Protein 7UGK (pdb70)

InterPro domains:
  IPR019438 Queuosine salvage protein family [PF10343] (55-341)
  IPR019438 Queuosine salvage protein family [PTHR21314] (2-341)

Solvent-accessible surface area: 27908 Å² total; per-residue (Å²): 95,77,40,63,5,71,86,0,0,93,46,0,25,112,56,20,80,5,1,90,46,67,96,46,6,12,111,134,0,0,84,47,0,18,86,72,21,102,18,62,50,4,119,26,86,3,19,21,73,85,32,105,8,6,22,135,46,54,70,83,69,4,0,15,10,1,0,1,1,0,0,3,12,1,1,21,6,29,105,106,87,152,102,57,10,19,0,136,34,198,73,111,97,28,23,27,28,28,1,0,0,0,0,2,17,26,2,66,95,96,62,42,61,4,16,42,2,86,53,1,2,101,3,67,53,114,78,1,114,81,9,8,87,25,69,59,159,26,82,6,23,47,11,91,23,0,37,67,0,4,27,38,0,0,108,25,0,77,142,132,13,69,22,10,0,13,50,0,1,136,87,0,117,57,24,0,52,101,0,1,77,24,0,13,124,22,0,43,2,2,71,1,29,7,24,8,58,24,89,78,0,0,0,9,8,3,0,2,22,0,0,0,9,0,23,2,0,16,82,14,144,60,51,0,59,9,165,34,11,49,28,0,2,0,2,0,10,14,46,0,1,9,0,0,15,60,4,34,0,7,125,12,23,117,21,0,36,36,32,7,111,106,28,65,83,4,19,16,22,39,49,8,0,0,0,0,0,0,1,0,0,54,0,0,4,60,0,33,60,12,0,69,101,13,7,144,136,130,50,87,171,66,164,46,100,8,0,0,0,5,0,5,31,15,0,51,31,34,2,85,109,55,87,130,82,3,151,55,51,31,28,4,49,1,75,16,24,31,2,137,66,168,144,57,15,97,36,64,6,78,89,0,0,102,51,0,25,115,71,24,163,12,2,91,45,62,96,36,0,12,125,134,2,0,89,48,0,36,80,78,24,92,18,51,60,4,88,27,98,3,17,21,73,86,31,98,8,7,22,137,44,55,72,83,69,4,0,16,11,0,0,1,1,0,1,4,10,1,0,23,11,26,131,89,150,142,100,87,9,14,0,145,22,190,72,113,88,30,19,19,27,30,1,0,0,0,0,2,18,26,2,64,96,94,61,41,60,5,17,44,2,86,53,1,2,72,3,65,17,100,79,1,112,81,8,8,90,26,70,55,160,24,79,5,21,25,13,55,11,0,34,47,0,4,26,39,0,0,49,31,0,78,141,119,9,70,21,9,0,12,52,0,1,135,88,0,120,55,22,0,54,94,0,1,91,36,0,14,139,10,0,26,4,1,79,2,42,12,56,15,126,76,89,16,0,0,0,10,10,2,0,2,22,0,0,0,9,0,22,1,0,16,76,19,152,58,51,0,62,9,168,36,20,47,28,0,2,0,3,0,10,15,44,0,1,9,0,0,7,65,30,25,0,5,108,12,20,103,99,0,47,113,66,5,100,143,38,81,76,5,14,34,12,49,87,17,0,0,0,1,0,0,1,0,0,58,0,0,4,61,0,29,66,18,0,63,112,22,14,142,145,134,62,106,185,69,163,38,114,7,2,0,0,7,0,5,33,24,0,53,34,39,5,70,106,65,100,126,97,4,142,54,54,18,20,3,60,2,30,10,26,24,2

Secondary structure (DSSP, 8-state):
-BPPHHHHHHHHHHT-SSEEE-HHHHHHHHHHHHHHTTSGGGSTTHHHHT-TTS-S--SHHHHHHHHHHHHT------SBTTB--EEEETTEEEETHHHHHHHHHHHHHHT--TT-HHHHTS--HHHHHHHT--SSSSPPTTHHHHHHHHHHHHHHHHHHSTT-HHHHHHHTTT-HHHHHHHHHHH-GGG--EEEETTEEEE--HHHHHHHHHHHHHTTT-GGG--TTGGG------SHHHHHHHHTTSEEE-HHHHHHHHHTPBP-TT-HHHHHHHHHHHHHHHHHHHHHHHHHHHTT---SS---HHHHHHHHHHHHHHTGGGGTTSPPPB---S--/--SS--EE-HHHHHHHHHTT-SSEEE-HHHHHHHHHHHHHTTTSGGGSTTHHHHT-TTS-S--SHHHHHHHHHHHHT------SSSS----EEETTEEE-THHHHHHHHHHHHHHT--TT-HHHHTT--HHHHHHHT--SSSSPPTTHHHHHHHHHHHHHHHHHHHTT-HHHHHHHTTT-HHHHHHHHHHH-GGG--EEEETTEEEE--HHHHHHHHHHHHHTTT-GGG--TTGGG------SHHHHHHHHTTSEEE-HHHHHHHHTTPBPPTT-HHHHHHHHHHHHHHHHHHHHHHHHHHHTT---SS---HHHHHHHHHHHHHHTGGGGTTSPPPB---S--

Radius of gyration: 27.24 Å; Cα contacts (8 Å, |Δi|>4): 1238; chains: 2; bounding box: 56×90×64 Å

Sequence (683 aa):
GLLNPRESSSKKFIAENSSRDVFIDSSGGVRRVAELLLAKAAGPELRVEGWKALHELNPRAADEAAVNWVFVTDTLNFSFWSEQDEHKCCVVRYRGKTYSGYWSLCAAVNRALDEGIPITSASYYATVTLDDQVRNILRSDTDVSMPLVEERHRILNETGKILLEKFGGSFLNCCVRESENSAQKLMHLLVVESFPSYRDVTLFEGKRVSFYKRAQILVADTWSVLEGKGDGCFKDISSITMFADYRLPQVVLAHLGALKYSDDLLKKLLKGEEMMLSYGDRQEVEIRGCSSLWCVELIRDCLLELIEQKGEKPNGEINSILLDYYLWDYAHDHREDDMKGIPFHRIRCIYYGSHMDGLLNPRESSKFIAENSSRDVFIDSSGGVRRVAELLLAKAAGPELRVEGWKALHELNPRAADEAAVNWVFVTDTLNFSFWSEQDEHKCVVRYRGKTTYSGYWSLCAAVNRALDEGIPITSASYYATVTLDDQVRRNILRSDTDDVSMPLVEERHRRILNETGKILLLEKFGGSFLNCCVRESENSAQKLMHLVVEESFPSYRDVTLFEGKRVSFYKRAQILVADTWSVLEGKGDGCFKDISSSITMFADYRLPQVLAHLGALKKYSDDLLKKLLKGEMMLSYGDRRQEVEIRGCSSLWCVELIRDCLLELIEQKGEKPNGEINSILLDYYLWDYAHDHREDMKGIPFHRIRCIYY

Organism: Homo sapiens (NCBI:txid9606)

Structure (mmCIF, N/CA/C/O backbone):
data_7UGK
#
_entry.id   7UGK
#
_cell.length_a   42.689
_cell.length_b   137.513
_cell.length_c   52.804
_cell.angle_alpha   90.000
_cell.angle_beta   90.480
_cell.angle_gamma   90.000
#
_symmetry.space_group_name_H-M   'P 1 21 1'
#
loop_
_entity.id
_entity.type
_entity.pdbx_description
1 polymer 'Queuosine salvage protein DUF2419'
2 non-polymer 2-[BIS-(2-HYDROXY-ETHYL)-AMINO]-2-HYDROXYMETHYL-PROPANE-1,3-DIOL
3 water water
#
loop_
_atom_site.group_PDB
_atom_site.id
_atom_site.type_symbol
_atom_site.label_atom_id
_atom_site.label_alt_id
_atom_site.label_comp_id
_atom_site.label_asym_id
_atom_site.label_entity_id
_atom_site.label_seq_id
_atom_site.pdbx_PDB_ins_code
_atom_site.Cartn_x
_atom_site.Cartn_y
_atom_site.Cartn_z
_atom_site.occupancy
_atom_site.B_iso_or_equiv
_atom_site.auth_seq_id
_atom_site.auth_comp_id
_atom_site.auth_asym_id
_atom_site.auth_atom_id
_atom_site.pdbx_PDB_model_num
ATOM 1 N N . GLY A 1 6 ? 27.376 9.701 10.317 1.00 55.28 3 GLY A N 1
ATOM 2 C CA . GLY A 1 6 ? 26.023 10.300 10.171 1.00 52.39 3 GLY A CA 1
ATOM 3 C C . GLY A 1 6 ? 24.917 9.272 10.334 1.00 50.57 3 GLY A C 1
ATOM 4 O O . GLY A 1 6 ? 24.228 9.326 11.375 1.00 63.71 3 GLY A O 1
ATOM 5 N N . LEU A 1 7 ? 24.788 8.336 9.380 1.00 43.88 4 LEU A N 1
ATOM 6 C CA . LEU A 1 7 ? 23.500 7.659 9.050 1.00 36.53 4 LEU A CA 1
ATOM 7 C C . LEU A 1 7 ? 23.370 6.238 9.632 1.00 33.18 4 LEU A C 1
ATOM 8 O O . LEU A 1 7 ? 24.078 5.326 9.167 1.00 35.89 4 LEU A O 1
ATOM 13 N N . LEU A 1 8 ? 22.383 6.031 10.511 1.00 25.34 5 LEU A N 1
ATOM 14 C CA . LEU A 1 8 ? 21.975 4.690 11.007 1.00 21.67 5 LEU A CA 1
ATOM 15 C C . LEU A 1 8 ? 21.144 3.990 9.925 1.00 20.14 5 LEU A C 1
ATOM 16 O O . LEU A 1 8 ? 20.387 4.677 9.213 1.00 20.74 5 LEU A O 1
ATOM 21 N N . ASN A 1 9 ? 21.254 2.667 9.824 1.00 19.64 6 ASN A N 1
ATOM 22 C CA . ASN A 1 9 ? 20.416 1.870 8.893 1.00 20.67 6 ASN A CA 1
ATOM 23 C C . ASN A 1 9 ? 18.997 1.803 9.462 1.00 19.99 6 ASN A C 1
ATOM 24 O O . ASN A 1 9 ? 18.757 2.184 10.620 1.00 20.63 6 ASN A O 1
ATOM 29 N N . PRO A 1 10 ? 17.984 1.399 8.657 1.00 17.57 7 PRO A N 1
ATOM 30 C CA . PRO A 1 10 ? 16.603 1.374 9.148 1.00 17.83 7 PRO A CA 1
ATOM 31 C C . PRO A 1 10 ? 16.392 0.547 10.430 1.00 16.20 7 PRO A C 1
ATOM 32 O O . PRO A 1 10 ? 15.702 1.000 11.295 1.00 15.83 7 PRO A O 1
ATOM 36 N N . ARG A 1 11 ? 16.991 -0.638 10.532 1.00 17.75 8 ARG A N 1
ATOM 37 C CA . ARG A 1 11 ? 16.858 -1.476 11.748 1.00 17.86 8 ARG A CA 1
ATOM 38 C C . ARG A 1 11 ? 17.426 -0.727 12.964 1.00 16.76 8 ARG A C 1
ATOM 39 O O . ARG A 1 11 ? 16.704 -0.627 13.985 1.00 17.92 8 ARG A O 1
ATOM 47 N N . GLU A 1 12 ? 18.655 -0.199 12.869 1.00 18.67 9 GLU A N 1
ATOM 48 C CA . GLU A 1 12 ? 19.328 0.523 13.989 1.00 19.79 9 GLU A CA 1
ATOM 49 C C . GLU A 1 12 ? 18.549 1.795 14.339 1.00 19.18 9 GLU A C 1
ATOM 50 O O . GLU A 1 12 ? 18.391 2.083 15.552 1.00 18.58 9 GLU A O 1
ATOM 56 N N . SER A 1 13 ? 18.122 2.545 13.316 1.00 19.11 10 SER A N 1
ATOM 57 C CA . SER A 1 13 ? 17.273 3.761 13.441 1.00 17.86 10 SER A CA 1
ATOM 58 C C . SER A 1 13 ? 16.038 3.453 14.301 1.00 17.50 10 SER A C 1
ATOM 59 O O . SER A 1 13 ? 15.747 4.200 15.226 1.00 16.67 10 SER A O 1
ATOM 62 N N A SER A 1 14 ? 15.337 2.359 13.985 0.50 17.05 11 SER A N 1
ATOM 63 N N B SER A 1 14 ? 15.335 2.364 14.012 0.50 18.08 11 SER A N 1
ATOM 64 C CA A SER A 1 14 ? 14.048 1.977 14.625 0.50 16.95 11 SER A CA 1
ATOM 65 C CA B SER A 1 14 ? 14.028 2.058 14.647 0.50 19.15 11 SER A CA 1
ATOM 66 C C A SER A 1 14 ? 14.281 1.629 16.101 0.50 16.87 11 SER A C 1
ATOM 67 C C B SER A 1 14 ? 14.225 1.629 16.105 0.50 18.33 11 SER A C 1
ATOM 68 O O A SER A 1 14 ? 13.519 2.117 16.951 0.50 16.34 11 SER A O 1
ATOM 69 O O B SER A 1 14 ? 13.384 1.983 16.947 0.50 18.18 11 SER A O 1
ATOM 74 N N A LYS A 1 15 ? 15.319 0.848 16.411 0.50 17.51 12 LYS A N 1
ATOM 75 N N B LYS A 1 15 ? 15.306 0.908 16.407 0.50 18.76 12 LYS A N 1
ATOM 76 C CA A LYS A 1 15 ? 15.657 0.500 17.817 0.50 18.94 12 LYS A CA 1
ATOM 77 C CA B LYS A 1 15 ? 15.621 0.519 17.805 0.50 19.87 12 LYS A CA 1
ATOM 78 C C A LYS A 1 15 ? 15.884 1.796 18.602 0.50 18.67 12 LYS A C 1
ATOM 79 C C B LYS A 1 15 ? 15.893 1.793 18.610 0.50 19.29 12 LYS A C 1
ATOM 80 O O A LYS A 1 15 ? 15.307 1.943 19.705 0.50 19.99 12 LYS A O 1
ATOM 81 O O B LYS A 1 15 ? 15.354 1.923 19.734 0.50 20.38 12 LYS A O 1
ATOM 92 N N . PHE A 1 16 ? 16.686 2.705 18.042 1.00 18.58 13 PHE A N 1
ATOM 93 C CA . PHE A 1 16 ? 17.047 3.997 18.674 1.00 18.37 13 PHE A CA 1
ATOM 94 C C . PHE A 1 16 ? 15.773 4.817 18.896 1.00 18.37 13 PHE A C 1
ATOM 95 O O . PHE A 1 16 ? 15.586 5.396 19.994 1.00 20.66 13 PHE A O 1
ATOM 103 N N . ILE A 1 17 ? 14.899 4.854 17.890 1.00 16.79 14 ILE A N 1
ATOM 104 C CA . ILE A 1 17 ? 13.634 5.639 17.977 1.00 16.96 14 ILE A CA 1
ATOM 105 C C . ILE A 1 17 ? 12.741 5.025 19.064 1.00 18.03 14 ILE A C 1
ATOM 106 O O . ILE A 1 17 ? 12.272 5.762 19.945 1.00 18.14 14 ILE A O 1
ATOM 111 N N . ALA A 1 18 ? 12.534 3.714 19.017 1.00 18.67 15 ALA A N 1
ATOM 112 C CA . ALA A 1 18 ? 11.600 2.996 19.911 1.00 20.63 15 ALA A CA 1
ATOM 113 C C . ALA A 1 18 ? 12.040 3.180 21.372 1.00 21.60 15 ALA A C 1
ATOM 114 O O . ALA A 1 18 ? 11.176 3.366 22.235 1.00 23.14 15 ALA A O 1
ATOM 116 N N . GLU A 1 19 ? 13.352 3.150 21.623 1.00 20.77 16 GLU A N 1
ATOM 117 C CA . GLU A 1 19 ? 13.954 3.272 22.973 1.00 22.73 16 GLU A CA 1
ATOM 118 C C . GLU A 1 19 ? 13.836 4.707 23.499 1.00 21.93 16 GLU A C 1
ATOM 119 O O . GLU A 1 19 ? 13.943 4.885 24.731 1.00 23.35 16 GLU A O 1
ATOM 125 N N . ASN A 1 20 ? 13.628 5.690 22.618 1.00 17.85 17 ASN A N 1
ATOM 126 C CA . ASN A 1 20 ? 13.588 7.124 23.015 1.00 21.51 17 ASN A CA 1
ATOM 127 C C . ASN A 1 20 ? 12.251 7.786 22.669 1.00 19.25 17 ASN A C 1
ATOM 128 O O . ASN A 1 20 ? 12.196 9.030 22.648 1.00 19.53 17 ASN A O 1
ATOM 133 N N A SER A 1 21 ? 11.188 6.995 22.494 0.50 19.94 18 SER A N 1
ATOM 134 N N B SER A 1 21 ? 11.211 7.008 22.382 0.50 18.98 18 SER A N 1
ATOM 135 C CA A SER A 1 21 ? 9.855 7.454 22.011 0.50 19.73 18 SER A CA 1
ATOM 136 C CA B SER A 1 21 ? 9.906 7.577 21.959 0.50 17.34 18 SER A CA 1
ATOM 137 C C A SER A 1 21 ? 9.011 8.026 23.161 0.50 19.77 18 SER A C 1
ATOM 138 C C B SER A 1 21 ? 9.166 8.125 23.182 0.50 17.80 18 SER A C 1
ATOM 139 O O A SER A 1 21 ? 8.841 7.321 24.177 0.50 23.25 18 SER A O 1
ATOM 140 O O B SER A 1 21 ? 9.342 7.583 24.288 0.50 20.87 18 SER A O 1
ATOM 145 N N . ARG A 1 22 ? 8.446 9.226 22.984 1.00 18.91 19 ARG A N 1
ATOM 146 C CA . ARG A 1 22 ? 7.640 9.901 24.032 1.00 17.84 19 ARG A CA 1
ATOM 147 C C . ARG A 1 22 ? 6.150 9.592 23.844 1.00 16.26 19 ARG A C 1
ATOM 148 O O . ARG A 1 22 ? 5.446 9.634 24.848 1.00 15.55 19 ARG A O 1
ATOM 156 N N . ASP A 1 23 ? 5.679 9.347 22.609 1.00 17.05 20 ASP A N 1
ATOM 157 C CA . ASP A 1 23 ? 4.226 9.346 22.273 1.00 17.43 20 ASP A CA 1
ATOM 158 C C . ASP A 1 23 ? 3.767 8.008 21.672 1.00 18.32 20 ASP A C 1
ATOM 159 O O . ASP A 1 23 ? 2.545 7.871 21.409 1.00 18.02 20 ASP A O 1
ATOM 164 N N . VAL A 1 24 ? 4.680 7.062 21.435 1.00 16.63 21 VAL A N 1
ATOM 165 C CA . VAL A 1 24 ? 4.351 5.742 20.826 1.00 17.23 21 VAL A CA 1
ATOM 166 C C . VAL A 1 24 ? 5.057 4.657 21.633 1.00 16.73 21 VAL A C 1
ATOM 167 O O . VAL A 1 24 ? 6.286 4.778 21.873 1.00 16.13 21 VAL A O 1
ATOM 171 N N . PHE A 1 25 ? 4.324 3.606 21.988 1.00 15.65 22 PHE A N 1
ATOM 172 C CA . PHE A 1 25 ? 4.841 2.529 22.867 1.00 14.63 22 PHE A CA 1
ATOM 173 C C . PHE A 1 25 ? 4.568 1.184 22.218 1.00 15.51 22 PHE A C 1
ATOM 174 O O . PHE A 1 25 ? 3.533 1.046 21.579 1.00 15.46 22 PHE A O 1
ATOM 182 N N . ILE A 1 26 ? 5.522 0.265 22.347 1.00 15.98 23 ILE A N 1
ATOM 183 C CA . ILE A 1 26 ? 5.372 -1.133 21.871 1.00 15.68 23 ILE A CA 1
ATOM 184 C C . ILE A 1 26 ? 4.917 -1.956 23.067 1.00 16.81 23 ILE A C 1
ATOM 185 O O . ILE A 1 26 ? 5.569 -1.871 24.118 1.00 20.21 23 ILE A O 1
ATOM 190 N N . ASP A 1 27 ? 3.792 -2.652 22.908 1.00 19.41 24 ASP A N 1
ATOM 191 C CA . ASP A 1 27 ? 3.139 -3.453 23.972 1.00 19.26 24 ASP A CA 1
ATOM 192 C C . ASP A 1 27 ? 3.537 -4.915 23.774 1.00 17.92 24 ASP A C 1
ATOM 193 O O . ASP A 1 27 ? 3.192 -5.513 22.722 1.00 17.74 24 ASP A O 1
ATOM 198 N N A SER A 1 28 ? 4.275 -5.478 24.729 0.50 17.84 25 SER A N 1
ATOM 199 N N B SER A 1 28 ? 4.268 -5.477 24.738 0.50 17.57 25 SER A N 1
ATOM 200 C CA A SER A 1 28 ? 4.808 -6.864 24.648 0.50 20.18 25 SER A CA 1
ATOM 201 C CA B SER A 1 28 ? 4.809 -6.861 24.670 0.50 19.99 25 SER A CA 1
ATOM 202 C C A SER A 1 28 ? 3.663 -7.872 24.469 0.50 20.98 25 SER A C 1
ATOM 203 C C B SER A 1 28 ? 3.674 -7.879 24.490 0.50 20.77 25 SER A C 1
ATOM 204 O O A SER A 1 28 ? 3.835 -8.824 23.670 0.50 19.88 25 SER A O 1
ATOM 205 O O B SER A 1 28 ? 3.863 -8.843 23.710 0.50 19.64 25 SER A O 1
ATOM 210 N N . GLY A 1 29 ? 2.544 -7.670 25.175 1.00 21.25 26 GLY A N 1
ATOM 211 C CA . GLY A 1 29 ? 1.334 -8.510 25.052 1.00 22.36 26 GLY A CA 1
ATOM 212 C C . GLY A 1 29 ? 0.814 -8.535 23.623 1.00 21.77 26 GLY A C 1
ATOM 213 O O . GLY A 1 29 ? 0.517 -9.643 23.109 1.00 22.65 26 GLY A O 1
ATOM 214 N N . GLY A 1 30 ? 0.719 -7.365 22.987 1.00 19.23 27 GLY A N 1
ATOM 215 C CA . GLY A 1 30 ? 0.267 -7.234 21.587 1.00 21.07 27 GLY A CA 1
ATOM 216 C C . GLY A 1 30 ? 1.242 -7.869 20.610 1.00 19.07 27 GLY A C 1
ATOM 217 O O . GLY A 1 30 ? 0.793 -8.464 19.611 1.00 18.00 27 GLY A O 1
ATOM 218 N N . VAL A 1 31 ? 2.543 -7.742 20.868 1.00 19.27 28 VAL A N 1
ATOM 219 C CA . VAL A 1 31 ? 3.598 -8.368 20.023 1.00 18.04 28 VAL A CA 1
ATOM 220 C C . VAL A 1 31 ? 3.359 -9.876 20.018 1.00 19.27 28 VAL A C 1
ATOM 221 O O . VAL A 1 31 ? 3.327 -10.464 18.908 1.00 17.80 28 VAL A O 1
ATOM 225 N N . ARG A 1 32 ? 3.169 -10.455 21.208 1.00 20.13 29 ARG A N 1
ATOM 226 C CA . ARG A 1 32 ? 2.819 -11.888 21.389 1.00 23.86 29 ARG A CA 1
ATOM 227 C C . ARG A 1 32 ? 1.534 -12.221 20.622 1.00 21.01 29 ARG A C 1
ATOM 228 O O . ARG A 1 32 ? 1.531 -13.248 19.917 1.00 25.95 29 ARG A O 1
ATOM 236 N N . ARG A 1 33 ? 0.495 -11.389 20.739 1.00 21.29 30 ARG A N 1
ATOM 237 C CA . ARG A 1 33 ? -0.837 -11.630 20.111 1.00 24.13 30 ARG A CA 1
ATOM 238 C C . ARG A 1 33 ? -0.653 -11.753 18.594 1.00 22.58 30 ARG A C 1
ATOM 239 O O . ARG A 1 33 ? -1.152 -12.719 17.975 1.00 22.02 30 ARG A O 1
ATOM 247 N N . VAL A 1 34 ? 0.032 -10.791 17.998 1.00 21.55 31 VAL A N 1
ATOM 248 C CA . VAL A 1 34 ? 0.206 -10.763 16.522 1.00 20.13 31 VAL A CA 1
ATOM 249 C C . VAL A 1 34 ? 1.013 -11.997 16.116 1.00 19.77 31 VAL A C 1
ATOM 250 O O . VAL A 1 34 ? 0.638 -12.602 15.102 1.00 22.00 31 VAL A O 1
ATOM 254 N N . ALA A 1 35 ? 2.064 -12.353 16.874 1.00 19.27 32 ALA A N 1
ATOM 255 C CA . ALA A 1 35 ? 2.925 -13.527 16.584 1.00 19.34 32 ALA A CA 1
ATOM 256 C C . ALA A 1 35 ? 2.066 -14.795 16.592 1.00 22.33 32 ALA A C 1
ATOM 257 O O . ALA A 1 35 ? 2.292 -15.683 15.739 1.00 21.89 32 ALA A O 1
ATOM 259 N N . GLU A 1 36 ? 1.104 -14.894 17.514 1.00 23.89 33 GLU A N 1
ATOM 260 C CA . GLU A 1 36 ? 0.267 -16.116 17.637 1.00 27.37 33 GLU A CA 1
ATOM 261 C C . GLU A 1 36 ? -0.714 -16.154 16.456 1.00 26.67 33 GLU A C 1
ATOM 262 O O . GLU A 1 36 ? -0.960 -17.265 15.907 1.00 26.40 33 GLU A O 1
ATOM 268 N N . LEU A 1 37 ? -1.212 -14.993 16.034 1.00 26.47 34 LEU A N 1
ATOM 269 C CA . LEU A 1 37 ? -2.098 -14.873 14.846 1.00 27.20 34 LEU A CA 1
ATOM 270 C C . LEU A 1 37 ? -1.337 -15.322 13.591 1.00 25.83 34 LEU A C 1
ATOM 271 O O . LEU A 1 37 ? -1.886 -16.116 12.806 1.00 27.61 34 LEU A O 1
ATOM 276 N N . LEU A 1 38 ? -0.109 -14.840 13.414 1.00 25.31 35 LEU A N 1
ATOM 277 C CA . LEU A 1 38 ? 0.736 -15.186 12.242 1.00 24.02 35 LEU A CA 1
ATOM 278 C C . LEU A 1 38 ? 1.065 -16.683 12.265 1.00 23.35 35 LEU A C 1
ATOM 279 O O . LEU A 1 38 ? 1.087 -17.299 11.194 1.00 22.57 35 LEU A O 1
ATOM 284 N N . LEU A 1 39 ? 1.272 -17.268 13.440 1.00 26.42 36 LEU A N 1
ATOM 285 C CA . LEU A 1 39 ? 1.687 -18.693 13.556 1.00 27.08 36 LEU A CA 1
ATOM 286 C C . LEU A 1 39 ? 0.611 -19.602 12.953 1.00 26.39 36 LEU A C 1
ATOM 287 O O . LEU A 1 39 ? 0.962 -20.604 12.284 1.00 28.31 36 LEU A O 1
ATOM 292 N N . ALA A 1 40 ? -0.660 -19.282 13.187 1.00 30.52 37 ALA A N 1
ATOM 293 C CA . ALA A 1 40 ? -1.806 -20.066 12.674 1.00 32.85 37 ALA A CA 1
ATOM 294 C C . ALA A 1 40 ? -1.839 -19.993 11.141 1.00 29.80 37 ALA A C 1
ATOM 295 O O . ALA A 1 40 ? -2.359 -20.931 10.532 1.00 28.39 37 ALA A O 1
ATOM 297 N N . LYS A 1 41 ? -1.296 -18.923 10.543 1.00 29.01 38 LYS A N 1
ATOM 298 C CA . LYS A 1 41 ? -1.312 -18.694 9.074 1.00 28.60 38 LYS A CA 1
ATOM 299 C C . LYS A 1 41 ? 0.026 -19.100 8.435 1.00 23.62 38 LYS A C 1
ATOM 300 O O . LYS A 1 41 ? 0.137 -18.980 7.207 1.00 25.19 38 LYS A O 1
ATOM 306 N N . ALA A 1 42 ? 0.993 -19.611 9.206 1.00 22.46 39 ALA A N 1
ATOM 307 C CA . ALA A 1 42 ? 2.408 -19.734 8.770 1.00 22.24 39 ALA A CA 1
ATOM 308 C C . ALA A 1 42 ? 2.566 -20.758 7.633 1.00 21.88 39 ALA A C 1
ATOM 309 O O . ALA A 1 42 ? 3.586 -20.687 6.927 1.00 26.08 39 ALA A O 1
ATOM 311 N N . ALA A 1 43 ? 1.626 -21.689 7.452 1.00 22.60 40 ALA A N 1
ATOM 312 C CA . ALA A 1 43 ? 1.698 -22.724 6.390 1.00 22.99 40 ALA A CA 1
ATOM 313 C C . ALA A 1 43 ? 0.954 -22.245 5.138 1.00 20.26 40 ALA A C 1
ATOM 314 O O . ALA A 1 43 ? 1.042 -22.918 4.076 1.00 24.11 40 ALA A O 1
ATOM 316 N N . GLY A 1 44 ? 0.275 -21.104 5.232 1.00 20.28 41 GLY A N 1
ATOM 317 C CA . GLY A 1 44 ? -0.595 -20.599 4.155 1.00 20.72 41 GLY A CA 1
ATOM 318 C C . GLY A 1 44 ? 0.174 -19.800 3.106 1.00 19.82 41 GLY A C 1
ATOM 319 O O . GLY A 1 44 ? 1.309 -19.391 3.313 1.00 20.19 41 GLY A O 1
ATOM 320 N N . PRO A 1 45 ? -0.453 -19.514 1.947 1.00 21.54 42 PRO A N 1
ATOM 321 C CA . PRO A 1 45 ? 0.190 -18.730 0.891 1.00 21.86 42 PRO A CA 1
ATOM 322 C C . PRO A 1 45 ? 0.453 -17.287 1.344 1.00 20.74 42 PRO A C 1
ATOM 323 O O . PRO A 1 45 ? 1.313 -16.653 0.800 1.00 24.54 42 PRO A O 1
ATOM 327 N N . GLU A 1 46 ? -0.276 -16.824 2.361 1.00 19.31 43 GLU A N 1
ATOM 328 C CA . GLU A 1 46 ? -0.158 -15.446 2.910 1.00 21.52 43 GLU A CA 1
ATOM 329 C C . GLU A 1 46 ? 1.214 -15.210 3.568 1.00 23.16 43 GLU A C 1
ATOM 330 O O . GLU A 1 46 ? 1.537 -14.029 3.733 1.00 27.34 43 GLU A O 1
ATOM 336 N N . LEU A 1 47 ? 1.981 -16.247 3.961 1.00 19.72 44 LEU A N 1
ATOM 337 C CA . LEU A 1 47 ? 3.330 -16.057 4.584 1.00 19.15 44 LEU A CA 1
ATOM 338 C C . LEU A 1 47 ? 4.415 -16.793 3.786 1.00 19.81 44 LEU A C 1
ATOM 339 O O . LEU A 1 47 ? 5.416 -17.243 4.393 1.00 19.34 44 LEU A O 1
ATOM 344 N N . ARG A 1 48 ? 4.234 -16.893 2.472 1.00 19.10 45 ARG A N 1
ATOM 345 C CA . ARG A 1 48 ? 5.255 -17.446 1.548 1.00 21.55 45 ARG A CA 1
ATOM 346 C C . ARG A 1 48 ? 5.457 -16.472 0.400 1.00 18.31 45 ARG A C 1
ATOM 347 O O . ARG A 1 48 ? 4.505 -15.752 0.055 1.00 17.70 45 ARG A O 1
ATOM 355 N N . VAL A 1 49 ? 6.619 -16.539 -0.235 1.00 18.77 46 VAL A N 1
ATOM 356 C CA . VAL A 1 49 ? 6.961 -15.605 -1.346 1.00 18.18 46 VAL A CA 1
ATOM 357 C C . VAL A 1 49 ? 5.935 -15.764 -2.483 1.00 16.57 46 VAL A C 1
ATOM 358 O O . VAL A 1 49 ? 5.617 -14.769 -3.149 1.00 15.63 46 VAL A O 1
ATOM 362 N N . GLU A 1 50 ? 5.374 -16.961 -2.680 1.00 15.14 47 GLU A N 1
ATOM 363 C CA . GLU A 1 50 ? 4.417 -17.217 -3.794 1.00 16.95 47 GLU A CA 1
ATOM 364 C C . GLU A 1 50 ? 3.136 -16.385 -3.614 1.00 15.99 47 GLU A C 1
ATOM 365 O O . GLU A 1 50 ? 2.498 -16.057 -4.628 1.00 15.91 47 GLU A O 1
ATOM 371 N N . GLY A 1 51 ? 2.770 -16.028 -2.380 1.00 16.11 48 GLY A N 1
ATOM 372 C CA . GLY A 1 51 ? 1.530 -15.272 -2.105 1.00 16.56 48 GLY A CA 1
ATOM 373 C C . GLY A 1 51 ? 1.501 -13.925 -2.824 1.00 16.48 48 GLY A C 1
ATOM 374 O O . GLY A 1 51 ? 0.409 -13.448 -3.145 1.00 15.47 48 GLY A O 1
ATOM 375 N N . TRP A 1 52 ? 2.663 -13.308 -3.058 1.00 13.86 49 TRP A N 1
ATOM 376 C CA . TRP A 1 52 ? 2.747 -11.980 -3.715 1.00 12.16 49 TRP A CA 1
ATOM 377 C C . TRP A 1 52 ? 2.053 -12.063 -5.078 1.00 13.05 49 TRP A C 1
ATOM 378 O O . TRP A 1 52 ? 1.289 -11.156 -5.402 1.00 12.81 49 TRP A O 1
ATOM 389 N N . LYS A 1 53 ? 2.258 -13.150 -5.827 1.00 14.19 50 LYS A N 1
ATOM 390 C CA . LYS A 1 53 ? 1.533 -13.380 -7.099 1.00 14.17 50 LYS A CA 1
ATOM 391 C C . LYS A 1 53 ? 0.187 -14.060 -6.849 1.00 14.84 50 LYS A C 1
ATOM 392 O O . LYS A 1 53 ? -0.805 -13.655 -7.480 1.00 16.79 50 LYS A O 1
ATOM 398 N N . ALA A 1 54 ? 0.164 -15.109 -6.035 1.00 14.44 51 ALA A N 1
ATOM 399 C CA . ALA A 1 54 ? -1.001 -16.018 -5.928 1.00 15.41 51 ALA A CA 1
ATOM 400 C C . ALA A 1 54 ? -2.222 -15.284 -5.349 1.00 15.08 51 ALA A C 1
ATOM 401 O O . ALA A 1 54 ? -3.355 -15.707 -5.634 1.00 17.93 51 ALA A O 1
ATOM 403 N N . LEU A 1 55 ? -2.020 -14.255 -4.520 1.00 14.35 52 LEU A N 1
ATOM 404 C CA . LEU A 1 55 ? -3.146 -13.601 -3.796 1.00 14.85 52 LEU A CA 1
ATOM 405 C C . LEU A 1 55 ? -3.535 -12.253 -4.423 1.00 15.37 52 LEU A C 1
ATOM 406 O O . LEU A 1 55 ? -4.529 -11.673 -3.971 1.00 18.20 52 LEU A O 1
ATOM 411 N N . HIS A 1 56 ? -2.809 -11.756 -5.417 1.00 15.26 53 HIS A N 1
ATOM 412 C CA . HIS A 1 56 ? -3.018 -10.391 -5.973 1.00 15.20 53 HIS A CA 1
ATOM 413 C C . HIS A 1 56 ? -3.007 -10.439 -7.505 1.00 14.86 53 HIS A C 1
ATOM 414 O O . HIS A 1 56 ? -1.918 -10.508 -8.083 1.00 14.72 53 HIS A O 1
ATOM 421 N N . GLU A 1 57 ? -4.193 -10.416 -8.131 1.00 16.56 54 GLU A N 1
ATOM 422 C CA . GLU A 1 57 ? -4.366 -10.646 -9.592 1.00 18.39 54 GLU A CA 1
ATOM 423 C C . GLU A 1 57 ? -3.704 -9.511 -10.387 1.00 16.69 54 GLU A C 1
ATOM 424 O O . GLU A 1 57 ? -3.331 -9.750 -11.559 1.00 16.01 54 GLU A O 1
ATOM 430 N N . LEU A 1 58 ? -3.533 -8.318 -9.811 1.00 14.54 55 LEU A N 1
ATOM 431 C CA . LEU A 1 58 ? -2.933 -7.202 -10.592 1.00 14.45 55 LEU A CA 1
ATOM 432 C C . LEU A 1 58 ? -1.415 -7.360 -10.716 1.00 13.74 55 LEU A C 1
ATOM 433 O O . LEU A 1 58 ? -0.839 -6.710 -11.624 1.00 14.17 55 LEU A O 1
ATOM 438 N N . ASN A 1 59 ? -0.786 -8.157 -9.848 1.00 13.13 56 ASN A N 1
ATOM 439 C CA . ASN A 1 59 ? 0.687 -8.348 -9.846 1.00 14.40 56 ASN A CA 1
ATOM 440 C C . ASN A 1 59 ? 1.083 -9.155 -11.082 1.00 14.47 56 ASN A C 1
ATOM 441 O O . ASN A 1 59 ? 0.351 -10.053 -11.513 1.00 14.21 56 ASN A O 1
ATOM 446 N N . PRO A 1 60 ? 2.232 -8.835 -11.723 1.00 14.14 57 PRO A N 1
ATOM 447 C CA . PRO A 1 60 ? 2.729 -9.625 -12.844 1.00 16.09 57 PRO A CA 1
ATOM 448 C C . PRO A 1 60 ? 2.839 -11.127 -12.562 1.00 15.77 57 PRO A C 1
ATOM 449 O O . PRO A 1 60 ? 3.333 -11.531 -11.515 1.00 16.55 57 PRO A O 1
ATOM 453 N N . ARG A 1 61 ? 2.421 -11.918 -13.547 1.00 16.82 58 ARG A N 1
ATOM 454 C CA . ARG A 1 61 ? 2.563 -13.392 -13.534 1.00 17.34 58 ARG A CA 1
ATOM 455 C C . ARG A 1 61 ? 4.022 -13.761 -13.832 1.00 17.61 58 ARG A C 1
ATOM 456 O O . ARG A 1 61 ? 4.542 -14.689 -13.169 1.00 16.36 58 ARG A O 1
ATOM 464 N N . ALA A 1 62 ? 4.637 -13.080 -14.805 1.00 18.00 59 ALA A N 1
ATOM 465 C CA . ALA A 1 62 ? 5.962 -13.419 -15.378 1.00 18.79 59 ALA A CA 1
ATOM 466 C C . ALA A 1 62 ? 7.077 -13.070 -14.385 1.00 18.36 59 ALA A C 1
ATOM 467 O O . ALA A 1 62 ? 6.855 -12.237 -13.483 1.00 17.81 59 ALA A O 1
ATOM 469 N N . ALA A 1 63 ? 8.238 -13.702 -14.557 1.00 18.59 60 ALA A N 1
ATOM 470 C CA . ALA A 1 63 ? 9.495 -13.390 -13.838 1.00 17.62 60 ALA A CA 1
ATOM 471 C C . ALA A 1 63 ? 10.528 -12.935 -14.872 1.00 19.10 60 ALA A C 1
ATOM 472 O O . ALA A 1 63 ? 11.622 -13.519 -14.958 1.00 23.10 60 ALA A O 1
ATOM 474 N N . ASP A 1 64 ? 10.164 -11.936 -15.658 1.00 16.79 61 ASP A N 1
ATOM 475 C CA . ASP A 1 64 ? 10.964 -11.466 -16.806 1.00 18.51 61 ASP A CA 1
ATOM 476 C C . ASP A 1 64 ? 11.289 -9.987 -16.615 1.00 17.62 61 ASP A C 1
ATOM 477 O O . ASP A 1 64 ? 10.864 -9.375 -15.617 1.00 16.14 61 ASP A O 1
ATOM 482 N N . GLU A 1 65 ? 12.037 -9.448 -17.557 1.00 16.69 62 GLU A N 1
ATOM 483 C CA . GLU A 1 65 ? 12.509 -8.052 -17.512 1.00 17.42 62 GLU A CA 1
ATOM 484 C C . GLU A 1 65 ? 11.303 -7.109 -17.460 1.00 13.98 62 GLU A C 1
ATOM 485 O O . GLU A 1 65 ? 11.350 -6.138 -16.702 1.00 14.28 62 GLU A O 1
ATOM 491 N N . ALA A 1 66 ? 10.274 -7.364 -18.259 1.00 15.74 63 ALA A N 1
ATOM 492 C CA . ALA A 1 66 ? 9.028 -6.566 -18.264 1.00 15.83 63 ALA A CA 1
ATOM 493 C C . ALA A 1 66 ? 8.473 -6.478 -16.837 1.00 13.97 63 ALA A C 1
ATOM 494 O O . ALA A 1 66 ? 8.135 -5.383 -16.380 1.00 16.00 63 ALA A O 1
ATOM 496 N N . ALA A 1 67 ? 8.377 -7.615 -16.156 1.00 13.50 64 ALA A N 1
ATOM 497 C CA . ALA A 1 67 ? 7.765 -7.699 -14.814 1.00 13.37 64 ALA A CA 1
ATOM 498 C C . ALA A 1 67 ? 8.632 -6.920 -13.817 1.00 13.44 64 ALA A C 1
ATOM 499 O O . ALA A 1 67 ? 8.088 -6.291 -12.889 1.00 13.15 64 ALA A O 1
ATOM 501 N N . VAL A 1 68 ? 9.955 -6.982 -13.972 1.00 13.26 65 VAL A N 1
ATOM 502 C CA . VAL A 1 68 ? 10.912 -6.305 -13.043 1.00 13.71 65 VAL A CA 1
ATOM 503 C C . VAL A 1 68 ? 10.729 -4.792 -13.201 1.00 12.22 65 VAL A C 1
ATOM 504 O O . VAL A 1 68 ? 10.754 -4.066 -12.202 1.00 14.34 65 VAL A O 1
ATOM 508 N N . ASN A 1 69 ? 10.548 -4.330 -14.428 1.00 13.34 66 ASN A N 1
ATOM 509 C CA . ASN A 1 69 ? 10.317 -2.889 -14.705 1.00 13.57 66 ASN A CA 1
ATOM 510 C C . ASN A 1 69 ? 8.931 -2.455 -14.208 1.00 13.85 66 ASN A C 1
ATOM 511 O O . ASN A 1 69 ? 8.777 -1.276 -13.818 1.00 13.08 66 ASN A O 1
ATOM 516 N N . TRP A 1 70 ? 7.941 -3.343 -14.214 1.00 13.52 67 TRP A N 1
ATOM 517 C CA . TRP A 1 70 ? 6.595 -3.034 -13.663 1.00 13.33 67 TRP A CA 1
ATOM 518 C C . TRP A 1 70 ? 6.722 -2.775 -12.157 1.00 13.80 67 TRP A C 1
ATOM 519 O O . TRP A 1 70 ? 6.160 -1.788 -11.650 1.00 14.07 67 TRP A O 1
ATOM 530 N N . VAL A 1 71 ? 7.468 -3.630 -11.463 1.00 13.12 68 VAL A N 1
ATOM 531 C CA . VAL A 1 71 ? 7.759 -3.442 -10.016 1.00 13.52 68 VAL A CA 1
ATOM 532 C C . VAL A 1 71 ? 8.515 -2.122 -9.824 1.00 12.51 68 VAL A C 1
ATOM 533 O O . VAL A 1 71 ? 8.172 -1.363 -8.918 1.00 12.53 68 VAL A O 1
ATOM 537 N N . PHE A 1 72 ? 9.465 -1.800 -10.693 1.00 12.34 69 PHE A N 1
ATOM 538 C CA . PHE A 1 72 ? 10.219 -0.525 -10.556 1.00 13.92 69 PHE A CA 1
ATOM 539 C C . PHE A 1 72 ? 9.240 0.655 -10.598 1.00 13.14 69 PHE A C 1
ATOM 540 O O . PHE A 1 72 ? 9.313 1.575 -9.729 1.00 13.55 69 PHE A O 1
ATOM 548 N N . VAL A 1 73 ? 8.335 0.674 -11.575 1.00 12.90 70 VAL A N 1
ATOM 549 C CA . VAL A 1 73 ? 7.466 1.871 -11.775 1.00 13.72 70 VAL A CA 1
ATOM 550 C C . VAL A 1 73 ? 6.452 1.969 -10.627 1.00 13.81 70 VAL A C 1
ATOM 551 O O . VAL A 1 73 ? 6.294 3.083 -10.073 1.00 13.99 70 VAL A O 1
ATOM 555 N N . THR A 1 74 ? 5.835 0.853 -10.229 1.00 13.79 71 THR A N 1
ATOM 556 C CA . THR A 1 74 ? 4.805 0.861 -9.154 1.00 13.00 71 THR A CA 1
ATOM 557 C C . THR A 1 74 ? 5.468 1.279 -7.831 1.00 13.19 71 THR A C 1
ATOM 558 O O . THR A 1 74 ? 4.852 2.061 -7.093 1.00 15.48 71 THR A O 1
ATOM 562 N N . ASP A 1 75 ? 6.696 0.841 -7.542 1.00 13.15 72 ASP A N 1
ATOM 563 C CA . ASP A 1 75 ? 7.317 1.183 -6.230 1.00 14.20 72 ASP A CA 1
ATOM 564 C C . ASP A 1 75 ? 7.895 2.605 -6.263 1.00 14.00 72 ASP A C 1
ATOM 565 O O . ASP A 1 75 ? 7.950 3.244 -5.190 1.00 14.74 72 ASP A O 1
ATOM 570 N N . THR A 1 76 ? 8.274 3.094 -7.436 1.00 14.00 73 THR A N 1
ATOM 571 C CA . THR A 1 76 ? 8.702 4.497 -7.652 1.00 13.55 73 THR A CA 1
ATOM 572 C C . THR A 1 76 ? 7.534 5.430 -7.294 1.00 13.59 73 THR A C 1
ATOM 573 O O . THR A 1 76 ? 7.787 6.521 -6.773 1.00 15.17 73 THR A O 1
ATOM 577 N N . LEU A 1 77 ? 6.287 4.986 -7.504 1.00 12.85 74 LEU A N 1
ATOM 578 C CA . LEU A 1 77 ? 5.085 5.803 -7.227 1.00 13.55 74 LEU A CA 1
ATOM 579 C C . LEU A 1 77 ? 4.312 5.264 -6.013 1.00 13.74 74 LEU A C 1
ATOM 580 O O . LEU A 1 77 ? 3.159 5.678 -5.802 1.00 13.75 74 LEU A O 1
ATOM 585 N N . ASN A 1 78 ? 4.938 4.434 -5.184 1.00 14.92 75 ASN A N 1
ATOM 586 C CA . ASN A 1 78 ? 4.227 3.762 -4.063 1.00 14.49 75 ASN A CA 1
ATOM 587 C C . ASN A 1 78 ? 4.197 4.691 -2.840 1.00 14.47 75 ASN A C 1
ATOM 588 O O . ASN A 1 78 ? 4.929 4.458 -1.855 1.00 14.06 75 ASN A O 1
ATOM 593 N N . PHE A 1 79 ? 3.341 5.710 -2.881 1.00 15.86 76 PHE A N 1
ATOM 594 C CA . PHE A 1 79 ? 3.196 6.700 -1.779 1.00 13.28 76 PHE A CA 1
ATOM 595 C C . PHE A 1 79 ? 1.816 7.375 -1.844 1.00 14.07 76 PHE A C 1
ATOM 596 O O . PHE A 1 79 ? 1.273 7.589 -2.939 1.00 15.16 76 PHE A O 1
ATOM 604 N N . SER A 1 80 ? 1.246 7.630 -0.667 1.00 14.84 77 SER A N 1
ATOM 605 C CA . SER A 1 80 ? 0.188 8.639 -0.393 1.00 15.94 77 SER A CA 1
ATOM 606 C C . SER A 1 80 ? -1.069 8.396 -1.234 1.00 16.55 77 SER A C 1
ATOM 607 O O . SER A 1 80 ? -1.371 9.230 -2.100 1.00 18.00 77 SER A O 1
ATOM 610 N N . PHE A 1 81 ? -1.796 7.314 -0.965 1.00 16.16 78 PHE A N 1
ATOM 611 C CA . PHE A 1 81 ? -3.043 6.972 -1.693 1.00 15.79 78 PHE A CA 1
ATOM 612 C C . PHE A 1 81 ? -4.286 7.261 -0.864 1.00 14.88 78 PHE A C 1
ATOM 613 O O . PHE A 1 81 ? -5.380 7.043 -1.380 1.00 17.28 78 PHE A O 1
ATOM 621 N N . TRP A 1 82 ? -4.143 7.672 0.392 1.00 15.93 79 TRP A N 1
ATOM 622 C CA . TRP A 1 82 ? -5.331 7.890 1.251 1.00 17.29 79 TRP A CA 1
ATOM 623 C C . TRP A 1 82 ? -6.102 9.118 0.760 1.00 18.07 79 TRP A C 1
ATOM 624 O O . TRP A 1 82 ? -5.487 10.089 0.227 1.00 16.18 79 TRP A O 1
ATOM 635 N N . SER A 1 83 ? -7.416 9.065 0.945 1.00 20.67 80 SER A N 1
ATOM 636 C CA . SER A 1 83 ? -8.338 10.212 0.751 1.00 25.39 80 SER A CA 1
ATOM 637 C C . SER A 1 83 ? -8.945 10.629 2.104 1.00 29.72 80 SER A C 1
ATOM 638 O O . SER A 1 83 ? -8.890 9.837 3.068 1.00 32.08 80 SER A O 1
ATOM 641 N N . GLU A 1 84 ? -9.490 11.837 2.173 1.00 35.12 81 GLU A N 1
ATOM 642 C CA . GLU A 1 84 ? -9.983 12.484 3.426 1.00 40.56 81 GLU A CA 1
ATOM 643 C C . GLU A 1 84 ? -11.249 11.774 3.932 1.00 41.42 81 GLU A C 1
ATOM 644 O O . GLU A 1 84 ? -11.439 11.695 5.170 1.00 46.56 81 GLU A O 1
ATOM 650 N N . GLN A 1 85 ? -12.087 11.286 3.012 1.00 39.96 82 GLN A N 1
ATOM 651 C CA . GLN A 1 85 ? -13.301 10.483 3.315 1.00 40.65 82 GLN A CA 1
ATOM 652 C C . GLN A 1 85 ? -13.304 9.238 2.429 1.00 43.14 82 GLN A C 1
ATOM 653 O O . GLN A 1 85 ? -12.780 9.316 1.308 1.00 43.64 82 GLN A O 1
ATOM 659 N N . ASP A 1 86 ? -13.926 8.159 2.908 1.00 50.35 83 ASP A N 1
ATOM 660 C CA . ASP A 1 86 ? -13.967 6.830 2.240 1.00 52.10 83 ASP A CA 1
ATOM 661 C C . ASP A 1 86 ? -15.006 6.829 1.110 1.00 50.66 83 ASP A C 1
ATOM 662 O O . ASP A 1 86 ? -14.853 5.999 0.190 1.00 47.91 83 ASP A O 1
ATOM 667 N N . GLU A 1 87 ? -16.002 7.723 1.173 1.00 54.09 84 GLU A N 1
ATOM 668 C CA . GLU A 1 87 ? -17.093 7.862 0.165 1.00 52.32 84 GLU A CA 1
ATOM 669 C C . GLU A 1 87 ? -16.576 8.604 -1.069 1.00 42.23 84 GLU A C 1
ATOM 670 O O . GLU A 1 87 ? -17.270 8.575 -2.106 1.00 51.84 84 GLU A O 1
ATOM 676 N N . HIS A 1 88 ? -15.423 9.271 -0.942 1.00 37.05 85 HIS A N 1
ATOM 677 C CA . HIS A 1 88 ? -14.926 10.315 -1.877 1.00 34.41 85 HIS A CA 1
ATOM 678 C C . HIS A 1 88 ? -13.469 9.982 -2.212 1.00 29.18 85 HIS A C 1
ATOM 679 O O . HIS A 1 88 ? -12.573 10.528 -1.561 1.00 31.12 85 HIS A O 1
ATOM 686 N N . LYS A 1 89 ? -13.230 9.068 -3.152 1.00 24.89 86 LYS A N 1
ATOM 687 C CA . LYS A 1 89 ? -11.851 8.566 -3.373 1.00 26.64 86 LYS A CA 1
ATOM 688 C C . LYS A 1 89 ? -11.630 8.142 -4.819 1.00 24.26 86 LYS A C 1
ATOM 689 O O . LYS A 1 89 ? -12.605 7.852 -5.563 1.00 24.22 86 LYS A O 1
ATOM 695 N N A CYS A 1 90 ? -10.355 8.103 -5.197 0.50 21.31 87 CYS A N 1
ATOM 696 N N B CYS A 1 90 ? -10.355 8.091 -5.194 0.50 22.96 87 CYS A N 1
ATOM 697 C CA A CYS A 1 90 ? -9.877 7.578 -6.494 0.50 20.49 87 CYS A CA 1
ATOM 698 C CA B CYS A 1 90 ? -9.867 7.587 -6.498 0.50 23.25 87 CYS A CA 1
ATOM 699 C C A CYS A 1 90 ? -10.247 6.098 -6.594 0.50 20.40 87 CYS A C 1
ATOM 700 C C B CYS A 1 90 ? -10.202 6.097 -6.617 0.50 21.89 87 CYS A C 1
ATOM 701 O O A CYS A 1 90 ? -9.973 5.354 -5.640 0.50 20.59 87 CYS A O 1
ATOM 702 O O B CYS A 1 90 ? -9.852 5.339 -5.698 0.50 22.08 87 CYS A O 1
ATOM 707 N N . VAL A 1 91 ? -10.887 5.719 -7.697 1.00 18.45 88 VAL A N 1
ATOM 708 C CA . VAL A 1 91 ? -11.165 4.302 -8.041 1.00 19.04 88 VAL A CA 1
ATOM 709 C C . VAL A 1 91 ? -10.759 4.105 -9.494 1.00 16.96 88 VAL A C 1
ATOM 710 O O . VAL A 1 91 ? -11.062 4.971 -10.324 1.00 19.84 88 VAL A O 1
ATOM 714 N N . VAL A 1 92 ? -10.081 3.004 -9.778 1.00 17.99 89 VAL A N 1
ATOM 715 C CA . VAL A 1 92 ? -9.688 2.651 -11.170 1.00 17.85 89 VAL A CA 1
ATOM 716 C C . VAL A 1 92 ? -10.243 1.262 -11.472 1.00 17.66 89 VAL A C 1
ATOM 717 O O . VAL A 1 92 ? -9.972 0.317 -10.695 1.00 17.12 89 VAL A O 1
ATOM 721 N N . ARG A 1 93 ? -10.987 1.160 -12.570 1.00 18.48 90 ARG A N 1
ATOM 722 C CA . ARG A 1 93 ? -11.539 -0.125 -13.042 1.00 19.81 90 ARG A CA 1
ATOM 723 C C . ARG A 1 93 ? -10.545 -0.770 -14.008 1.00 19.73 90 ARG A C 1
ATOM 724 O O . ARG A 1 93 ? -10.020 -0.073 -14.907 1.00 20.64 90 ARG A O 1
ATOM 732 N N . TYR A 1 94 ? -10.285 -2.058 -13.810 1.00 18.97 91 TYR A N 1
ATOM 733 C CA . TYR A 1 94 ? -9.430 -2.865 -14.706 1.00 19.10 91 TYR A CA 1
ATOM 734 C C . TYR A 1 94 ? -10.028 -4.265 -14.849 1.00 19.08 91 TYR A C 1
ATOM 735 O O . TYR A 1 94 ? -10.236 -4.968 -13.829 1.00 20.37 91 TYR A O 1
ATOM 744 N N . ARG A 1 95 ? -10.282 -4.662 -16.094 1.00 19.53 92 ARG A N 1
ATOM 745 C CA . ARG A 1 95 ? -10.856 -5.992 -16.437 1.00 21.73 92 ARG A CA 1
ATOM 746 C C . ARG A 1 95 ? -12.083 -6.261 -15.544 1.00 21.51 92 ARG A C 1
ATOM 747 O O . ARG A 1 95 ? -12.195 -7.361 -14.939 1.00 19.70 92 ARG A O 1
ATOM 755 N N . GLY A 1 96 ? -12.975 -5.271 -15.444 1.00 19.66 93 GLY A N 1
ATOM 756 C CA . GLY A 1 96 ? -14.304 -5.394 -14.815 1.00 20.51 93 GLY A CA 1
ATOM 757 C C . GLY A 1 96 ? -14.255 -5.521 -13.304 1.00 20.09 93 GLY A C 1
ATOM 758 O O . GLY A 1 96 ? -15.298 -5.896 -12.709 1.00 22.87 93 GLY A O 1
ATOM 759 N N . LYS A 1 97 ? -13.104 -5.232 -12.694 1.00 18.46 94 LYS A N 1
ATOM 760 C CA . LYS A 1 97 ? -12.944 -5.135 -11.224 1.00 19.04 94 LYS A CA 1
ATOM 761 C C . LYS A 1 97 ? -12.541 -3.708 -10.854 1.00 18.86 94 LYS A C 1
ATOM 762 O O . LYS A 1 97 ? -11.896 -3.017 -11.679 1.00 20.68 94 LYS A O 1
ATOM 768 N N . THR A 1 98 ? -12.895 -3.308 -9.632 1.00 16.81 95 THR A N 1
ATOM 769 C CA . THR A 1 98 ? -12.750 -1.924 -9.104 1.00 18.02 95 THR A CA 1
ATOM 770 C C . THR A 1 98 ? -11.648 -1.907 -8.025 1.00 16.73 95 THR A C 1
ATOM 771 O O . THR A 1 98 ? -11.676 -2.782 -7.132 1.00 17.89 95 THR A O 1
ATOM 775 N N . TYR A 1 99 ? -10.713 -0.949 -8.079 1.00 17.30 96 TYR A N 1
ATOM 776 C CA . TYR A 1 99 ? -9.547 -0.882 -7.162 1.00 16.79 96 TYR A CA 1
ATOM 777 C C . TYR A 1 99 ? -9.380 0.535 -6.616 1.00 17.65 96 TYR A C 1
ATOM 778 O O . TYR A 1 99 ? -9.602 1.513 -7.351 1.00 19.24 96 TYR A O 1
ATOM 787 N N . SER A 1 100 ? -9.012 0.626 -5.337 1.00 18.03 97 SER A N 1
ATOM 788 C CA . SER A 1 100 ? -8.739 1.909 -4.650 1.00 18.49 97 SER A CA 1
ATOM 789 C C . SER A 1 100 ? -7.361 1.830 -3.997 1.00 18.35 97 SER A C 1
ATOM 790 O O . SER A 1 100 ? -6.736 0.734 -3.986 1.00 17.16 97 SER A O 1
ATOM 793 N N . GLY A 1 101 ? -6.897 2.964 -3.499 1.00 15.84 98 GLY A N 1
ATOM 794 C CA . GLY A 1 101 ? -5.595 3.063 -2.815 1.00 16.60 98 GLY A CA 1
ATOM 795 C C . GLY A 1 101 ? -4.465 2.576 -3.704 1.00 17.03 98 GLY A C 1
ATOM 796 O O . GLY A 1 101 ? -4.521 2.827 -4.923 1.00 16.28 98 GLY A O 1
ATOM 797 N N . TYR A 1 102 ? -3.458 1.903 -3.132 1.00 16.11 99 TYR A N 1
ATOM 798 C CA . TYR A 1 102 ? -2.266 1.453 -3.899 1.00 15.60 99 TYR A CA 1
ATOM 799 C C . TYR A 1 102 ? -2.724 0.632 -5.115 1.00 14.41 99 TYR A C 1
ATOM 800 O O . TYR A 1 102 ? -2.166 0.773 -6.229 1.00 14.73 99 TYR A O 1
ATOM 809 N N . TRP A 1 103 ? -3.744 -0.204 -4.955 1.00 15.65 100 TRP A N 1
ATOM 810 C CA . TRP A 1 103 ? -4.167 -1.099 -6.060 1.00 16.07 100 TRP A CA 1
ATOM 811 C C . TRP A 1 103 ? -4.697 -0.290 -7.250 1.00 14.96 100 TRP A C 1
ATOM 812 O O . TRP A 1 103 ? -4.589 -0.816 -8.366 1.00 14.08 100 TRP A O 1
ATOM 823 N N . SER A 1 104 ? -5.218 0.929 -7.037 1.00 14.51 101 SER A N 1
ATOM 824 C CA . SER A 1 104 ? -5.703 1.794 -8.151 1.00 14.79 101 SER A CA 1
ATOM 825 C C . SER A 1 104 ? -4.506 2.202 -9.028 1.00 14.63 101 SER A C 1
ATOM 826 O O . SER A 1 104 ? -4.656 2.338 -10.252 1.00 14.64 101 SER A O 1
ATOM 829 N N . LEU A 1 105 ? -3.329 2.375 -8.439 1.00 13.77 102 LEU A N 1
ATOM 830 C CA . LEU A 1 105 ? -2.107 2.683 -9.224 1.00 13.40 102 LEU A CA 1
ATOM 831 C C . LEU A 1 105 ? -1.779 1.464 -10.098 1.00 13.97 102 LEU A C 1
ATOM 832 O O . LEU A 1 105 ? -1.529 1.651 -11.297 1.00 14.58 102 LEU A O 1
ATOM 837 N N . CYS A 1 106 ? -1.800 0.252 -9.534 1.00 13.70 103 CYS A N 1
ATOM 838 C CA . CYS A 1 106 ? -1.429 -0.968 -10.294 1.00 14.04 103 CYS A CA 1
ATOM 839 C C . CYS A 1 106 ? -2.444 -1.164 -11.419 1.00 13.97 103 CYS A C 1
ATOM 840 O O . CYS A 1 106 ? -2.047 -1.507 -12.539 1.00 15.21 103 CYS A O 1
ATOM 843 N N . ALA A 1 107 ? -3.714 -0.915 -11.121 1.00 13.89 104 ALA A N 1
ATOM 844 C CA . ALA A 1 107 ? -4.809 -1.038 -12.100 1.00 14.47 104 ALA A CA 1
ATOM 845 C C . ALA A 1 107 ? -4.538 -0.055 -13.238 1.00 13.36 104 ALA A C 1
ATOM 846 O O . ALA A 1 107 ? -4.668 -0.448 -14.394 1.00 15.15 104 ALA A O 1
ATOM 848 N N . ALA A 1 108 ? -4.147 1.174 -12.915 1.00 13.18 105 ALA A N 1
ATOM 849 C CA . ALA A 1 108 ? -3.920 2.228 -13.932 1.00 13.31 105 ALA A CA 1
ATOM 850 C C . ALA A 1 108 ? -2.718 1.836 -14.801 1.00 13.89 105 ALA A C 1
ATOM 851 O O . ALA A 1 108 ? -2.777 2.026 -16.020 1.00 13.43 105 ALA A O 1
ATOM 853 N N . VAL A 1 109 ? -1.672 1.259 -14.204 1.00 13.57 106 VAL A N 1
ATOM 854 C CA . VAL A 1 109 ? -0.483 0.788 -14.975 1.00 14.84 106 VAL A CA 1
ATOM 855 C C . VAL A 1 109 ? -0.927 -0.336 -15.937 1.00 16.05 106 VAL A C 1
ATOM 856 O O . VAL A 1 109 ? -0.570 -0.300 -17.152 1.00 14.74 106 VAL A O 1
ATOM 860 N N . ASN A 1 110 ? -1.706 -1.303 -15.448 1.00 15.89 107 ASN A N 1
ATOM 861 C CA . ASN A 1 110 ? -2.100 -2.462 -16.293 1.00 15.48 107 ASN A CA 1
ATOM 862 C C . ASN A 1 110 ? -3.018 -1.970 -17.420 1.00 15.99 107 ASN A C 1
ATOM 863 O O . ASN A 1 110 ? -2.902 -2.500 -18.528 1.00 14.97 107 ASN A O 1
ATOM 868 N N . ARG A 1 111 ? -3.902 -1.013 -17.112 1.00 15.74 108 ARG A N 1
ATOM 869 C CA . ARG A 1 111 ? -4.838 -0.394 -18.085 1.00 16.20 108 ARG A CA 1
ATOM 870 C C . ARG A 1 111 ? -4.031 0.245 -19.214 1.00 16.86 108 ARG A C 1
ATOM 871 O O . ARG A 1 111 ? -4.363 0.018 -20.403 1.00 15.96 108 ARG A O 1
ATOM 879 N N . ALA A 1 112 ? -2.995 1.002 -18.858 1.00 17.92 109 ALA A N 1
ATOM 880 C CA . ALA A 1 112 ? -2.104 1.665 -19.834 1.00 17.82 109 ALA A CA 1
ATOM 881 C C . ALA A 1 112 ? -1.404 0.608 -20.692 1.00 16.93 109 ALA A C 1
ATOM 882 O O . ALA A 1 112 ? -1.430 0.751 -21.931 1.00 17.15 109 ALA A O 1
ATOM 884 N N . LEU A 1 113 ? -0.788 -0.407 -20.076 1.00 16.67 110 LEU A N 1
ATOM 885 C CA . LEU A 1 113 ? -0.044 -1.459 -20.833 1.00 16.30 110 LEU A CA 1
ATOM 886 C C . LEU A 1 113 ? -0.994 -2.151 -21.812 1.00 17.23 110 LEU A C 1
ATOM 887 O O . LEU A 1 113 ? -0.604 -2.371 -22.977 1.00 16.75 110 LEU A O 1
ATOM 892 N N . ASP A 1 114 ? -2.212 -2.459 -21.370 1.00 17.62 111 ASP A N 1
ATOM 893 C CA . ASP A 1 114 ? -3.216 -3.141 -22.225 1.00 21.51 111 ASP A CA 1
ATOM 894 C C . ASP A 1 114 ? -3.636 -2.235 -23.389 1.00 17.87 111 ASP A C 1
ATOM 895 O O . ASP A 1 114 ? -4.063 -2.778 -24.427 1.00 23.78 111 ASP A O 1
ATOM 900 N N . GLU A 1 115 ? -3.530 -0.919 -23.231 1.00 18.55 112 GLU A N 1
ATOM 901 C CA . GLU A 1 115 ? -3.865 0.074 -24.291 1.00 22.60 112 GLU A CA 1
ATOM 902 C C . GLU A 1 115 ? -2.677 0.179 -25.259 1.00 20.76 112 GLU A C 1
ATOM 903 O O . GLU A 1 115 ? -2.839 0.794 -26.333 1.00 25.66 112 GLU A O 1
ATOM 909 N N . GLY A 1 116 ? -1.530 -0.397 -24.883 1.00 22.02 113 GLY A N 1
ATOM 910 C CA . GLY A 1 116 ? -0.264 -0.340 -25.633 1.00 21.86 113 GLY A CA 1
ATOM 911 C C . GLY A 1 116 ? 0.576 0.881 -25.290 1.00 20.10 113 GLY A C 1
ATOM 912 O O . GLY A 1 116 ? 1.506 1.186 -26.069 1.00 19.44 113 GLY A O 1
ATOM 913 N N . ILE A 1 117 ? 0.288 1.570 -24.179 1.00 21.18 114 ILE A N 1
ATOM 914 C CA . ILE A 1 117 ? 1.138 2.699 -23.701 1.00 22.66 114 ILE A CA 1
ATOM 915 C C . ILE A 1 117 ? 2.296 2.087 -22.918 1.00 21.07 114 ILE A C 1
ATOM 916 O O . ILE A 1 117 ? 2.061 1.373 -21.942 1.00 19.71 114 ILE A O 1
ATOM 921 N N . PRO A 1 118 ? 3.574 2.309 -23.314 1.00 19.39 115 PRO A N 1
ATOM 922 C CA . PRO A 1 118 ? 4.703 1.653 -22.644 1.00 18.50 115 PRO A CA 1
ATOM 923 C C . PRO A 1 118 ? 5.096 2.362 -21.334 1.00 17.51 115 PRO A C 1
ATOM 924 O O . PRO A 1 118 ? 6.245 2.804 -21.180 1.00 16.00 115 PRO A O 1
ATOM 928 N N . ILE A 1 119 ? 4.152 2.415 -20.393 1.00 16.13 116 ILE A N 1
ATOM 929 C CA . ILE A 1 119 ? 4.287 3.209 -19.135 1.00 16.22 116 ILE A CA 1
ATOM 930 C C . ILE A 1 119 ? 5.363 2.594 -18.234 1.00 16.44 116 ILE A C 1
ATOM 931 O O . ILE A 1 119 ? 5.831 3.309 -17.311 1.00 16.25 116 ILE A O 1
ATOM 936 N N . THR A 1 120 ? 5.761 1.331 -18.447 1.00 15.22 117 THR A N 1
ATOM 937 C CA . THR A 1 120 ? 6.838 0.725 -17.625 1.00 16.30 117 THR A CA 1
ATOM 938 C C . THR A 1 120 ? 8.203 0.860 -18.312 1.00 15.99 117 THR A C 1
ATOM 939 O O . THR A 1 120 ? 9.172 0.328 -17.757 1.00 16.22 117 THR A O 1
ATOM 943 N N . SER A 1 121 ? 8.291 1.583 -19.432 1.00 14.38 118 SER A N 1
ATOM 944 C CA . SER A 1 121 ? 9.561 1.802 -20.166 1.00 15.77 118 SER A CA 1
ATOM 945 C C . SER A 1 121 ? 10.101 3.207 -19.862 1.00 15.33 118 SER A C 1
ATOM 946 O O . SER A 1 121 ? 9.384 4.175 -20.093 1.00 14.01 118 SER A O 1
ATOM 949 N N . ALA A 1 122 ? 11.335 3.319 -19.372 1.00 15.05 119 ALA A N 1
ATOM 950 C CA . ALA A 1 122 ? 11.957 4.618 -19.025 1.00 14.54 119 ALA A CA 1
ATOM 951 C C . ALA A 1 122 ? 12.073 5.491 -20.278 1.00 15.63 119 ALA A C 1
ATOM 952 O O . ALA A 1 122 ? 11.930 6.717 -20.154 1.00 18.82 119 ALA A O 1
ATOM 954 N N . SER A 1 123 ? 12.266 4.887 -21.455 1.00 16.77 120 SER A N 1
ATOM 955 C CA . SER A 1 123 ? 12.260 5.632 -22.743 1.00 19.87 120 SER A CA 1
ATOM 956 C C . SER A 1 123 ? 10.963 6.440 -22.889 1.00 19.27 120 SER A C 1
ATOM 957 O O . SER A 1 123 ? 10.998 7.485 -23.576 1.00 21.28 120 SER A O 1
ATOM 960 N N . TYR A 1 124 ? 9.869 5.992 -22.261 1.00 16.58 121 TYR A N 1
ATOM 961 C CA . TYR A 1 124 ? 8.558 6.677 -22.283 1.00 16.13 121 TYR A CA 1
ATOM 962 C C . TYR A 1 124 ? 8.449 7.611 -21.065 1.00 16.30 121 TYR A C 1
ATOM 963 O O . TYR A 1 124 ? 8.235 8.823 -21.250 1.00 17.72 121 TYR A O 1
ATOM 972 N N . TYR A 1 125 ? 8.606 7.094 -19.845 1.00 15.53 122 TYR A N 1
ATOM 973 C CA . TYR A 1 125 ? 8.231 7.866 -18.623 1.00 15.53 122 TYR A CA 1
ATOM 974 C C . TYR A 1 125 ? 9.302 8.905 -18.258 1.00 15.19 122 TYR A C 1
ATOM 975 O O . TYR A 1 125 ? 8.985 9.819 -17.488 1.00 15.32 122 TYR A O 1
ATOM 984 N N . ALA A 1 126 ? 10.496 8.859 -18.847 1.00 14.84 123 ALA A N 1
ATOM 985 C CA . ALA A 1 126 ? 11.509 9.923 -18.649 1.00 16.58 123 ALA A CA 1
ATOM 986 C C . ALA A 1 126 ? 10.969 11.286 -19.104 1.00 16.16 123 ALA A C 1
ATOM 987 O O . ALA A 1 126 ? 11.393 12.322 -18.536 1.00 17.29 123 ALA A O 1
ATOM 989 N N . THR A 1 127 ? 10.100 11.305 -20.118 1.00 16.18 124 THR A N 1
ATOM 990 C CA . THR A 1 127 ? 9.649 12.568 -20.772 1.00 19.44 124 THR A CA 1
ATOM 991 C C . THR A 1 127 ? 8.118 12.644 -20.822 1.00 17.63 124 THR A C 1
ATOM 992 O O . THR A 1 127 ? 7.591 13.548 -21.478 1.00 17.87 124 THR A O 1
ATOM 996 N N . VAL A 1 128 ? 7.411 11.764 -20.120 1.00 16.48 125 VAL A N 1
ATOM 997 C CA . VAL A 1 128 ? 5.928 11.815 -20.080 1.00 17.42 125 VAL A CA 1
ATOM 998 C C . VAL A 1 128 ? 5.540 13.168 -19.463 1.00 17.91 125 VAL A C 1
ATOM 999 O O . VAL A 1 128 ? 6.232 13.636 -18.522 1.00 20.29 125 VAL A O 1
ATOM 1003 N N . THR A 1 129 ? 4.534 13.833 -20.029 1.00 19.89 126 THR A N 1
ATOM 1004 C CA . THR A 1 129 ? 4.077 15.165 -19.559 1.00 18.43 126 THR A CA 1
ATOM 1005 C C . THR A 1 129 ? 3.089 15.019 -18.397 1.00 16.01 126 THR A C 1
ATOM 1006 O O . THR A 1 129 ? 2.557 13.935 -18.167 1.00 17.26 126 THR A O 1
ATOM 1010 N N . LEU A 1 130 ? 2.829 16.111 -17.698 1.00 15.70 127 LEU A N 1
ATOM 1011 C CA . LEU A 1 130 ? 1.822 16.114 -16.619 1.00 16.61 127 LEU A CA 1
ATOM 1012 C C . LEU A 1 130 ? 0.450 15.742 -17.195 1.00 15.92 127 LEU A C 1
ATOM 1013 O O . LEU A 1 130 ? -0.268 15.003 -16.545 1.00 16.57 127 LEU A O 1
ATOM 1018 N N A ASP A 1 131 ? 0.110 16.252 -18.385 0.50 18.42 128 ASP A N 1
ATOM 1019 N N B ASP A 1 131 ? 0.095 16.219 -18.391 0.50 18.87 128 ASP A N 1
ATOM 1020 C CA A ASP A 1 131 ? -1.174 15.940 -19.067 0.50 18.36 128 ASP A CA 1
ATOM 1021 C CA B ASP A 1 131 ? -1.235 15.919 -18.987 0.50 18.84 128 ASP A CA 1
ATOM 1022 C C A ASP A 1 131 ? -1.277 14.423 -19.262 0.50 18.67 128 ASP A C 1
ATOM 1023 C C B ASP A 1 131 ? -1.313 14.419 -19.326 0.50 18.35 128 ASP A C 1
ATOM 1024 O O A ASP A 1 131 ? -2.330 13.836 -18.930 0.50 17.74 128 ASP A O 1
ATOM 1025 O O B ASP A 1 131 ? -2.400 13.823 -19.147 0.50 17.72 128 ASP A O 1
ATOM 1034 N N . GLN A 1 132 ? -0.215 13.815 -19.793 1.00 16.93 129 GLN A N 1
ATOM 1035 C CA . GLN A 1 132 ? -0.193 12.368 -20.095 1.00 17.20 129 GLN A CA 1
ATOM 1036 C C . GLN A 1 132 ? -0.390 11.586 -18.785 1.00 16.99 129 GLN A C 1
ATOM 1037 O O . GLN A 1 132 ? -1.206 10.648 -18.772 1.00 18.22 129 GLN A O 1
ATOM 1043 N N . VAL A 1 133 ? 0.293 11.981 -17.704 1.00 16.91 130 VAL A N 1
ATOM 1044 C CA . VAL A 1 133 ? 0.240 11.269 -16.390 1.00 16.64 130 VAL A CA 1
ATOM 1045 C C . VAL A 1 133 ? -1.170 11.393 -15.806 1.00 15.41 130 VAL A C 1
ATOM 1046 O O . VAL A 1 133 ? -1.695 10.383 -15.327 1.00 14.90 130 VAL A O 1
ATOM 1050 N N . ARG A 1 134 ? -1.770 12.578 -15.849 1.00 17.02 131 ARG A N 1
ATOM 1051 C CA . ARG A 1 134 ? -3.177 12.754 -15.410 1.00 17.46 131 ARG A CA 1
ATOM 1052 C C . ARG A 1 134 ? -4.076 11.766 -16.156 1.00 17.71 131 ARG A C 1
ATOM 1053 O O . ARG A 1 134 ? -4.957 11.198 -15.534 1.00 16.96 131 ARG A O 1
ATOM 1061 N N . ASN A 1 135 ? -3.875 11.600 -17.464 1.00 18.81 132 ASN A N 1
ATOM 1062 C CA . ASN A 1 135 ? -4.732 10.702 -18.275 1.00 18.99 132 ASN A CA 1
ATOM 1063 C C . ASN A 1 135 ? -4.476 9.259 -17.828 1.00 17.78 132 ASN A C 1
ATOM 1064 O O . ASN A 1 135 ? -5.429 8.513 -17.610 1.00 16.48 132 ASN A O 1
ATOM 1069 N N . ILE A 1 136 ? -3.214 8.878 -17.700 1.00 20.11 133 ILE A N 1
ATOM 1070 C CA . ILE A 1 136 ? -2.839 7.469 -17.383 1.00 17.90 133 ILE A CA 1
ATOM 1071 C C . ILE A 1 136 ? -3.395 7.095 -16.003 1.00 18.06 133 ILE A C 1
ATOM 1072 O O . ILE A 1 136 ? -3.866 5.938 -15.836 1.00 20.12 133 ILE A O 1
ATOM 1077 N N . LEU A 1 137 ? -3.335 8.019 -15.042 1.00 16.97 134 LEU A N 1
ATOM 1078 C CA . LEU A 1 137 ? -3.779 7.760 -13.644 1.00 17.40 134 LEU A CA 1
ATOM 1079 C C . LEU A 1 137 ? -5.249 8.162 -13.477 1.00 18.00 134 LEU A C 1
ATOM 1080 O O . LEU A 1 137 ? -5.701 8.240 -12.327 1.00 21.57 134 LEU A O 1
ATOM 1085 N N . ARG A 1 138 ? -5.994 8.376 -14.568 1.00 17.07 135 ARG A N 1
ATOM 1086 C CA . ARG A 1 138 ? -7.349 8.990 -14.464 1.00 20.54 135 ARG A CA 1
ATOM 1087 C C . ARG A 1 138 ? -8.228 8.095 -13.590 1.00 21.72 135 ARG A C 1
ATOM 1088 O O . ARG A 1 138 ? -8.203 6.847 -13.758 1.00 21.56 135 ARG A O 1
ATOM 1096 N N . SER A 1 139 ? -8.980 8.723 -12.694 1.00 22.78 136 SER A N 1
ATOM 1097 C CA . SER A 1 139 ? -9.954 8.055 -11.801 1.00 22.49 136 SER A CA 1
ATOM 1098 C C . SER A 1 139 ? -11.267 7.794 -12.550 1.00 22.76 136 SER A C 1
ATOM 1099 O O . SER A 1 139 ? -11.654 8.591 -13.438 1.00 25.76 136 SER A O 1
ATOM 1102 N N . ASP A 1 140 ? -11.967 6.730 -12.172 1.00 22.70 137 ASP A N 1
ATOM 1103 C CA . ASP A 1 140 ? -13.315 6.432 -12.706 1.00 27.35 137 ASP A CA 1
ATOM 1104 C C . ASP A 1 140 ? -14.338 7.104 -11.786 1.00 27.98 137 ASP A C 1
ATOM 1105 O O . ASP A 1 140 ? -15.537 6.982 -12.064 1.00 33.88 137 ASP A O 1
ATOM 1110 N N . THR A 1 141 ? -13.881 7.828 -10.756 1.00 26.65 138 THR A N 1
ATOM 1111 C CA . THR A 1 141 ? -14.748 8.705 -9.919 1.00 27.45 138 THR A CA 1
ATOM 1112 C C . THR A 1 141 ? -14.390 10.167 -10.192 1.00 28.36 138 THR A C 1
ATOM 1113 O O . THR A 1 141 ? -13.462 10.416 -10.991 1.00 29.11 138 THR A O 1
ATOM 1117 N N . ASP A 1 142 ? -15.069 11.096 -9.513 1.00 33.13 139 ASP A N 1
ATOM 1118 C CA . ASP A 1 142 ? -14.798 12.556 -9.606 1.00 37.56 139 ASP A CA 1
ATOM 1119 C C . ASP A 1 142 ? -13.536 12.931 -8.808 1.00 38.09 139 ASP A C 1
ATOM 1120 O O . ASP A 1 142 ? -13.123 14.105 -8.888 1.00 43.52 139 ASP A O 1
ATOM 1125 N N . VAL A 1 143 ? -12.921 11.992 -8.079 1.00 30.32 140 VAL A N 1
ATOM 1126 C CA . VAL A 1 143 ? -11.796 12.300 -7.143 1.00 27.69 140 VAL A CA 1
ATOM 1127 C C . VAL A 1 143 ? -10.496 11.758 -7.737 1.00 23.35 140 VAL A C 1
ATOM 1128 O O . VAL A 1 143 ? -10.440 10.550 -8.006 1.00 21.84 140 VAL A O 1
ATOM 1132 N N . SER A 1 144 ? -9.491 12.621 -7.918 1.00 21.66 141 SER A N 1
ATOM 1133 C CA . SER A 1 144 ? -8.197 12.241 -8.535 1.00 24.17 141 SER A CA 1
ATOM 1134 C C . SER A 1 144 ? -7.333 11.506 -7.509 1.00 18.69 141 SER A C 1
ATOM 1135 O O . SER A 1 144 ? -7.502 11.704 -6.318 1.00 19.88 141 SER A O 1
ATOM 1138 N N . MET A 1 145 ? -6.401 10.709 -7.993 1.00 18.44 142 MET A N 1
ATOM 1139 C CA . MET A 1 145 ? -5.321 10.136 -7.165 1.00 18.53 142 MET A CA 1
ATOM 1140 C C . MET A 1 145 ? -4.575 11.300 -6.528 1.00 18.08 142 MET A C 1
ATOM 1141 O O . MET A 1 145 ? -4.375 12.324 -7.187 1.00 18.20 142 MET A O 1
ATOM 1146 N N . PRO A 1 146 ? -4.154 11.211 -5.247 1.00 18.09 143 PRO A N 1
ATOM 1147 C CA . PRO A 1 146 ? -3.380 12.292 -4.638 1.00 16.91 143 PRO A CA 1
ATOM 1148 C C . PRO A 1 146 ? -1.994 12.466 -5.280 1.00 16.16 143 PRO A C 1
ATOM 1149 O O . PRO A 1 146 ? -1.424 11.499 -5.757 1.00 15.38 143 PRO A O 1
ATOM 1153 N N . LEU A 1 147 ? -1.497 13.704 -5.292 1.00 16.84 144 LEU A N 1
ATOM 1154 C CA . LEU A 1 147 ? -0.084 14.070 -5.608 1.00 17.88 144 LEU A CA 1
ATOM 1155 C C . LEU A 1 147 ? 0.283 13.643 -7.038 1.00 18.09 144 LEU A C 1
ATOM 1156 O O . LEU A 1 147 ? 1.421 13.210 -7.262 1.00 16.85 144 LEU A O 1
ATOM 1161 N N . VAL A 1 148 ? -0.615 13.805 -8.001 1.00 17.54 145 VAL A N 1
ATOM 1162 C CA . VAL A 1 148 ? -0.293 13.465 -9.420 1.00 18.48 145 VAL A CA 1
ATOM 1163 C C . VAL A 1 148 ? 0.882 14.319 -9.933 1.00 17.48 145 VAL A C 1
ATOM 1164 O O . VAL A 1 148 ? 1.713 13.770 -10.658 1.00 16.04 145 VAL A O 1
ATOM 1168 N N . GLU A 1 149 ? 0.989 15.601 -9.561 1.00 17.43 146 GLU A N 1
ATOM 1169 C CA . GLU A 1 149 ? 2.126 16.453 -10.017 1.00 17.97 146 GLU A CA 1
ATOM 1170 C C . GLU A 1 149 ? 3.464 15.844 -9.524 1.00 17.56 146 GLU A C 1
ATOM 1171 O O . GLU A 1 149 ? 4.426 15.816 -10.307 1.00 18.07 146 GLU A O 1
ATOM 1177 N N . GLU A 1 150 ? 3.528 15.353 -8.280 1.00 16.83 147 GLU A N 1
ATOM 1178 C CA . GLU A 1 150 ? 4.746 14.716 -7.710 1.00 16.63 147 GLU A CA 1
ATOM 1179 C C . GLU A 1 150 ? 5.014 13.412 -8.466 1.00 15.91 147 GLU A C 1
ATOM 1180 O O . GLU A 1 150 ? 6.169 13.134 -8.780 1.00 16.70 147 GLU A O 1
ATOM 1186 N N . ARG A 1 151 ? 3.970 12.639 -8.751 1.00 14.64 148 ARG A N 1
ATOM 1187 C CA . ARG A 1 151 ? 4.129 11.371 -9.513 1.00 15.72 148 ARG A CA 1
ATOM 1188 C C . ARG A 1 151 ? 4.734 11.665 -10.899 1.00 14.84 148 ARG A C 1
ATOM 1189 O O . ARG A 1 151 ? 5.658 10.950 -11.312 1.00 14.18 148 ARG A O 1
ATOM 1197 N N . HIS A 1 152 ? 4.256 12.688 -11.599 1.00 14.18 149 HIS A N 1
ATOM 1198 C CA . HIS A 1 152 ? 4.828 13.117 -12.903 1.00 15.23 149 HIS A CA 1
ATOM 1199 C C . HIS A 1 152 ? 6.314 13.474 -12.730 1.00 15.85 149 HIS A C 1
ATOM 1200 O O . HIS A 1 152 ? 7.184 12.987 -13.495 1.00 14.37 149 HIS A O 1
ATOM 1207 N N . ARG A 1 153 ? 6.618 14.351 -11.780 1.00 16.10 150 ARG A N 1
ATOM 1208 C CA . ARG A 1 153 ? 8.019 14.823 -11.616 1.00 18.04 150 ARG A CA 1
ATOM 1209 C C . ARG A 1 153 ? 8.932 13.619 -11.335 1.00 16.75 150 ARG A C 1
ATOM 1210 O O . ARG A 1 153 ? 10.054 13.555 -11.876 1.00 15.98 150 ARG A O 1
ATOM 1218 N N . ILE A 1 154 ? 8.478 12.706 -10.480 1.00 16.55 151 ILE A N 1
ATOM 1219 C CA . ILE A 1 154 ? 9.316 11.565 -10.021 1.00 15.96 151 ILE A CA 1
ATOM 1220 C C . ILE A 1 154 ? 9.531 10.608 -11.198 1.00 15.50 151 ILE A C 1
ATOM 1221 O O . ILE A 1 154 ? 10.682 10.150 -11.383 1.00 15.13 151 ILE A O 1
ATOM 1226 N N . LEU A 1 155 ? 8.504 10.382 -12.018 1.00 13.86 152 LEU A N 1
ATOM 1227 C CA . LEU A 1 155 ? 8.657 9.532 -13.225 1.00 15.20 152 LEU A CA 1
ATOM 1228 C C . LEU A 1 155 ? 9.750 10.105 -14.128 1.00 14.67 152 LEU A C 1
ATOM 1229 O O . LEU A 1 155 ? 10.613 9.330 -14.564 1.00 15.19 152 LEU A O 1
ATOM 1234 N N . ASN A 1 156 ? 9.699 11.408 -14.408 1.00 15.51 153 ASN A N 1
ATOM 1235 C CA . ASN A 1 156 ? 10.678 12.078 -15.295 1.00 15.80 153 ASN A CA 1
ATOM 1236 C C . ASN A 1 156 ? 12.065 11.913 -14.668 1.00 15.35 153 ASN A C 1
ATOM 1237 O O . ASN A 1 156 ? 12.981 11.470 -15.367 1.00 17.25 153 ASN A O 1
ATOM 1242 N N . GLU A 1 157 ? 12.214 12.262 -13.392 1.00 16.30 154 GLU A N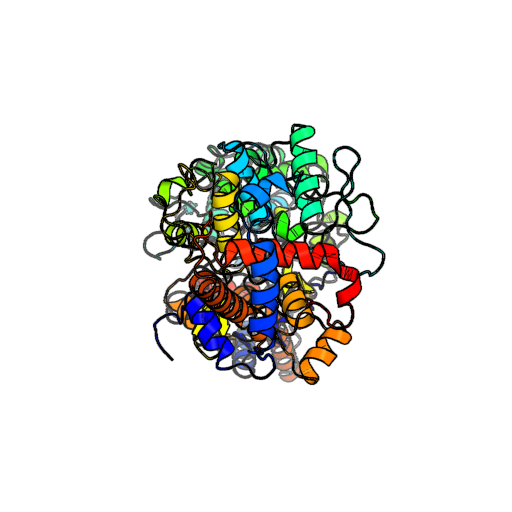 1
ATOM 1243 C CA . GLU A 1 157 ? 13.527 12.188 -12.699 1.00 18.25 154 GLU A CA 1
ATOM 1244 C C . GLU A 1 157 ? 14.071 10.753 -12.815 1.00 17.36 154 GLU A C 1
ATOM 1245 O O . GLU A 1 157 ? 15.269 10.565 -13.184 1.00 18.06 154 GLU A O 1
ATOM 1251 N N . THR A 1 158 ? 13.224 9.765 -12.517 1.00 16.36 155 THR A N 1
ATOM 1252 C CA . THR A 1 158 ? 13.648 8.350 -12.389 1.00 15.44 155 THR A CA 1
ATOM 1253 C C . THR A 1 158 ? 13.988 7.786 -13.778 1.00 14.74 155 THR A C 1
ATOM 1254 O O . THR A 1 158 ? 15.027 7.103 -13.924 1.00 14.76 155 THR A O 1
ATOM 1258 N N . GLY A 1 159 ? 13.154 8.054 -14.775 1.00 14.89 156 GLY A N 1
ATOM 1259 C CA . GLY A 1 159 ? 13.392 7.579 -16.148 1.00 16.12 156 GLY A CA 1
ATOM 1260 C C . GLY A 1 159 ? 14.683 8.153 -16.713 1.00 17.01 156 GLY A C 1
ATOM 1261 O O . GLY A 1 159 ? 15.447 7.387 -17.327 1.00 14.90 156 GLY A O 1
ATOM 1262 N N . LYS A 1 160 ? 14.957 9.448 -16.489 1.00 17.50 157 LYS A N 1
ATOM 1263 C CA . LYS A 1 160 ? 16.221 10.078 -16.965 1.00 19.78 157 LYS A CA 1
ATOM 1264 C C . LYS A 1 160 ? 17.441 9.332 -16.394 1.00 18.87 157 LYS A C 1
ATOM 1265 O O . LYS A 1 160 ? 18.365 9.002 -17.180 1.00 19.62 157 LYS A O 1
ATOM 1271 N N . ILE A 1 161 ? 17.429 9.037 -15.096 1.00 16.11 158 ILE A N 1
ATOM 1272 C CA . ILE A 1 161 ? 18.547 8.340 -14.393 1.00 18.05 158 ILE A CA 1
ATOM 1273 C C . ILE A 1 161 ? 18.655 6.898 -14.896 1.00 16.90 158 ILE A C 1
ATOM 1274 O O . ILE A 1 161 ? 19.800 6.447 -15.154 1.00 18.81 158 ILE A O 1
ATOM 1279 N N . LEU A 1 162 ? 17.520 6.211 -15.070 1.00 16.16 159 LEU A N 1
ATOM 1280 C CA . LEU A 1 162 ? 17.501 4.807 -15.562 1.00 18.98 159 LEU A CA 1
ATOM 1281 C C . LEU A 1 162 ? 18.132 4.771 -16.964 1.00 19.14 159 LEU A C 1
ATOM 1282 O O . LEU A 1 162 ? 18.971 3.879 -17.211 1.00 19.27 159 LEU A O 1
ATOM 1287 N N . LEU A 1 163 ? 17.797 5.720 -17.846 1.00 19.13 160 LEU A N 1
ATOM 1288 C CA . LEU A 1 163 ? 18.336 5.740 -19.236 1.00 18.62 160 LEU A CA 1
ATOM 1289 C C . LEU A 1 163 ? 19.847 6.034 -19.194 1.00 18.41 160 LEU A C 1
ATOM 1290 O O . LEU A 1 163 ? 20.597 5.370 -19.915 1.00 20.46 160 LEU A O 1
ATOM 1295 N N . GLU A 1 164 ? 20.274 6.986 -18.362 1.00 19.21 161 GLU A N 1
ATOM 1296 C CA . GLU A 1 164 ? 21.656 7.529 -18.371 1.00 21.67 161 GLU A CA 1
ATOM 1297 C C . GLU A 1 164 ? 22.623 6.561 -17.695 1.00 22.32 161 GLU A C 1
ATOM 1298 O O . GLU A 1 164 ? 23.748 6.444 -18.207 1.00 23.02 161 GLU A O 1
ATOM 1304 N N . LYS A 1 165 ? 22.195 5.888 -16.616 1.00 22.12 162 LYS A N 1
ATOM 1305 C CA . LYS A 1 165 ? 23.093 5.133 -15.708 1.00 22.13 162 LYS A CA 1
ATOM 1306 C C . LYS A 1 165 ? 22.868 3.622 -15.806 1.00 20.93 162 LYS A C 1
ATOM 1307 O O . LYS A 1 165 ? 23.793 2.891 -15.429 1.00 23.15 162 LYS A O 1
ATOM 1313 N N . PHE A 1 166 ? 21.695 3.167 -16.261 1.00 19.14 163 PHE A N 1
ATOM 1314 C CA . PHE A 1 166 ? 21.273 1.749 -16.117 1.00 19.06 163 PHE A CA 1
ATOM 1315 C C . PHE A 1 166 ? 20.690 1.196 -17.425 1.00 18.13 163 PHE A C 1
ATOM 1316 O O . PHE A 1 166 ? 19.923 0.239 -17.376 1.00 19.94 163 PHE A O 1
ATOM 1324 N N . GLY A 1 167 ? 21.106 1.709 -18.582 1.00 18.38 164 GLY A N 1
ATOM 1325 C CA . GLY A 1 167 ? 20.654 1.178 -19.883 1.00 20.09 164 GLY A CA 1
ATOM 1326 C C . GLY A 1 167 ? 19.136 1.094 -20.018 1.00 18.06 164 GLY A C 1
ATOM 1327 O O . GLY A 1 167 ? 18.653 0.258 -20.799 1.00 21.47 164 GLY A O 1
ATOM 1328 N N . GLY A 1 168 ? 18.389 1.932 -19.303 1.00 17.53 165 GLY A N 1
ATOM 1329 C CA . GLY A 1 168 ? 16.930 2.047 -19.478 1.00 17.52 165 GLY A CA 1
ATOM 1330 C C . GLY A 1 168 ? 16.168 0.868 -18.894 1.00 16.88 165 GLY A C 1
ATOM 1331 O O . GLY A 1 168 ? 14.972 0.742 -19.209 1.00 18.74 165 GLY A O 1
ATOM 1332 N N . SER A 1 169 ? 16.791 0.043 -18.046 1.00 16.65 166 SER A N 1
ATOM 1333 C CA . SER A 1 169 ? 16.095 -1.115 -17.423 1.00 15.39 166 SER A CA 1
ATOM 1334 C C . SER A 1 169 ? 16.500 -1.296 -15.960 1.00 13.66 166 SER A C 1
ATOM 1335 O O . SER A 1 169 ? 17.708 -1.380 -15.668 1.00 14.98 166 SER A O 1
ATOM 1338 N N . PHE A 1 170 ? 15.517 -1.465 -15.076 1.00 13.44 167 PHE A N 1
ATOM 1339 C CA . PHE A 1 170 ? 15.781 -1.719 -13.640 1.00 13.29 167 PHE A CA 1
ATOM 1340 C C . PHE A 1 170 ? 16.431 -3.100 -13.478 1.00 13.73 167 PHE A C 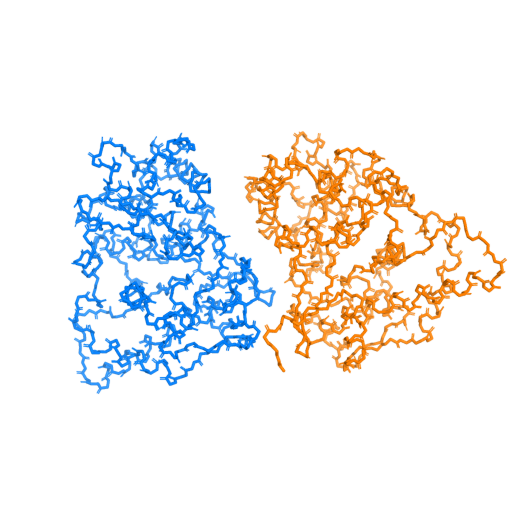1
ATOM 1341 O O . PHE A 1 170 ? 17.104 -3.346 -12.458 1.00 14.08 167 PHE A O 1
ATOM 1349 N N . LEU A 1 171 ? 16.318 -3.983 -14.464 1.00 13.65 168 LEU A N 1
ATOM 1350 C CA . LEU A 1 171 ? 16.970 -5.322 -14.336 1.00 15.97 168 LEU A CA 1
ATOM 1351 C C . LEU A 1 171 ? 18.496 -5.159 -14.269 1.00 15.83 168 LEU A C 1
ATOM 1352 O O . LEU A 1 171 ? 19.146 -5.974 -13.603 1.00 15.09 168 LEU A O 1
ATOM 1357 N N . ASN A 1 172 ? 19.057 -4.141 -14.916 1.00 16.96 169 ASN A N 1
ATOM 1358 C CA . ASN A 1 172 ? 20.510 -3.833 -14.833 1.00 18.67 169 ASN A CA 1
ATOM 1359 C C . ASN A 1 172 ? 20.897 -3.474 -13.395 1.00 17.11 169 ASN A C 1
ATOM 1360 O O . ASN A 1 172 ? 21.938 -3.948 -12.937 1.00 18.42 169 ASN A O 1
ATOM 1365 N N . CYS A 1 173 ? 20.067 -2.713 -12.688 1.00 16.29 170 CYS A N 1
ATOM 1366 C CA A CYS A 1 173 ? 20.308 -2.389 -11.264 0.50 16.16 170 CYS A CA 1
ATOM 1367 C CA B CYS A 1 173 ? 20.284 -2.387 -11.248 0.50 14.90 170 CYS A CA 1
ATOM 1368 C C . CYS A 1 173 ? 20.290 -3.675 -10.425 1.00 15.29 170 CYS A C 1
ATOM 1369 O O . CYS A 1 173 ? 21.181 -3.859 -9.571 1.00 15.04 170 CYS A O 1
ATOM 1374 N N . VAL A 1 174 ? 19.306 -4.530 -10.666 1.00 15.25 171 VAL A N 1
ATOM 1375 C CA . VAL A 1 174 ? 19.173 -5.804 -9.918 1.00 15.21 171 VAL A CA 1
ATOM 1376 C C . VAL A 1 174 ? 20.456 -6.614 -10.155 1.00 15.14 171 VAL A C 1
ATOM 1377 O O . VAL A 1 174 ? 21.034 -7.112 -9.180 1.00 16.96 171 VAL A O 1
ATOM 1381 N N . ARG A 1 175 ? 20.894 -6.742 -11.406 1.00 15.63 172 ARG A N 1
ATOM 1382 C CA . ARG A 1 175 ? 22.071 -7.583 -11.745 1.00 15.93 172 ARG A CA 1
ATOM 1383 C C . ARG A 1 175 ? 23.323 -6.998 -11.089 1.00 15.72 172 ARG A C 1
ATOM 1384 O O . ARG A 1 175 ? 24.161 -7.787 -10.643 1.00 18.13 172 ARG A O 1
ATOM 1392 N N . GLU A 1 176 ? 23.432 -5.672 -11.004 1.00 16.45 173 GLU A N 1
ATOM 1393 C CA . GLU A 1 176 ? 24.619 -4.997 -10.412 1.00 17.52 173 GLU A CA 1
ATOM 1394 C C . GLU A 1 176 ? 24.660 -5.229 -8.898 1.00 17.32 173 GLU A C 1
ATOM 1395 O O . GLU A 1 176 ? 25.731 -5.060 -8.316 1.00 17.73 173 GLU A O 1
ATOM 1401 N N . SER A 1 177 ? 23.534 -5.625 -8.291 1.00 15.56 174 SER A N 1
ATOM 1402 C CA . SER A 1 177 ? 23.414 -5.834 -6.827 1.00 16.12 174 SER A CA 1
ATOM 1403 C C . SER A 1 177 ? 23.997 -7.194 -6.425 1.00 16.51 174 SER A C 1
ATOM 1404 O O . SER A 1 177 ? 24.225 -7.392 -5.231 1.00 17.16 174 SER A O 1
ATOM 1407 N N . GLU A 1 178 ? 24.245 -8.085 -7.388 1.00 16.44 175 GLU A N 1
ATOM 1408 C CA . GLU A 1 178 ? 24.986 -9.354 -7.172 1.00 18.03 175 GLU A CA 1
ATOM 1409 C C . GLU A 1 178 ? 24.290 -10.173 -6.083 1.00 16.16 175 GLU A C 1
ATOM 1410 O O . GLU A 1 178 ? 24.964 -10.642 -5.151 1.00 18.59 175 GLU A O 1
ATOM 1416 N N . ASN A 1 179 ? 22.976 -10.315 -6.191 1.00 15.94 176 ASN A N 1
ATOM 1417 C CA . ASN A 1 179 ? 22.181 -11.170 -5.274 1.00 18.60 176 ASN A CA 1
ATOM 1418 C C . ASN A 1 179 ? 22.296 -10.679 -3.828 1.00 18.12 176 ASN A C 1
ATOM 1419 O O . ASN A 1 179 ? 22.125 -11.511 -2.911 1.00 17.43 176 ASN A O 1
ATOM 1424 N N . SER A 1 180 ? 22.525 -9.379 -3.630 1.00 16.06 177 SER A N 1
ATOM 1425 C CA . SER A 1 180 ? 22.493 -8.741 -2.290 1.00 16.87 177 SER A CA 1
ATOM 1426 C C . SER A 1 180 ? 21.331 -7.755 -2.211 1.00 15.86 177 SER A C 1
ATOM 1427 O O . SER A 1 180 ? 21.345 -6.752 -2.967 1.00 14.73 177 SER A O 1
ATOM 1430 N N . ALA A 1 181 ? 20.380 -8.021 -1.317 1.00 14.85 178 ALA A N 1
ATOM 1431 C CA . ALA A 1 181 ? 19.241 -7.114 -1.036 1.00 16.33 178 ALA A CA 1
ATOM 1432 C C . ALA A 1 181 ? 19.775 -5.798 -0.465 1.00 14.89 178 ALA A C 1
ATOM 1433 O O . ALA A 1 181 ? 19.255 -4.726 -0.844 1.00 14.59 178 ALA A O 1
ATOM 1435 N N . GLN A 1 182 ? 20.780 -5.858 0.407 1.00 15.45 179 GLN A N 1
ATOM 1436 C CA . GLN A 1 182 ? 21.381 -4.625 0.972 1.00 16.23 179 GLN A CA 1
ATOM 1437 C C . GLN A 1 182 ? 22.033 -3.821 -0.157 1.00 17.83 179 GLN A C 1
ATOM 1438 O O . GLN A 1 182 ? 21.839 -2.582 -0.206 1.00 17.64 179 GLN A O 1
ATOM 1444 N N . LYS A 1 183 ? 22.782 -4.472 -1.041 1.00 15.32 180 LYS A N 1
ATOM 1445 C CA . LYS A 1 183 ? 23.441 -3.703 -2.126 1.00 18.27 180 LYS A CA 1
ATOM 1446 C C . LYS A 1 183 ? 22.366 -3.065 -3.017 1.00 16.02 180 LYS A C 1
ATOM 1447 O O . LYS A 1 183 ? 22.549 -1.892 -3.429 1.00 16.90 180 LYS A O 1
ATOM 1453 N N . LEU A 1 184 ? 21.301 -3.795 -3.340 1.00 15.55 181 LEU A N 1
ATOM 1454 C CA . LEU A 1 184 ? 20.222 -3.239 -4.193 1.00 15.23 181 LEU A CA 1
ATOM 1455 C C . LEU A 1 184 ? 19.585 -2.040 -3.485 1.00 14.81 181 LEU A C 1
ATOM 1456 O O . LEU A 1 184 ? 19.406 -1.008 -4.134 1.00 16.16 181 LEU A O 1
ATOM 1461 N N . MET A 1 185 ? 19.272 -2.162 -2.198 1.00 15.87 182 MET A N 1
ATOM 1462 C CA . MET A 1 185 ? 18.706 -1.036 -1.411 1.00 17.55 182 MET A CA 1
ATOM 1463 C C . MET A 1 185 ? 19.622 0.190 -1.542 1.00 17.21 182 MET A C 1
ATOM 1464 O O . MET A 1 185 ? 19.119 1.250 -1.861 1.00 17.47 182 MET A O 1
ATOM 1469 N N . HIS A 1 186 ? 20.925 0.035 -1.298 1.00 16.71 183 HIS A N 1
ATOM 1470 C CA . HIS A 1 186 ? 21.908 1.152 -1.332 1.00 19.01 183 HIS A CA 1
ATOM 1471 C C . HIS A 1 186 ? 22.026 1.735 -2.746 1.00 18.25 183 HIS A C 1
ATOM 1472 O O . HIS A 1 186 ? 22.075 2.969 -2.878 1.00 18.83 183 HIS A O 1
ATOM 1479 N N A LEU A 1 187 ? 22.084 0.879 -3.768 0.50 18.32 184 LEU A N 1
ATOM 1480 N N B LEU A 1 187 ? 22.074 0.880 -3.772 0.50 19.01 184 LEU A N 1
ATOM 1481 C CA A LEU A 1 187 ? 22.172 1.335 -5.178 0.50 17.39 184 LEU A CA 1
ATOM 1482 C CA B LEU A 1 187 ? 22.171 1.321 -5.189 0.50 18.73 184 LEU A CA 1
ATOM 1483 C C A LEU A 1 187 ? 20.979 2.247 -5.481 0.50 17.28 184 LEU A C 1
ATOM 1484 C C B LEU A 1 187 ? 20.973 2.216 -5.525 0.50 18.02 184 LEU A C 1
ATOM 1485 O O A LEU A 1 187 ? 21.180 3.341 -6.056 0.50 16.96 184 LEU A O 1
ATOM 1486 O O B LEU A 1 187 ? 21.164 3.268 -6.174 0.50 17.64 184 LEU A O 1
ATOM 1495 N N . VAL A 1 188 ? 19.785 1.830 -5.066 1.00 17.11 185 VAL A N 1
ATOM 1496 C CA . VAL A 1 188 ? 18.533 2.592 -5.328 1.00 15.51 185 VAL A CA 1
ATOM 1497 C C . VAL A 1 188 ? 18.606 3.943 -4.601 1.00 15.64 185 VAL A C 1
ATOM 1498 O O . VAL A 1 188 ? 18.352 4.979 -5.247 1.00 16.14 185 VAL A O 1
ATOM 1502 N N . VAL A 1 189 ? 18.923 3.947 -3.305 1.00 15.53 186 VAL A N 1
ATOM 1503 C CA . VAL A 1 189 ? 18.925 5.201 -2.504 1.00 16.40 186 VAL A CA 1
ATOM 1504 C C . VAL A 1 189 ? 19.998 6.150 -3.048 1.00 17.62 186 VAL A C 1
ATOM 1505 O O . VAL A 1 189 ? 19.762 7.377 -3.063 1.00 20.42 186 VAL A O 1
ATOM 1509 N N . GLU A 1 190 ? 21.140 5.622 -3.487 1.00 17.49 187 GLU A N 1
ATOM 1510 C CA . GLU A 1 190 ? 22.261 6.486 -3.952 1.00 21.18 187 GLU A CA 1
ATOM 1511 C C . GLU A 1 190 ? 21.944 7.017 -5.354 1.00 20.65 187 GLU A C 1
ATOM 1512 O O . GLU A 1 190 ? 22.387 8.128 -5.658 1.00 25.02 187 GLU A O 1
ATOM 1518 N N . SER A 1 191 ? 21.202 6.266 -6.174 1.00 18.70 188 SER A N 1
ATOM 1519 C CA . SER A 1 191 ? 21.005 6.578 -7.617 1.00 19.58 188 SER A CA 1
ATOM 1520 C C . SER A 1 191 ? 19.764 7.445 -7.859 1.00 19.30 188 SER A C 1
ATOM 1521 O O . SER A 1 191 ? 19.802 8.246 -8.796 1.00 19.80 188 SER A O 1
ATOM 1524 N N . PHE A 1 192 ? 18.706 7.284 -7.061 1.00 16.05 189 PHE A N 1
ATOM 1525 C CA . PHE A 1 192 ? 17.360 7.853 -7.345 1.00 16.59 189 PHE A CA 1
ATOM 1526 C C . PHE A 1 192 ? 16.914 8.753 -6.200 1.00 17.55 189 PHE A C 1
ATOM 1527 O O . PHE A 1 192 ? 16.423 8.256 -5.187 1.00 18.66 189 PHE A O 1
ATOM 1535 N N . PRO A 1 193 ? 17.025 10.093 -6.331 1.00 18.40 190 PRO A N 1
ATOM 1536 C CA . PRO A 1 193 ? 16.739 11.001 -5.215 1.00 19.00 190 PRO A CA 1
ATOM 1537 C C . PRO A 1 193 ? 15.410 10.772 -4.488 1.00 17.56 190 PRO A C 1
ATOM 1538 O O . PRO A 1 193 ? 15.375 10.918 -3.290 1.00 18.00 190 PRO A O 1
ATOM 1542 N N . SER A 1 194 ? 14.353 10.411 -5.219 1.00 17.17 191 SER A N 1
ATOM 1543 C CA . SER A 1 194 ? 13.001 10.277 -4.633 1.00 16.04 191 SER A CA 1
ATOM 1544 C C . SER A 1 194 ? 12.984 9.164 -3.579 1.00 15.83 191 SER A C 1
ATOM 1545 O O . SER A 1 194 ? 12.031 9.135 -2.803 1.00 16.90 191 SER A O 1
ATOM 1548 N N . TYR A 1 195 ? 13.992 8.288 -3.555 1.00 14.69 192 TYR A N 1
ATOM 1549 C CA . TYR A 1 195 ? 14.056 7.137 -2.618 1.00 14.16 192 TYR A CA 1
ATOM 1550 C C . TYR A 1 195 ? 14.788 7.513 -1.317 1.00 14.36 192 TYR A C 1
ATOM 1551 O O . TYR A 1 195 ? 14.915 6.630 -0.474 1.00 15.10 192 TYR A O 1
ATOM 1560 N N . ARG A 1 196 ? 15.295 8.743 -1.176 1.00 15.73 193 ARG A N 1
ATOM 1561 C CA . ARG A 1 196 ? 16.142 9.159 -0.014 1.00 16.46 193 ARG A CA 1
ATOM 1562 C C . ARG A 1 196 ? 15.254 9.456 1.202 1.00 17.05 193 ARG A C 1
ATOM 1563 O O . ARG A 1 196 ? 15.190 10.622 1.657 1.00 17.08 193 ARG A O 1
ATOM 1571 N N . ASP A 1 197 ? 14.669 8.394 1.761 1.00 15.82 194 ASP A N 1
ATOM 1572 C CA . ASP A 1 197 ? 13.737 8.429 2.914 1.00 15.57 194 ASP A CA 1
ATOM 1573 C C . ASP A 1 197 ? 14.576 8.411 4.196 1.00 16.18 194 ASP A C 1
ATOM 1574 O O . ASP A 1 197 ? 14.774 7.330 4.781 1.00 14.20 194 ASP A O 1
ATOM 1579 N N . VAL A 1 198 ? 15.096 9.585 4.558 1.00 17.46 195 VAL A N 1
ATOM 1580 C CA . VAL A 1 198 ? 16.008 9.825 5.715 1.00 17.14 195 VAL A CA 1
ATOM 1581 C C . VAL A 1 198 ? 15.536 11.112 6.391 1.00 18.42 195 VAL A C 1
ATOM 1582 O O . VAL A 1 198 ? 15.129 12.057 5.672 1.00 17.36 195 VAL A O 1
ATOM 1586 N N . THR A 1 199 ? 15.655 11.176 7.711 1.00 17.74 196 THR A N 1
ATOM 1587 C CA . THR A 1 199 ? 15.222 12.351 8.498 1.00 19.73 196 THR A CA 1
ATOM 1588 C C . THR A 1 199 ? 16.094 12.440 9.746 1.00 18.89 196 THR A C 1
ATOM 1589 O O . THR A 1 199 ? 17.201 11.840 9.761 1.00 18.99 196 THR A O 1
ATOM 1593 N N . LEU A 1 200 ? 15.656 13.232 10.713 1.00 19.16 197 LEU A N 1
ATOM 1594 C CA . LEU A 1 200 ? 16.382 13.476 11.977 1.00 20.72 197 LEU A CA 1
ATOM 1595 C C . LEU A 1 200 ? 15.550 12.921 13.116 1.00 19.25 197 LEU A C 1
ATOM 1596 O O . LEU A 1 200 ? 14.331 13.051 13.075 1.00 21.19 197 LEU A O 1
ATOM 1601 N N . PHE A 1 201 ? 16.226 12.405 14.123 1.00 19.93 198 PHE A N 1
ATOM 1602 C CA . PHE A 1 201 ? 15.608 12.084 15.425 1.00 21.13 198 PHE A CA 1
ATOM 1603 C C . PHE A 1 201 ? 16.656 12.312 16.508 1.00 22.45 198 PHE A C 1
ATOM 1604 O O . PHE A 1 201 ? 17.736 11.674 16.441 1.00 21.71 198 PHE A O 1
ATOM 1612 N N . GLU A 1 202 ? 16.357 13.215 17.443 1.00 23.27 199 GLU A N 1
ATOM 1613 C CA . GLU A 1 202 ? 17.256 13.557 18.575 1.00 28.22 199 GLU A CA 1
ATOM 1614 C C . GLU A 1 202 ? 18.653 13.883 18.028 1.00 29.80 199 GLU A C 1
ATOM 1615 O O . GLU A 1 202 ? 19.651 13.435 18.624 1.00 31.56 199 GLU A O 1
ATOM 1621 N N . GLY A 1 203 ? 18.711 14.600 16.903 1.00 28.07 200 GLY A N 1
ATOM 1622 C CA . GLY A 1 203 ? 19.958 15.130 16.320 1.00 30.42 200 GLY A CA 1
ATOM 1623 C C . GLY A 1 203 ? 20.809 14.063 15.645 1.00 30.72 200 GLY A C 1
ATOM 1624 O O . GLY A 1 203 ? 21.955 14.382 15.274 1.00 37.63 200 GLY A O 1
ATOM 1625 N N . LYS A 1 204 ? 20.280 12.846 15.475 1.00 26.60 201 LYS A N 1
ATOM 1626 C CA . LYS A 1 204 ? 20.923 11.767 14.676 1.00 25.45 201 LYS A CA 1
ATOM 1627 C C . LYS A 1 204 ? 20.209 11.628 13.330 1.00 20.28 201 LYS A C 1
ATOM 1628 O O . LYS A 1 204 ? 18.987 11.818 13.268 1.00 19.17 201 LYS A O 1
ATOM 1634 N N . ARG A 1 205 ? 20.952 11.285 12.283 1.00 21.07 202 ARG A N 1
ATOM 1635 C CA . ARG A 1 205 ? 20.336 10.961 10.972 1.00 21.34 202 ARG A CA 1
ATOM 1636 C C . ARG A 1 205 ? 19.840 9.514 11.043 1.00 22.11 202 ARG A C 1
ATOM 1637 O O . ARG A 1 205 ? 20.664 8.613 11.247 1.00 24.51 202 ARG A O 1
ATOM 1645 N N . VAL A 1 206 ? 18.528 9.329 10.878 1.00 19.54 203 VAL A N 1
ATOM 1646 C CA . VAL A 1 206 ? 17.857 8.002 10.848 1.00 19.37 203 VAL A CA 1
ATOM 1647 C C . VAL A 1 206 ? 17.357 7.733 9.427 1.00 18.46 203 VAL A C 1
ATOM 1648 O O . VAL A 1 206 ? 17.077 8.703 8.670 1.00 18.57 203 VAL A O 1
ATOM 1652 N N . SER A 1 207 ? 17.273 6.460 9.050 1.00 15.49 204 SER A N 1
ATOM 1653 C CA . SER A 1 207 ? 16.733 6.060 7.729 1.00 16.97 204 SER A CA 1
ATOM 1654 C C . SER A 1 207 ? 15.502 5.161 7.910 1.00 15.95 204 SER A C 1
ATOM 1655 O O . SER A 1 207 ? 15.460 4.402 8.880 1.00 17.36 204 SER A O 1
ATOM 1658 N N . PHE A 1 208 ? 14.552 5.221 6.975 1.00 14.46 205 PHE A N 1
ATOM 1659 C CA . PHE A 1 208 ? 13.407 4.276 6.872 1.00 13.84 205 PHE A CA 1
ATOM 1660 C C . PHE A 1 208 ? 13.449 3.518 5.542 1.00 14.00 205 PHE A C 1
ATOM 1661 O O . PHE A 1 208 ? 13.196 2.292 5.525 1.00 13.89 205 PHE A O 1
ATOM 1669 N N . TYR A 1 209 ? 13.771 4.210 4.451 1.00 13.39 206 TYR A N 1
ATOM 1670 C CA . TYR A 1 209 ? 13.832 3.611 3.093 1.00 14.73 206 TYR A CA 1
ATOM 1671 C C . TYR A 1 209 ? 12.600 2.733 2.845 1.00 13.98 206 TYR A C 1
ATOM 1672 O O . TYR A 1 209 ? 12.746 1.567 2.403 1.00 14.85 206 TYR A O 1
ATOM 1681 N N . LYS A 1 210 ? 11.400 3.261 3.084 1.00 13.98 207 LYS A N 1
ATOM 1682 C CA . LYS A 1 210 ? 10.150 2.490 2.839 1.00 14.25 207 LYS A CA 1
ATOM 1683 C C . LYS A 1 210 ? 10.089 2.050 1.366 1.00 12.59 207 LYS A C 1
ATOM 1684 O O . LYS A 1 210 ? 9.889 0.844 1.106 1.00 14.41 207 LYS A O 1
ATOM 1690 N N . ARG A 1 211 ? 10.230 2.980 0.423 1.00 13.76 208 ARG A N 1
ATOM 1691 C CA . ARG A 1 211 ? 10.064 2.654 -1.020 1.00 13.12 208 ARG A CA 1
ATOM 1692 C C . ARG A 1 211 ? 11.270 1.834 -1.505 1.00 13.21 208 ARG A C 1
ATOM 1693 O O . ARG A 1 211 ? 11.076 0.918 -2.323 1.00 12.53 208 ARG A O 1
ATOM 1701 N N . ALA A 1 212 ? 12.492 2.108 -1.044 1.00 13.86 209 ALA A N 1
ATOM 1702 C CA . ALA A 1 212 ? 13.672 1.345 -1.527 1.00 13.31 209 ALA A CA 1
ATOM 1703 C C . ALA A 1 212 ? 13.557 -0.103 -1.027 1.00 13.46 209 ALA A C 1
ATOM 1704 O O . ALA A 1 212 ? 13.833 -1.049 -1.814 1.00 13.97 209 ALA A O 1
ATOM 1706 N N . GLN A 1 213 ? 13.144 -0.302 0.222 1.00 13.00 210 GLN A N 1
ATOM 1707 C CA . GLN A 1 213 ? 13.035 -1.678 0.772 1.00 12.90 210 GLN A CA 1
ATOM 1708 C C . GLN A 1 213 ? 11.862 -2.411 0.119 1.00 12.30 210 GLN A C 1
ATOM 1709 O O . GLN A 1 213 ? 12.020 -3.604 -0.183 1.00 14.54 210 GLN A O 1
ATOM 1715 N N . ILE A 1 214 ? 10.713 -1.761 -0.084 1.00 12.91 211 ILE A N 1
ATOM 1716 C CA . ILE A 1 214 ? 9.568 -2.450 -0.735 1.00 12.67 211 ILE A CA 1
ATOM 1717 C C . ILE A 1 214 ? 9.956 -2.795 -2.184 1.00 12.09 211 ILE A C 1
ATOM 1718 O O . ILE A 1 214 ? 9.540 -3.854 -2.665 1.00 12.28 211 ILE A O 1
ATOM 1723 N N . LEU A 1 215 ? 10.761 -1.956 -2.840 1.00 12.15 212 LEU A N 1
ATOM 1724 C CA . LEU A 1 215 ? 11.236 -2.233 -4.212 1.00 13.27 212 LEU A CA 1
ATOM 1725 C C . LEU A 1 215 ? 12.091 -3.515 -4.194 1.00 13.16 212 LEU A C 1
ATOM 1726 O O . LEU A 1 215 ? 11.902 -4.399 -5.056 1.00 14.46 212 LEU A O 1
ATOM 1731 N N . VAL A 1 216 ? 13.018 -3.638 -3.252 1.00 12.69 213 VAL A N 1
ATOM 1732 C CA . VAL A 1 216 ? 13.837 -4.873 -3.135 1.00 12.78 213 VAL A CA 1
ATOM 1733 C C . VAL A 1 216 ? 12.915 -6.061 -2.841 1.00 12.11 213 VAL A C 1
ATOM 1734 O O . VAL A 1 216 ? 13.095 -7.109 -3.475 1.00 12.76 213 VAL A O 1
ATOM 1738 N N . ALA A 1 217 ? 11.993 -5.931 -1.884 1.00 12.84 214 ALA A N 1
ATOM 1739 C CA . ALA A 1 217 ? 11.079 -7.038 -1.495 1.00 13.00 214 ALA A CA 1
ATOM 1740 C C . ALA A 1 217 ? 10.257 -7.461 -2.716 1.00 13.22 214 ALA A C 1
ATOM 1741 O O . ALA A 1 217 ? 10.109 -8.675 -2.939 1.00 11.56 214 ALA A O 1
ATOM 1743 N N . ASP A 1 218 ? 9.722 -6.495 -3.465 1.00 11.73 215 ASP A N 1
ATOM 1744 C CA . ASP A 1 218 ? 8.832 -6.768 -4.621 1.00 13.07 215 ASP A CA 1
ATOM 1745 C C . ASP A 1 218 ? 9.648 -7.328 -5.789 1.00 12.71 215 ASP A C 1
ATOM 1746 O O . ASP A 1 218 ? 9.085 -8.095 -6.564 1.00 14.61 215 ASP A O 1
ATOM 1751 N N . THR A 1 219 ? 10.945 -7.025 -5.855 1.00 12.66 216 THR A N 1
ATOM 1752 C CA . THR A 1 219 ? 11.864 -7.593 -6.869 1.00 13.23 216 THR A CA 1
ATOM 1753 C C . THR A 1 219 ? 12.069 -9.077 -6.532 1.00 12.54 216 THR A C 1
ATOM 1754 O O . THR A 1 219 ? 11.956 -9.947 -7.419 1.00 13.55 216 THR A O 1
ATOM 1758 N N . TRP A 1 220 ? 12.365 -9.351 -5.272 1.00 12.85 217 TRP A N 1
ATOM 1759 C CA . TRP A 1 220 ? 12.454 -10.727 -4.741 1.00 13.66 217 TRP A CA 1
ATOM 1760 C C . TRP A 1 220 ? 11.180 -11.487 -5.109 1.00 13.61 217 TRP A C 1
ATOM 1761 O O . TRP A 1 220 ? 11.265 -12.633 -5.635 1.00 14.25 217 TRP A O 1
ATOM 1772 N N . SER A 1 221 ? 10.034 -10.867 -4.845 1.00 13.43 218 SER A N 1
ATOM 1773 C CA . SER A 1 221 ? 8.711 -11.514 -5.005 1.00 13.68 218 SER A CA 1
ATOM 1774 C C . SER A 1 221 ? 8.436 -11.787 -6.486 1.00 13.68 218 SER A C 1
ATOM 1775 O O . SER A 1 221 ? 8.027 -12.931 -6.807 1.00 14.07 218 SER A O 1
ATOM 1778 N N . VAL A 1 222 ? 8.658 -10.809 -7.371 1.00 12.43 219 VAL A N 1
ATOM 1779 C CA . VAL A 1 222 ? 8.262 -10.962 -8.805 1.00 13.70 219 VAL A CA 1
ATOM 1780 C C . VAL A 1 222 ? 9.176 -12.004 -9.472 1.00 13.39 219 VAL A C 1
ATOM 1781 O O . VAL A 1 222 ? 8.715 -12.699 -10.389 1.00 14.04 219 VAL A O 1
ATOM 1785 N N . LEU A 1 223 ? 10.408 -12.164 -8.976 1.00 13.38 220 LEU A N 1
ATOM 1786 C CA . LEU A 1 223 ? 11.390 -13.142 -9.499 1.00 14.07 220 LEU A CA 1
ATOM 1787 C C . LEU A 1 223 ? 11.327 -14.436 -8.667 1.00 13.07 220 LEU A C 1
ATOM 1788 O O . LEU A 1 223 ? 12.145 -15.340 -8.901 1.00 14.05 220 LEU A O 1
ATOM 1793 N N . GLU A 1 224 ? 10.374 -14.526 -7.736 1.00 14.08 221 GLU A N 1
ATOM 1794 C CA . GLU A 1 224 ? 10.047 -15.761 -6.982 1.00 14.34 221 GLU A CA 1
ATOM 1795 C C . GLU A 1 224 ? 11.267 -16.216 -6.156 1.00 14.65 221 GLU A C 1
ATOM 1796 O O . GLU A 1 224 ? 11.402 -17.435 -5.898 1.00 14.94 221 GLU A O 1
ATOM 1802 N N . GLY A 1 225 ? 12.100 -15.275 -5.719 1.00 15.00 222 GLY A N 1
ATOM 1803 C CA . GLY A 1 225 ? 13.288 -15.521 -4.881 1.00 15.25 222 GLY A CA 1
ATOM 1804 C C . GLY A 1 225 ? 14.383 -16.277 -5.609 1.00 15.50 222 GLY A C 1
ATOM 1805 O O . GLY A 1 225 ? 15.262 -16.855 -4.924 1.00 16.44 222 GLY A O 1
ATOM 1806 N N . LYS A 1 226 ? 14.329 -16.293 -6.941 1.00 14.08 223 LYS A N 1
ATOM 1807 C CA . LYS A 1 226 ? 15.230 -17.103 -7.788 1.00 16.06 223 LYS A CA 1
ATOM 1808 C C . LYS A 1 226 ? 15.983 -16.215 -8.777 1.00 14.98 223 LYS A C 1
ATOM 1809 O O . LYS A 1 226 ? 15.513 -15.100 -9.119 1.00 14.90 223 LYS A O 1
ATOM 1815 N N . GLY A 1 227 ? 17.085 -16.751 -9.293 1.00 15.11 224 GLY A N 1
ATOM 1816 C CA . GLY A 1 227 ? 17.855 -16.106 -10.364 1.00 15.77 224 GLY A CA 1
ATOM 1817 C C . GLY A 1 227 ? 18.367 -14.758 -9.911 1.00 14.71 224 GLY A C 1
ATOM 1818 O O . GLY A 1 227 ? 18.977 -14.689 -8.828 1.00 16.97 224 GLY A O 1
ATOM 1819 N N . ASP A 1 228 ? 18.111 -13.710 -10.694 1.00 15.45 225 ASP A N 1
ATOM 1820 C CA . ASP A 1 228 ? 18.566 -12.335 -10.371 1.00 17.74 225 ASP A CA 1
ATOM 1821 C C . ASP A 1 228 ? 17.910 -11.872 -9.067 1.00 17.10 225 ASP A C 1
ATOM 1822 O O . ASP A 1 228 ? 18.482 -10.969 -8.423 1.00 18.60 225 ASP A O 1
ATOM 1827 N N . GLY A 1 229 ? 16.781 -12.489 -8.690 1.00 17.42 226 GLY A N 1
ATOM 1828 C CA . GLY A 1 229 ? 15.998 -12.163 -7.484 1.00 17.17 226 GLY A CA 1
ATOM 1829 C C . GLY A 1 229 ? 16.262 -13.107 -6.331 1.00 15.55 226 GLY A C 1
ATOM 1830 O O . GLY A 1 229 ? 15.505 -13.053 -5.360 1.00 14.92 226 GLY A O 1
ATOM 1831 N N . CYS A 1 230 ? 17.268 -13.972 -6.442 1.00 15.70 227 CYS A N 1
ATOM 1832 C CA . CYS A 1 230 ? 17.786 -14.741 -5.282 1.00 15.95 227 CYS A CA 1
ATOM 1833 C C . CYS A 1 230 ? 18.665 -13.822 -4.440 1.00 17.20 227 CYS A C 1
ATOM 1834 O O . CYS A 1 230 ? 19.755 -13.437 -4.904 1.00 22.63 227 CYS A O 1
ATOM 1837 N N . PHE A 1 231 ? 18.184 -13.431 -3.265 1.00 16.12 228 PHE A N 1
ATOM 1838 C CA . PHE A 1 231 ? 18.916 -12.512 -2.364 1.00 16.84 228 PHE A CA 1
ATOM 1839 C C . PHE A 1 231 ? 19.324 -13.296 -1.121 1.00 17.48 228 PHE A C 1
ATOM 1840 O O . PHE A 1 231 ? 18.448 -13.680 -0.324 1.00 15.77 228 PHE A O 1
ATOM 1848 N N . LYS A 1 232 ? 20.633 -13.519 -0.994 1.00 19.76 229 LYS A N 1
ATOM 1849 C CA . LYS A 1 232 ? 21.250 -14.300 0.101 1.00 19.99 229 LYS A CA 1
ATOM 1850 C C . LYS A 1 232 ? 20.877 -13.663 1.449 1.00 18.15 229 LYS A C 1
ATOM 1851 O O . LYS A 1 232 ? 20.772 -14.408 2.412 1.00 22.50 229 LYS A O 1
ATOM 1857 N N . ASP A 1 233 ? 20.653 -12.346 1.482 1.00 16.75 230 ASP A N 1
ATOM 1858 C CA . ASP A 1 233 ? 20.444 -11.532 2.708 1.00 15.67 230 ASP A CA 1
ATOM 1859 C C . ASP A 1 233 ? 19.032 -10.936 2.725 1.00 15.38 230 ASP A C 1
ATOM 1860 O O . ASP A 1 233 ? 18.831 -9.889 3.362 1.00 18.09 230 ASP A O 1
ATOM 1865 N N . ILE A 1 234 ? 18.067 -11.589 2.088 1.00 15.98 231 ILE A N 1
ATOM 1866 C CA . ILE A 1 234 ? 16.680 -11.058 2.015 1.00 15.62 231 ILE A CA 1
ATOM 1867 C C . ILE A 1 234 ? 16.120 -10.814 3.427 1.00 14.91 231 ILE A C 1
ATOM 1868 O O . ILE A 1 234 ? 15.294 -9.900 3.583 1.00 16.24 231 ILE A O 1
ATOM 1873 N N . SER A 1 235 ? 16.533 -11.590 4.430 1.00 16.22 232 SER A N 1
ATOM 1874 C CA . SER A 1 235 ? 15.988 -11.467 5.807 1.00 16.71 232 SER A CA 1
ATOM 1875 C C . SER A 1 235 ? 16.416 -10.131 6.442 1.00 16.04 232 SER A C 1
ATOM 1876 O O . SER A 1 235 ? 15.805 -9.747 7.461 1.00 16.54 232 SER A O 1
ATOM 1879 N N . SER A 1 236 ? 17.438 -9.473 5.885 1.00 15.11 233 SER A N 1
ATOM 1880 C CA . SER A 1 236 ? 17.998 -8.175 6.353 1.00 14.86 233 SER A CA 1
ATOM 1881 C C . SER A 1 236 ? 17.049 -7.018 6.015 1.00 15.27 233 SER A C 1
ATOM 1882 O O . SER A 1 236 ? 17.222 -5.917 6.569 1.00 14.18 233 SER A O 1
ATOM 1885 N N . ILE A 1 237 ? 16.067 -7.231 5.139 1.00 14.48 234 ILE A N 1
ATOM 1886 C CA . ILE A 1 237 ? 15.119 -6.146 4.773 1.00 14.74 234 ILE A CA 1
ATOM 1887 C C . ILE A 1 237 ? 14.067 -6.034 5.885 1.00 15.60 234 ILE A C 1
ATOM 1888 O O . ILE A 1 237 ? 13.605 -7.091 6.405 1.00 14.57 234 ILE A O 1
ATOM 1893 N N . THR A 1 238 ? 13.749 -4.799 6.283 1.00 13.72 235 THR A N 1
ATOM 1894 C CA . THR A 1 238 ? 12.781 -4.536 7.375 1.00 14.45 235 THR A CA 1
ATOM 1895 C C . THR A 1 238 ? 11.389 -4.377 6.768 1.00 13.23 235 THR A C 1
ATOM 1896 O O . THR A 1 238 ? 11.254 -4.335 5.532 1.00 14.65 235 THR A O 1
ATOM 1900 N N . MET A 1 239 ? 10.394 -4.193 7.623 1.00 13.57 236 MET A N 1
ATOM 1901 C CA . MET A 1 239 ? 9.052 -3.776 7.168 1.00 13.77 236 MET A CA 1
ATOM 1902 C C . MET A 1 239 ? 9.164 -2.401 6.506 1.00 13.51 236 MET A C 1
ATOM 1903 O O . MET A 1 239 ? 10.173 -1.701 6.704 1.00 14.18 236 MET A O 1
ATOM 1908 N N . PHE A 1 240 ? 8.152 -2.063 5.713 1.00 15.28 237 PHE A N 1
ATOM 1909 C CA . PHE A 1 240 ? 8.067 -0.813 4.925 1.00 14.95 237 PHE A CA 1
ATOM 1910 C C . PHE A 1 240 ? 7.203 0.175 5.720 1.00 16.25 237 PHE A C 1
ATOM 1911 O O . PHE A 1 240 ? 5.974 0.015 5.793 1.00 16.66 237 PHE A O 1
ATOM 1919 N N . ALA A 1 241 ? 7.847 1.175 6.319 1.00 15.58 238 ALA A N 1
ATOM 1920 C CA . ALA A 1 241 ? 7.243 2.050 7.337 1.00 16.07 238 ALA A CA 1
ATOM 1921 C C . ALA A 1 241 ? 6.331 3.059 6.648 1.00 14.16 238 ALA A C 1
ATOM 1922 O O . ALA A 1 241 ? 6.822 4.055 6.165 1.00 17.10 238 ALA A O 1
ATOM 1924 N N . ASP A 1 242 ? 5.040 2.762 6.620 1.00 16.58 239 ASP A N 1
ATOM 1925 C CA . ASP A 1 242 ? 4.009 3.548 5.911 1.00 16.36 239 ASP A CA 1
ATOM 1926 C C . ASP A 1 242 ? 2.954 3.994 6.926 1.00 16.16 239 ASP A C 1
ATOM 1927 O O . ASP A 1 242 ? 3.273 4.093 8.135 1.00 16.95 239 ASP A O 1
ATOM 1932 N N . TYR A 1 243 ? 1.728 4.254 6.473 1.00 14.93 240 TYR A N 1
ATOM 1933 C CA . TYR A 1 243 ? 0.638 4.711 7.380 1.00 14.82 240 TYR A CA 1
ATOM 1934 C C . TYR A 1 243 ? -0.336 3.567 7.659 1.00 15.47 240 TYR A C 1
ATOM 1935 O O . TYR A 1 243 ? -0.983 3.626 8.693 1.00 16.61 240 TYR A O 1
ATOM 1944 N N . ARG A 1 244 ? -0.426 2.551 6.793 1.00 14.44 241 ARG A N 1
ATOM 1945 C CA . ARG A 1 244 ? -1.374 1.424 7.031 1.00 16.15 241 ARG A CA 1
ATOM 1946 C C . ARG A 1 244 ? -0.817 0.424 8.054 1.00 14.24 241 ARG A C 1
ATOM 1947 O O . ARG A 1 244 ? -1.607 -0.075 8.866 1.00 15.51 241 ARG A O 1
ATOM 1955 N N . LEU A 1 245 ? 0.471 0.100 8.032 1.00 15.15 242 LEU A N 1
ATOM 1956 C CA . LEU A 1 245 ? 1.037 -0.894 8.977 1.00 15.63 242 LEU A CA 1
ATOM 1957 C C . LEU A 1 245 ? 0.906 -0.408 10.422 1.00 15.36 242 LEU A C 1
ATOM 1958 O O . LEU A 1 245 ? 0.463 -1.173 11.269 1.00 14.67 242 LEU A O 1
ATOM 1963 N N . PRO A 1 246 ? 1.260 0.851 10.786 1.00 16.43 243 PRO A N 1
ATOM 1964 C CA . PRO A 1 246 ? 1.080 1.304 12.166 1.00 15.98 243 PRO A CA 1
ATOM 1965 C C . PRO A 1 246 ? -0.389 1.183 12.602 1.00 15.73 243 PRO A C 1
ATOM 1966 O O . PRO A 1 246 ? -0.661 0.761 13.723 1.00 18.42 243 PRO A O 1
ATOM 1970 N N . GLN A 1 247 ? -1.318 1.512 11.707 1.00 16.05 244 GLN A N 1
ATOM 1971 C CA . GLN A 1 247 ? -2.765 1.453 12.022 1.00 15.69 244 GLN A CA 1
ATOM 1972 C C . GLN A 1 247 ? -3.164 0.016 12.407 1.00 15.58 244 GLN A C 1
ATOM 1973 O O . GLN A 1 247 ? -3.891 -0.152 13.406 1.00 16.51 244 GLN A O 1
ATOM 1979 N N A VAL A 1 248 ? -2.684 -0.999 11.682 0.50 15.01 245 VAL A N 1
ATOM 1980 N N B VAL A 1 248 ? -2.704 -0.976 11.639 0.50 15.92 245 VAL A N 1
ATOM 1981 C CA A VAL A 1 248 ? -3.084 -2.415 11.954 0.50 14.85 245 VAL A CA 1
ATOM 1982 C CA B VAL A 1 248 ? -2.980 -2.422 11.899 0.50 17.21 245 VAL A CA 1
ATOM 1983 C C A VAL A 1 248 ? -2.345 -2.944 13.196 0.50 15.06 245 VAL A C 1
ATOM 1984 C C B VAL A 1 248 ? -2.394 -2.812 13.256 0.50 16.24 245 VAL A C 1
ATOM 1985 O O A VAL A 1 248 ? -2.927 -3.787 13.888 0.50 14.87 245 VAL A O 1
ATOM 1986 O O B VAL A 1 248 ? -3.114 -3.414 14.061 0.50 16.55 245 VAL A O 1
ATOM 1993 N N . LEU A 1 249 ? -1.126 -2.474 13.484 1.00 15.74 246 LEU A N 1
ATOM 1994 C CA . LEU A 1 249 ? -0.416 -2.843 14.736 1.00 16.11 246 LEU A CA 1
ATOM 1995 C C . LEU A 1 249 ? -1.121 -2.230 15.945 1.00 15.90 246 LEU A C 1
ATOM 1996 O O . LEU A 1 249 ? -1.194 -2.899 16.957 1.00 17.60 246 LEU A O 1
ATOM 2001 N N . ALA A 1 250 ? -1.584 -0.987 15.836 1.00 15.91 247 ALA A N 1
ATOM 2002 C CA . ALA A 1 250 ? -2.392 -0.311 16.874 1.00 17.25 247 ALA A CA 1
ATOM 2003 C C . ALA A 1 250 ? -3.721 -1.064 17.042 1.00 17.04 247 ALA A C 1
ATOM 2004 O O . ALA A 1 250 ? -4.102 -1.346 18.171 1.00 18.73 247 ALA A O 1
ATOM 2006 N N . HIS A 1 251 ? -4.383 -1.444 15.960 1.00 17.05 248 HIS A N 1
ATOM 2007 C CA . HIS A 1 251 ? -5.653 -2.214 16.011 1.00 18.59 248 HIS A CA 1
ATOM 2008 C C . HIS A 1 251 ? -5.447 -3.524 16.793 1.00 19.08 248 HIS A C 1
ATOM 2009 O O . HIS A 1 251 ? -6.331 -3.911 17.597 1.00 19.53 248 HIS A O 1
ATOM 2016 N N . LEU A 1 252 ? -4.332 -4.207 16.546 1.00 18.71 249 LEU A N 1
ATOM 2017 C CA . LEU A 1 252 ? -4.072 -5.559 17.090 1.00 20.71 249 LEU A CA 1
ATOM 2018 C C . LEU A 1 252 ? -3.465 -5.452 18.501 1.00 20.52 249 LEU A C 1
ATOM 2019 O O . LEU A 1 252 ? -3.270 -6.502 19.132 1.00 25.00 249 LEU A O 1
ATOM 2024 N N . GLY A 1 253 ? -3.183 -4.239 18.987 1.00 19.55 250 GLY A N 1
ATOM 2025 C CA . GLY A 1 253 ? -2.701 -3.998 20.363 1.00 22.85 250 GLY A CA 1
ATOM 2026 C C . GLY A 1 253 ? -1.185 -4.027 20.522 1.00 20.18 250 GLY A C 1
ATOM 2027 O O . GLY A 1 253 ? -0.754 -4.036 21.662 1.00 23.50 250 GLY A O 1
ATOM 2028 N N . ALA A 1 254 ? -0.387 -4.059 19.450 1.00 18.93 251 ALA A N 1
ATOM 2029 C CA . ALA A 1 254 ? 1.094 -4.100 19.522 1.00 16.62 251 ALA A CA 1
ATOM 2030 C C . ALA A 1 254 ? 1.670 -2.685 19.670 1.00 16.24 251 ALA A C 1
ATOM 2031 O O . ALA A 1 254 ? 2.776 -2.539 20.194 1.00 19.14 251 ALA A O 1
ATOM 2033 N N . LEU A 1 255 ? 0.960 -1.678 19.167 1.00 17.27 252 LEU A N 1
ATOM 2034 C CA . LEU A 1 255 ? 1.341 -0.249 19.304 1.00 17.75 252 LEU A CA 1
ATOM 2035 C C . LEU A 1 255 ? 0.293 0.446 20.166 1.00 19.49 252 LEU A C 1
ATOM 2036 O O . LEU A 1 255 ? -0.906 0.145 19.990 1.00 21.57 252 LEU A O 1
ATOM 2041 N N . LYS A 1 256 ? 0.754 1.324 21.053 1.00 18.81 253 LYS A N 1
ATOM 2042 C CA . LYS A 1 256 ? -0.068 2.233 21.890 1.00 16.93 253 LYS A CA 1
ATOM 2043 C C . LYS A 1 256 ? 0.396 3.669 21.641 1.00 18.18 253 LYS A C 1
ATOM 2044 O O . LYS A 1 256 ? 1.622 3.899 21.608 1.00 20.45 253 LYS A O 1
ATOM 2050 N N . TYR A 1 257 ? -0.555 4.591 21.487 1.00 17.57 254 TYR A N 1
ATOM 2051 C CA . TYR A 1 257 ? -0.302 6.035 21.268 1.00 16.66 254 TYR A CA 1
ATOM 2052 C C . TYR A 1 257 ? -0.671 6.835 22.515 1.00 16.69 254 TYR A C 1
ATOM 2053 O O . TYR A 1 257 ? -1.627 6.468 23.241 1.00 18.66 254 TYR A O 1
ATOM 2062 N N . SER A 1 258 ? 0.063 7.928 22.739 1.00 17.81 255 SER A N 1
ATOM 2063 C CA . SER A 1 258 ? -0.247 8.954 23.768 1.00 19.18 255 SER A CA 1
ATOM 2064 C C . SER A 1 258 ? -1.586 9.628 23.457 1.00 18.56 255 SER A C 1
ATOM 2065 O O . SER A 1 258 ? -2.066 9.534 22.303 1.00 17.65 255 SER A O 1
ATOM 2068 N N . ASP A 1 259 ? -2.115 10.373 24.429 1.00 21.46 256 ASP A N 1
ATOM 2069 C CA . ASP A 1 259 ? -3.349 11.182 24.251 1.00 21.02 256 ASP A CA 1
ATOM 2070 C C . ASP A 1 259 ? -3.077 12.302 23.246 1.00 20.45 256 ASP A C 1
ATOM 2071 O O . ASP A 1 259 ? -3.936 12.538 22.383 1.00 20.47 256 ASP A O 1
ATOM 2076 N N . ASP A 1 260 ? -1.929 12.971 23.315 1.00 21.10 257 ASP A N 1
ATOM 2077 C CA . ASP A 1 260 ? -1.665 14.077 22.362 1.00 21.03 257 ASP A CA 1
ATOM 2078 C C . ASP A 1 260 ? -1.702 13.519 20.945 1.00 20.22 257 ASP A C 1
ATOM 2079 O O . ASP A 1 260 ? -2.213 14.221 20.059 1.00 20.56 257 ASP A O 1
ATOM 2084 N N . LEU A 1 261 ? -1.126 12.333 20.727 1.00 19.45 258 LEU A N 1
ATOM 2085 C CA . LEU A 1 261 ? -0.992 11.784 19.361 1.00 19.14 258 LEU A CA 1
ATOM 2086 C C . LEU A 1 261 ? -2.357 11.243 18.917 1.00 17.28 258 LEU A C 1
ATOM 2087 O O . LEU A 1 261 ? -2.784 11.566 17.804 1.00 15.86 258 LEU A O 1
ATOM 2092 N N . LEU A 1 262 ? -3.054 10.501 19.774 1.00 19.42 259 LEU A N 1
ATOM 2093 C CA . LEU A 1 262 ? -4.384 9.936 19.416 1.00 21.21 259 LEU A CA 1
ATOM 2094 C C . LEU A 1 262 ? -5.325 11.089 19.053 1.00 19.90 259 LEU A C 1
ATOM 2095 O O . LEU A 1 262 ? -6.179 10.912 18.156 1.00 20.94 259 LEU A O 1
ATOM 2100 N N . LYS A 1 263 ? -5.192 12.213 19.752 1.00 18.10 260 LYS A N 1
ATOM 2101 C CA . LYS A 1 263 ? -6.003 13.437 19.516 1.00 20.30 260 LYS A CA 1
ATOM 2102 C C . LYS A 1 263 ? -5.865 13.858 18.050 1.00 18.27 260 LYS A C 1
ATOM 2103 O O . LYS A 1 263 ? -6.901 14.127 17.400 1.00 18.82 260 LYS A O 1
ATOM 2109 N N . LYS A 1 264 ? -4.632 13.941 17.562 1.00 18.19 261 LYS A N 1
ATOM 2110 C CA . LYS A 1 264 ? -4.321 14.336 16.170 1.00 18.54 261 LYS A CA 1
ATOM 2111 C C . LYS A 1 264 ? -4.950 13.316 15.229 1.00 19.42 261 LYS A C 1
ATOM 2112 O O . LYS A 1 264 ? -5.574 13.741 14.253 1.00 18.45 261 LYS A O 1
ATOM 2118 N N . LEU A 1 265 ? -4.780 12.020 15.518 1.00 18.28 262 LEU A N 1
ATOM 2119 C CA . LEU A 1 265 ? -5.274 10.926 14.640 1.00 17.98 262 LEU A CA 1
ATOM 2120 C C . LEU A 1 265 ? -6.800 10.995 14.535 1.00 17.29 262 LEU A C 1
ATOM 2121 O O . LEU A 1 265 ? -7.315 10.911 13.424 1.00 17.08 262 LEU A O 1
ATOM 2126 N N . LEU A 1 266 ? -7.496 11.186 15.652 1.00 17.63 263 LEU A N 1
ATOM 2127 C CA . LEU A 1 266 ? -8.981 11.179 15.694 1.00 19.07 263 LEU A CA 1
ATOM 2128 C C . LEU A 1 266 ? -9.527 12.422 14.990 1.00 17.95 263 LEU A C 1
ATOM 2129 O O . LEU A 1 266 ? -10.631 12.322 14.397 1.00 20.90 263 LEU A O 1
ATOM 2134 N N . LYS A 1 267 ? -8.788 13.539 15.015 1.00 16.28 264 LYS A N 1
ATOM 2135 C CA . LYS A 1 267 ? -9.257 14.801 14.382 1.00 19.22 264 LYS A CA 1
ATOM 2136 C C . LYS A 1 267 ? -8.829 14.860 12.923 1.00 18.15 264 LYS A C 1
ATOM 2137 O O . LYS A 1 267 ? -9.276 15.777 12.240 1.00 22.70 264 LYS A O 1
ATOM 2143 N N . GLY A 1 268 ? -7.965 13.941 12.486 1.00 20.69 265 GLY A N 1
ATOM 2144 C CA . GLY A 1 268 ? -7.345 13.987 11.155 1.00 20.23 265 GLY A CA 1
ATOM 2145 C C . GLY A 1 268 ? -6.390 15.157 10.992 1.00 18.89 265 GLY A C 1
ATOM 2146 O O . GLY A 1 268 ? -6.278 15.689 9.862 1.00 20.22 265 GLY A O 1
ATOM 2147 N N A GLU A 1 269 ? -5.722 15.557 12.079 0.50 19.20 266 GLU A N 1
ATOM 2148 N N B GLU A 1 269 ? -5.686 15.556 12.056 0.50 19.35 266 GLU A N 1
ATOM 2149 C CA A GLU A 1 269 ? -4.653 16.589 12.031 0.50 20.10 266 GLU A CA 1
ATOM 2150 C CA B GLU A 1 269 ? -4.667 16.642 11.977 0.50 20.08 266 GLU A CA 1
ATOM 2151 C C A GLU A 1 269 ? -3.483 16.012 11.228 0.50 19.70 266 GLU A C 1
ATOM 2152 C C B GLU A 1 269 ? -3.458 16.122 11.186 0.50 20.06 266 GLU A C 1
ATOM 2153 O O A GLU A 1 269 ? -2.950 14.941 11.610 0.50 20.52 266 GLU A O 1
ATOM 2154 O O B GLU A 1 269 ? -2.877 15.081 11.580 0.50 21.17 266 GLU A O 1
ATOM 2165 N N A MET A 1 270 ? -3.123 16.690 10.139 0.50 18.07 267 MET A N 1
ATOM 2166 N N B MET A 1 270 ? -3.117 16.815 10.096 0.50 19.84 267 MET A N 1
ATOM 2167 C CA A MET A 1 270 ? -2.051 16.254 9.214 0.50 20.03 267 MET A CA 1
ATOM 2168 C CA B MET A 1 270 ? -1.957 16.501 9.222 0.50 22.56 267 MET A CA 1
ATOM 2169 C C A MET A 1 270 ? -0.700 16.400 9.921 0.50 19.99 267 MET A C 1
ATOM 2170 C C B MET A 1 270 ? -0.708 16.383 10.100 0.50 20.25 267 MET A C 1
ATOM 2171 O O A MET A 1 270 ? -0.407 17.506 10.429 0.50 21.47 267 MET A O 1
ATOM 2172 O O B MET A 1 270 ? -0.491 17.285 10.937 0.50 19.98 267 MET A O 1
ATOM 2181 N N . LEU A 1 271 ? 0.085 15.325 9.932 1.00 19.19 268 LEU A N 1
ATOM 2182 C CA . LEU A 1 271 ? 1.474 15.312 10.446 1.00 19.10 268 LEU A CA 1
ATOM 2183 C C . LEU A 1 271 ? 2.376 15.704 9.281 1.00 16.97 268 LEU A C 1
ATOM 2184 O O . LEU A 1 271 ? 1.936 15.540 8.139 1.00 22.03 268 LEU A O 1
ATOM 2189 N N . SER A 1 272 ? 3.564 16.232 9.559 1.00 18.73 269 SER A N 1
ATOM 2190 C CA . SER A 1 272 ? 4.570 16.535 8.505 1.00 18.44 269 SER A CA 1
ATOM 2191 C C . SER A 1 272 ? 5.732 15.547 8.589 1.00 17.05 269 SER A C 1
ATOM 2192 O O . SER A 1 272 ? 6.112 15.134 9.700 1.00 18.34 269 SER A O 1
ATOM 2195 N N . TYR A 1 273 ? 6.312 15.232 7.437 1.00 16.01 270 TYR A N 1
ATOM 2196 C CA . TYR A 1 273 ? 7.489 14.347 7.327 1.00 16.39 270 TYR A CA 1
ATOM 2197 C C . TYR A 1 273 ? 8.591 14.842 8.263 1.00 16.96 270 TYR A C 1
ATOM 2198 O O . TYR A 1 273 ? 9.020 15.997 8.140 1.00 18.62 270 TYR A O 1
ATOM 2207 N N . GLY A 1 274 ? 8.992 14.001 9.212 1.00 16.88 271 GLY A N 1
ATOM 2208 C CA . GLY A 1 274 ? 10.120 14.276 10.124 1.00 18.19 271 GLY A CA 1
ATOM 2209 C C . GLY A 1 274 ? 9.659 14.924 11.416 1.00 18.77 271 GLY A C 1
ATOM 2210 O O . GLY A 1 274 ? 10.520 15.151 12.280 1.00 21.37 271 GLY A O 1
ATOM 2211 N N . ASP A 1 275 ? 8.364 15.211 11.564 1.00 18.65 272 ASP A N 1
ATOM 2212 C CA . ASP A 1 275 ? 7.784 15.579 12.887 1.00 20.20 272 ASP A CA 1
ATOM 2213 C C . ASP A 1 275 ? 8.174 14.478 13.883 1.00 19.02 272 ASP A C 1
ATOM 2214 O O . ASP A 1 275 ? 8.125 13.282 13.514 1.00 19.34 272 ASP A O 1
ATOM 2219 N N . ARG A 1 276 ? 8.518 14.847 15.115 1.00 18.93 273 ARG A N 1
ATOM 2220 C CA . ARG A 1 276 ? 8.920 13.850 16.140 1.00 18.07 273 ARG A CA 1
ATOM 2221 C C . ARG A 1 276 ? 7.889 12.717 16.206 1.00 15.63 273 ARG A C 1
ATOM 2222 O O . ARG A 1 276 ? 8.293 11.540 16.199 1.00 16.70 273 ARG A O 1
ATOM 2230 N N . GLN A 1 277 ? 6.600 13.045 16.282 1.00 15.77 274 GLN A N 1
ATOM 2231 C CA . GLN A 1 277 ? 5.536 12.025 16.476 1.00 16.69 274 GLN A CA 1
ATOM 2232 C C . GLN A 1 277 ? 5.465 11.125 15.240 1.00 16.74 274 GLN A C 1
ATOM 2233 O O . GLN A 1 277 ? 5.284 9.906 15.399 1.00 18.90 274 GLN A O 1
ATOM 2239 N N . GLU A 1 278 ? 5.607 11.699 14.046 1.00 18.37 275 GLU A N 1
ATOM 2240 C CA . GLU A 1 278 ? 5.576 10.915 12.787 1.00 15.93 275 GLU A CA 1
ATOM 2241 C C . GLU A 1 278 ? 6.755 9.934 12.806 1.00 15.65 275 GLU A C 1
ATOM 2242 O O . GLU A 1 278 ? 6.586 8.763 12.419 1.00 15.79 275 GLU A O 1
ATOM 2248 N N . VAL A 1 279 ? 7.922 10.384 13.253 1.00 15.09 276 VAL A N 1
ATOM 2249 C CA . VAL A 1 279 ? 9.158 9.545 13.235 1.00 16.00 276 VAL A CA 1
ATOM 2250 C C . VAL A 1 279 ? 8.983 8.417 14.261 1.00 16.11 276 VAL A C 1
ATOM 2251 O O . VAL A 1 279 ? 9.383 7.256 13.974 1.00 16.04 276 VAL A O 1
ATOM 2255 N N . GLU A 1 280 ? 8.374 8.732 15.408 1.00 15.94 277 GLU A N 1
ATOM 2256 C CA . GLU A 1 280 ? 8.086 7.738 16.467 1.00 15.51 277 GLU A CA 1
ATOM 2257 C C . GLU A 1 280 ? 7.105 6.681 15.943 1.00 14.38 277 GLU A C 1
ATOM 2258 O O . GLU A 1 280 ? 7.344 5.491 16.185 1.00 15.46 277 GLU A O 1
ATOM 2264 N N . ILE A 1 281 ? 6.037 7.071 15.245 1.00 14.56 278 ILE A N 1
ATOM 2265 C CA . ILE A 1 281 ? 5.093 6.072 14.658 1.00 16.66 278 ILE A CA 1
ATOM 2266 C C . ILE A 1 281 ? 5.884 5.130 13.744 1.00 16.36 278 ILE A C 1
ATOM 2267 O O . ILE A 1 281 ? 5.753 3.898 13.884 1.00 16.34 278 ILE A O 1
ATOM 2272 N N . ARG A 1 282 ? 6.663 5.693 12.821 1.00 15.75 279 ARG A N 1
ATOM 2273 C CA . ARG A 1 282 ? 7.392 4.890 11.807 1.00 16.65 279 ARG A CA 1
ATOM 2274 C C . ARG A 1 282 ? 8.442 4.009 12.501 1.00 15.74 279 ARG A C 1
ATOM 2275 O O . ARG A 1 282 ? 8.474 2.790 12.237 1.00 15.64 279 ARG A O 1
ATOM 2283 N N . GLY A 1 283 ? 9.273 4.577 13.370 1.00 13.40 280 GLY A N 1
ATOM 2284 C CA . GLY A 1 283 ? 10.357 3.806 14.010 1.00 13.60 280 GLY A CA 1
ATOM 2285 C C . GLY A 1 283 ? 9.793 2.720 14.903 1.00 14.35 280 GLY A C 1
ATOM 2286 O O . GLY A 1 283 ? 10.283 1.580 14.858 1.00 15.72 280 GLY A O 1
ATOM 2287 N N . CYS A 1 284 ? 8.766 3.039 15.685 1.00 14.14 281 CYS A N 1
ATOM 2288 C CA . CYS A 1 284 ? 8.148 2.0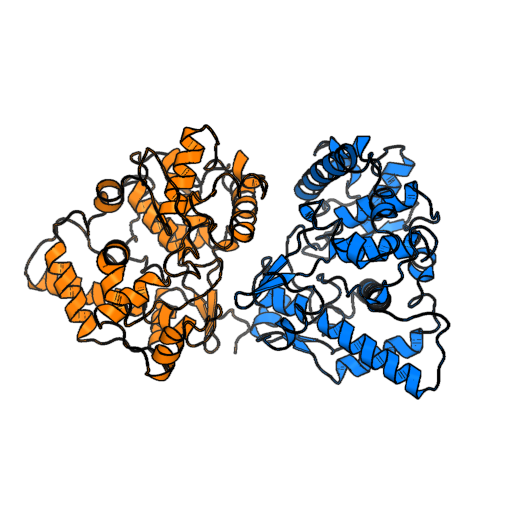44 16.591 1.00 15.00 281 CYS A CA 1
ATOM 2289 C C . CYS A 1 284 ? 7.504 0.910 15.769 1.00 14.66 281 CYS A C 1
ATOM 2290 O O . CYS A 1 284 ? 7.670 -0.265 16.145 1.00 14.81 281 CYS A O 1
ATOM 2293 N N A SER A 1 285 ? 6.819 1.219 14.667 0.50 14.39 282 SER A N 1
ATOM 2294 N N B SER A 1 285 ? 6.824 1.224 14.660 0.50 14.40 282 SER A N 1
ATOM 2295 C CA A SER A 1 285 ? 6.225 0.169 13.796 0.50 15.04 282 SER A CA 1
ATOM 2296 C CA B SER A 1 285 ? 6.205 0.185 13.790 0.50 15.39 282 SER A CA 1
ATOM 2297 C C A SER A 1 285 ? 7.327 -0.768 13.295 0.50 15.57 282 SER A C 1
ATOM 2298 C C B SER A 1 285 ? 7.295 -0.750 13.245 0.50 15.85 282 SER A C 1
ATOM 2299 O O A SER A 1 285 ? 7.152 -2.005 13.370 0.50 16.64 282 SER A O 1
ATOM 2300 O O B SER A 1 285 ? 7.078 -1.982 13.238 0.50 17.30 282 SER A O 1
ATOM 2305 N N . LEU A 1 286 ? 8.442 -0.200 12.838 1.00 15.68 283 LEU A N 1
ATOM 2306 C CA . LEU A 1 286 ? 9.504 -0.986 12.165 1.00 15.86 283 LEU A CA 1
ATOM 2307 C C . LEU A 1 286 ? 10.131 -1.911 13.213 1.00 16.70 283 LEU A C 1
ATOM 2308 O O . LEU A 1 286 ? 10.260 -3.145 12.965 1.00 16.02 283 LEU A O 1
ATOM 2313 N N . TRP A 1 287 ? 10.439 -1.366 14.385 1.00 16.15 284 TRP A N 1
ATOM 2314 C CA . TRP A 1 287 ? 11.021 -2.172 15.479 1.00 15.32 284 TRP A CA 1
ATOM 2315 C C . TRP A 1 287 ? 9.975 -3.192 15.943 1.00 15.50 284 TRP A C 1
ATOM 2316 O O . TRP A 1 287 ? 10.344 -4.359 16.226 1.00 15.17 284 TRP A O 1
ATOM 2327 N N . CYS A 1 288 ? 8.704 -2.787 15.979 1.00 14.79 285 CYS A N 1
ATOM 2328 C CA . CYS A 1 288 ? 7.598 -3.671 16.424 1.00 16.48 285 CYS A CA 1
ATOM 2329 C C . CYS A 1 288 ? 7.557 -4.921 15.534 1.00 15.73 285 CYS A C 1
ATOM 2330 O O . CYS A 1 288 ? 7.436 -6.036 16.067 1.00 15.38 285 CYS A O 1
ATOM 2333 N N . VAL A 1 289 ? 7.692 -4.780 14.218 1.00 14.89 286 VAL A N 1
ATOM 2334 C CA . VAL A 1 289 ? 7.681 -5.981 13.334 1.00 14.99 286 VAL A CA 1
ATOM 2335 C C . VAL A 1 289 ? 8.929 -6.837 13.583 1.00 15.22 286 VAL A C 1
ATOM 2336 O O . VAL A 1 289 ? 8.793 -8.103 13.580 1.00 15.71 286 VAL A O 1
ATOM 2340 N N . GLU A 1 290 ? 10.085 -6.225 13.846 1.00 14.77 287 GLU A N 1
ATOM 2341 C CA . GLU A 1 290 ? 11.304 -6.990 14.193 1.00 15.40 287 GLU A CA 1
ATOM 2342 C C . GLU A 1 290 ? 10.977 -7.880 15.403 1.00 15.72 287 GLU A C 1
ATOM 2343 O O . GLU A 1 290 ? 11.301 -9.078 15.368 1.00 17.34 287 GLU A O 1
ATOM 2349 N N . LEU A 1 291 ? 10.355 -7.323 16.440 1.00 14.54 288 LEU A N 1
ATOM 2350 C CA . LEU A 1 291 ? 10.034 -8.081 17.680 1.00 15.35 288 LEU A CA 1
ATOM 2351 C C . LEU A 1 291 ? 8.989 -9.165 17.410 1.00 15.70 288 LEU A C 1
ATOM 2352 O O . LEU A 1 291 ? 9.096 -10.256 17.995 1.00 16.20 288 LEU A O 1
ATOM 2357 N N . ILE A 1 292 ? 7.985 -8.863 16.591 1.00 14.41 289 ILE A N 1
ATOM 2358 C CA . ILE A 1 292 ? 6.942 -9.858 16.226 1.00 16.50 289 ILE A CA 1
ATOM 2359 C C . ILE A 1 292 ? 7.612 -11.034 15.506 1.00 16.45 289 ILE A C 1
ATOM 2360 O O . ILE A 1 292 ? 7.301 -12.228 15.816 1.00 18.14 289 ILE A O 1
ATOM 2365 N N . ARG A 1 293 ? 8.525 -10.731 14.597 1.00 17.17 290 ARG A N 1
ATOM 2366 C CA . ARG A 1 293 ? 9.211 -11.779 13.800 1.00 18.23 290 ARG A CA 1
ATOM 2367 C C . ARG A 1 293 ? 10.023 -12.671 14.744 1.00 19.45 290 ARG A C 1
ATOM 2368 O O . ARG A 1 293 ? 9.926 -13.901 14.628 1.00 21.31 290 ARG A O 1
ATOM 2376 N N . ASP A 1 294 ? 10.774 -12.065 15.662 1.00 20.38 291 ASP A N 1
ATOM 2377 C CA . ASP A 1 294 ? 11.577 -12.801 16.677 1.00 20.56 291 ASP A CA 1
ATOM 2378 C C . ASP A 1 294 ? 10.638 -13.702 17.478 1.00 21.11 291 ASP A C 1
ATOM 2379 O O . ASP A 1 294 ? 10.947 -14.898 17.610 1.00 24.83 291 ASP A O 1
ATOM 2384 N N . CYS A 1 295 ? 9.549 -13.149 18.014 1.00 22.12 292 CYS A N 1
ATOM 2385 C CA . CYS A 1 295 ? 8.542 -13.915 18.802 1.00 23.52 292 CYS A CA 1
ATOM 2386 C C . CYS A 1 295 ? 7.983 -15.070 17.950 1.00 24.21 292 CYS A C 1
ATOM 2387 O O . CYS A 1 295 ? 7.960 -16.232 18.442 1.00 25.21 292 CYS A O 1
AT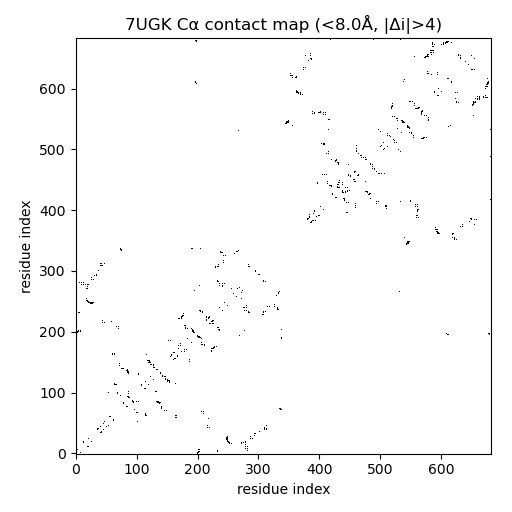OM 2390 N N . LEU A 1 296 ? 7.584 -14.803 16.704 1.00 22.42 293 LEU A N 1
ATOM 2391 C CA . LEU A 1 296 ? 7.021 -15.856 15.812 1.00 23.72 293 LEU A CA 1
ATOM 2392 C C . LEU A 1 296 ? 8.041 -16.986 15.645 1.00 23.29 293 LEU A C 1
ATOM 2393 O O . LEU A 1 296 ? 7.663 -18.170 15.799 1.00 28.14 293 LEU A O 1
ATOM 2398 N N . LEU A 1 297 ? 9.295 -16.655 15.332 1.00 25.47 294 LEU A N 1
ATOM 2399 C CA . LEU A 1 297 ? 10.334 -17.690 15.088 1.00 27.86 294 LEU A CA 1
ATOM 2400 C C . LEU A 1 297 ? 10.546 -18.509 16.369 1.00 26.48 294 LEU A C 1
ATOM 2401 O O . LEU A 1 297 ? 10.714 -19.734 16.259 1.00 35.01 294 LEU A O 1
ATOM 2406 N N . GLU A 1 298 ? 10.476 -17.882 17.546 1.00 29.99 295 GLU A N 1
ATOM 2407 C CA . GLU A 1 298 ? 10.606 -18.581 18.856 1.00 33.44 295 GLU A CA 1
ATOM 2408 C C . GLU A 1 298 ? 9.409 -19.521 19.063 1.00 35.62 295 GLU A C 1
ATOM 2409 O O . GLU A 1 298 ? 9.613 -20.627 19.612 1.00 38.66 295 GLU A O 1
ATOM 2415 N N . LEU A 1 299 ? 8.200 -19.089 18.683 1.00 34.11 296 LEU A N 1
ATOM 2416 C CA . LEU A 1 299 ? 6.966 -19.915 18.791 1.00 37.83 296 LEU A CA 1
ATOM 2417 C C . LEU A 1 299 ? 7.102 -21.144 17.890 1.00 41.66 296 LEU A C 1
ATOM 2418 O O . LEU A 1 299 ? 6.691 -22.244 18.323 1.00 42.90 296 LEU A O 1
ATOM 2423 N N . ILE A 1 300 ? 7.638 -20.949 16.680 1.00 36.32 297 ILE A N 1
ATOM 2424 C CA . ILE A 1 300 ? 7.812 -22.024 15.661 1.00 39.64 297 ILE A CA 1
ATOM 2425 C C . ILE A 1 300 ? 8.888 -23.005 16.146 1.00 44.32 297 ILE A C 1
ATOM 2426 O O . ILE A 1 300 ? 8.704 -24.218 15.925 1.00 46.11 297 ILE A O 1
ATOM 2431 N N . GLU A 1 301 ? 9.956 -22.505 16.780 1.00 45.92 298 GLU A N 1
ATOM 2432 C CA . GLU A 1 301 ? 11.039 -23.342 17.375 1.00 51.64 298 GLU A CA 1
ATOM 2433 C C . GLU A 1 301 ? 10.450 -24.199 18.505 1.00 57.21 298 GLU A C 1
ATOM 2434 O O . GLU A 1 301 ? 10.818 -25.401 18.608 1.00 68.06 298 GLU A O 1
ATOM 2440 N N . GLN A 1 302 ? 9.562 -23.602 19.311 1.00 57.94 299 GLN A N 1
ATOM 2441 C CA . GLN A 1 302 ? 8.947 -24.214 20.523 1.00 56.79 299 GLN A CA 1
ATOM 2442 C C . GLN A 1 302 ? 7.996 -25.347 20.121 1.00 55.44 299 GLN A C 1
ATOM 2443 O O . GLN A 1 302 ? 7.976 -26.369 20.828 1.00 63.35 299 GLN A O 1
ATOM 2449 N N . LYS A 1 303 ? 7.239 -25.174 19.034 1.00 63.88 300 LYS A N 1
ATOM 2450 C CA . LYS A 1 303 ? 6.313 -26.210 18.494 1.00 67.36 300 LYS A CA 1
ATOM 2451 C C . LYS A 1 303 ? 7.111 -27.286 17.746 1.00 70.02 300 LYS A C 1
ATOM 2452 O O . LYS A 1 303 ? 6.477 -28.218 17.196 1.00 67.94 300 LYS A O 1
ATOM 2458 N N . GLY A 1 304 ? 8.445 -27.169 17.744 1.00 72.19 301 GLY A N 1
ATOM 2459 C CA . GLY A 1 304 ? 9.371 -28.082 17.049 1.00 75.48 301 GLY A CA 1
ATOM 2460 C C . GLY A 1 304 ? 9.071 -28.141 15.564 1.00 81.96 301 GLY A C 1
ATOM 2461 O O . GLY A 1 304 ? 9.136 -29.249 14.996 1.00 93.61 301 GLY A O 1
ATOM 2462 N N . GLU A 1 305 ? 8.745 -26.995 14.959 1.00 85.59 302 GLU A N 1
ATOM 2463 C CA . GLU A 1 305 ? 8.349 -26.911 13.528 1.00 86.61 302 GLU A CA 1
ATOM 2464 C C . GLU A 1 305 ? 9.599 -26.617 12.691 1.00 89.46 302 GLU A C 1
ATOM 2465 O O . GLU A 1 305 ? 10.568 -26.035 13.234 1.00 83.06 302 GLU A O 1
ATOM 2471 N N . LYS A 1 306 ? 9.565 -27.052 11.429 1.00 92.90 303 LYS A N 1
ATOM 2472 C CA . LYS A 1 306 ? 10.626 -26.854 10.408 1.00 88.28 303 LYS A CA 1
ATOM 2473 C C . LYS A 1 306 ? 9.967 -26.198 9.201 1.00 82.86 303 LYS A C 1
ATOM 2474 O O . LYS A 1 306 ? 9.679 -26.864 8.206 1.00 92.88 303 LYS A O 1
ATOM 2480 N N . PRO A 1 307 ? 9.678 -24.877 9.275 1.00 69.02 304 PRO A N 1
ATOM 2481 C CA . PRO A 1 307 ? 8.969 -24.173 8.210 1.00 71.98 304 PRO A CA 1
ATOM 2482 C C . PRO A 1 307 ? 9.532 -24.554 6.836 1.00 70.41 304 PRO A C 1
ATOM 2483 O O . PRO A 1 307 ? 10.737 -24.729 6.705 1.00 73.79 304 PRO A O 1
ATOM 2487 N N . ASN A 1 308 ? 8.643 -24.665 5.849 1.00 64.53 305 ASN A N 1
ATOM 2488 C CA . ASN A 1 308 ? 8.988 -25.043 4.456 1.00 59.05 305 ASN A CA 1
ATOM 2489 C C . ASN A 1 308 ? 9.534 -23.818 3.714 1.00 61.53 305 ASN A C 1
ATOM 2490 O O . ASN A 1 308 ? 9.793 -23.927 2.499 1.00 61.87 305 ASN A O 1
ATOM 2495 N N . GLY A 1 309 ? 9.679 -22.694 4.421 1.00 60.11 306 GLY A N 1
ATOM 2496 C CA . GLY A 1 309 ? 10.328 -21.467 3.925 1.00 55.19 306 GLY A CA 1
ATOM 2497 C C . GLY A 1 309 ? 10.707 -20.553 5.074 1.00 50.33 306 GLY A C 1
ATOM 2498 O O . GLY A 1 309 ? 10.143 -20.713 6.172 1.00 50.10 306 GLY A O 1
ATOM 2499 N N . GLU A 1 310 ? 11.638 -19.633 4.833 1.00 43.70 307 GLU A N 1
ATOM 2500 C CA . GLU A 1 310 ? 12.141 -18.677 5.850 1.00 39.39 307 GLU A CA 1
ATOM 2501 C C . GLU A 1 310 ? 11.084 -17.578 6.024 1.00 36.15 307 GLU A C 1
ATOM 2502 O O . GLU A 1 310 ? 10.708 -16.929 5.031 1.00 40.45 307 GLU A O 1
ATOM 2508 N N . ILE A 1 311 ? 10.582 -17.410 7.243 1.00 24.10 308 ILE A N 1
ATOM 2509 C CA . ILE A 1 311 ? 9.690 -16.275 7.599 1.00 22.66 308 ILE A CA 1
ATOM 2510 C C . ILE A 1 311 ? 10.592 -15.066 7.832 1.00 18.99 308 ILE A C 1
ATOM 2511 O O . ILE A 1 311 ? 11.661 -15.226 8.443 1.00 21.63 308 ILE A O 1
ATOM 2516 N N . ASN A 1 312 ? 10.225 -13.906 7.295 1.00 15.94 309 ASN A N 1
ATOM 2517 C CA . ASN A 1 312 ? 11.035 -12.680 7.463 1.00 15.59 309 ASN A CA 1
ATOM 2518 C C . ASN A 1 312 ? 10.110 -11.472 7.575 1.00 14.37 309 ASN A C 1
ATOM 2519 O O . ASN A 1 312 ? 8.889 -11.627 7.406 1.00 14.48 309 ASN A O 1
ATOM 2524 N N . SER A 1 313 ? 10.700 -10.313 7.858 1.00 14.34 310 SER A N 1
ATOM 2525 C CA . SER A 1 313 ? 9.956 -9.056 8.084 1.00 13.95 310 SER A CA 1
ATOM 2526 C C . SER A 1 313 ? 9.160 -8.685 6.827 1.00 12.78 310 SER A C 1
ATOM 2527 O O . SER A 1 313 ? 8.034 -8.200 6.980 1.00 13.89 310 SER A O 1
ATOM 2530 N N . ILE A 1 314 ? 9.710 -8.907 5.636 1.00 12.52 311 ILE A N 1
ATOM 2531 C CA . ILE A 1 314 ? 8.977 -8.638 4.357 1.00 13.42 311 ILE A CA 1
ATOM 2532 C C . ILE A 1 314 ? 7.635 -9.377 4.389 1.00 12.58 311 ILE A C 1
ATOM 2533 O O . ILE A 1 314 ? 6.605 -8.782 4.074 1.00 11.68 311 ILE A O 1
ATOM 2538 N N . LEU A 1 315 ? 7.664 -10.676 4.670 1.00 13.35 312 LEU A N 1
ATOM 2539 C CA . LEU A 1 315 ? 6.461 -11.521 4.565 1.00 13.36 312 LEU A CA 1
ATOM 2540 C C . LEU A 1 315 ? 5.451 -11.104 5.643 1.00 13.60 312 LEU A C 1
ATOM 2541 O O . LEU A 1 315 ? 4.244 -11.133 5.334 1.00 12.50 312 LEU A O 1
ATOM 2546 N N . LEU A 1 316 ? 5.910 -10.723 6.841 1.00 13.18 313 LEU A N 1
ATOM 2547 C CA . LEU A 1 316 ? 4.993 -10.227 7.901 1.00 15.19 313 LEU A CA 1
ATOM 2548 C C . LEU A 1 316 ? 4.341 -8.927 7.416 1.00 14.17 313 LEU A C 1
ATOM 2549 O O . LEU A 1 316 ? 3.135 -8.744 7.629 1.00 15.99 313 LEU A O 1
ATOM 2554 N N . ASP A 1 317 ? 5.107 -8.043 6.781 1.00 14.72 314 ASP A N 1
ATOM 2555 C CA . ASP A 1 317 ? 4.570 -6.755 6.272 1.00 14.48 314 ASP A CA 1
ATOM 2556 C C . ASP A 1 317 ? 3.490 -7.054 5.225 1.00 13.80 314 ASP A C 1
ATOM 2557 O O . ASP A 1 317 ? 2.388 -6.488 5.304 1.00 13.61 314 ASP A O 1
ATOM 2562 N N . TYR A 1 318 ? 3.797 -7.896 4.240 1.00 13.59 315 TYR A N 1
ATOM 2563 C CA . TYR A 1 318 ? 2.835 -8.254 3.172 1.00 13.69 315 TYR A CA 1
ATOM 2564 C C . TYR A 1 318 ? 1.507 -8.714 3.799 1.00 14.55 315 TYR A C 1
ATOM 2565 O O . TYR A 1 318 ? 0.418 -8.268 3.361 1.00 15.12 315 TYR A O 1
ATOM 2574 N N . TYR A 1 319 ? 1.591 -9.610 4.788 1.00 15.00 316 TYR A N 1
ATOM 2575 C CA . TYR A 1 319 ? 0.407 -10.197 5.454 1.00 15.70 316 TYR A CA 1
ATOM 2576 C C . TYR A 1 319 ? -0.398 -9.087 6.143 1.00 14.67 316 TYR A C 1
ATOM 2577 O O . TYR A 1 319 ? -1.629 -8.957 5.937 1.00 16.51 316 TYR A O 1
ATOM 2586 N N . LEU A 1 320 ? 0.281 -8.309 6.982 1.00 13.23 317 LEU A N 1
ATOM 2587 C CA . LEU A 1 320 ? -0.387 -7.285 7.822 1.00 13.58 317 LEU A CA 1
ATOM 2588 C C . LEU A 1 320 ? -0.974 -6.166 6.945 1.00 13.87 317 LEU A C 1
ATOM 2589 O O . LEU A 1 320 ? -2.031 -5.638 7.291 1.00 16.39 317 LEU A O 1
ATOM 2594 N N . TRP A 1 321 ? -0.334 -5.817 5.830 1.00 13.88 318 TRP A N 1
ATOM 2595 C CA . TRP A 1 321 ? -0.876 -4.776 4.913 1.00 14.49 318 TRP A CA 1
ATOM 2596 C C . TRP A 1 321 ? -2.161 -5.318 4.278 1.00 15.18 318 TRP A C 1
ATOM 2597 O O . TRP A 1 321 ? -3.162 -4.582 4.191 1.00 15.98 318 TRP A O 1
ATOM 2608 N N . ASP A 1 322 ? -2.158 -6.587 3.865 1.00 16.17 319 ASP A N 1
ATOM 2609 C CA . ASP A 1 322 ? -3.377 -7.234 3.297 1.00 17.19 319 ASP A CA 1
ATOM 2610 C C . ASP A 1 322 ? -4.453 -7.286 4.382 1.00 17.08 319 ASP A C 1
ATOM 2611 O O . ASP A 1 322 ? -5.633 -7.031 4.091 1.00 18.97 319 ASP A O 1
ATOM 2616 N N . TYR A 1 323 ? -4.062 -7.594 5.612 1.00 16.74 320 TYR A N 1
ATOM 2617 C CA . TYR A 1 323 ? -5.010 -7.649 6.745 1.00 18.80 320 TYR A CA 1
ATOM 2618 C C . TYR A 1 323 ? -5.671 -6.268 6.883 1.00 19.11 320 TYR A C 1
ATOM 2619 O O . TYR A 1 323 ? -6.923 -6.231 7.012 1.00 23.15 320 TYR A O 1
ATOM 2628 N N . ALA A 1 324 ? -4.886 -5.177 6.817 1.00 18.73 321 ALA A N 1
ATOM 2629 C CA . ALA A 1 324 ? -5.393 -3.783 6.902 1.00 20.47 321 ALA A CA 1
ATOM 2630 C C . ALA A 1 324 ? -6.427 -3.544 5.806 1.00 23.47 321 ALA A C 1
ATOM 2631 O O . ALA A 1 324 ? -7.448 -2.883 6.069 1.00 25.86 321 ALA A O 1
ATOM 2633 N N . HIS A 1 325 ? -6.134 -4.036 4.606 1.00 26.28 322 HIS A N 1
ATOM 2634 C CA . HIS A 1 325 ? -6.972 -3.847 3.398 1.00 28.93 322 HIS A CA 1
ATOM 2635 C C . HIS A 1 325 ? -8.298 -4.581 3.623 1.00 29.76 322 HIS A C 1
ATOM 2636 O O . HIS A 1 325 ? -9.355 -3.964 3.385 1.00 36.73 322 HIS A O 1
ATOM 2643 N N . ASP A 1 326 ? -8.241 -5.798 4.171 1.00 30.14 323 ASP A N 1
ATOM 2644 C CA . ASP A 1 326 ? -9.407 -6.714 4.321 1.00 34.97 323 ASP A CA 1
ATOM 2645 C C . ASP A 1 326 ? -10.240 -6.392 5.573 1.00 34.33 323 ASP A C 1
ATOM 2646 O O . ASP A 1 326 ? -11.367 -6.881 5.631 1.00 37.87 323 ASP A O 1
ATOM 2651 N N . HIS A 1 327 ? -9.707 -5.659 6.560 1.00 33.34 324 HIS A N 1
ATOM 2652 C CA . HIS A 1 327 ? -10.392 -5.362 7.851 1.00 33.34 324 HIS A CA 1
ATOM 2653 C C . HIS A 1 327 ? -10.501 -3.850 8.075 1.00 31.02 324 HIS A C 1
ATOM 2654 O O . HIS A 1 327 ? -10.532 -3.442 9.253 1.00 30.15 324 HIS A O 1
ATOM 2661 N N . ARG A 1 328 ? -10.547 -3.042 7.011 1.00 34.05 325 ARG A N 1
ATOM 2662 C CA . ARG A 1 328 ? -10.555 -1.556 7.136 1.00 35.31 325 ARG A CA 1
ATOM 2663 C C . ARG A 1 328 ? -11.692 -1.108 8.061 1.00 37.23 325 ARG A C 1
ATOM 2664 O O . ARG A 1 328 ? -11.451 -0.185 8.863 1.00 35.48 325 ARG A O 1
ATOM 2672 N N . GLU A 1 329 ? -12.876 -1.723 7.935 1.00 38.60 326 GLU A N 1
ATOM 2673 C CA . GLU A 1 329 ? -14.094 -1.387 8.726 1.00 42.61 326 GLU A CA 1
ATOM 2674 C C . GLU A 1 329 ? -13.820 -1.539 10.228 1.00 38.78 326 GLU A C 1
ATOM 2675 O O . GLU A 1 329 ? -14.283 -0.688 11.016 1.00 43.26 326 GLU A O 1
ATOM 2681 N N A ASP A 1 330 ? -13.115 -2.607 10.620 0.50 35.73 327 ASP A N 1
ATOM 2682 N N B ASP A 1 330 ? -13.092 -2.592 10.607 0.50 35.61 327 ASP A N 1
ATOM 2683 C CA A ASP A 1 330 ? -12.841 -2.941 12.045 0.50 36.24 327 ASP A CA 1
ATOM 2684 C CA B ASP A 1 330 ? -12.835 -2.962 12.025 0.50 35.50 327 ASP A CA 1
ATOM 2685 C C A ASP A 1 330 ? -11.953 -1.858 12.678 0.50 34.70 327 ASP A C 1
ATOM 2686 C C B ASP A 1 330 ? -11.825 -1.998 12.666 0.50 35.01 327 ASP A C 1
ATOM 2687 O O A ASP A 1 330 ? -12.071 -1.651 13.898 0.50 33.24 327 ASP A O 1
ATOM 2688 O O B ASP A 1 330 ? -11.696 -2.050 13.900 0.50 38.40 327 ASP A O 1
ATOM 2697 N N . MET A 1 331 ? -11.138 -1.163 11.873 1.00 32.07 328 MET A N 1
ATOM 2698 C CA . MET A 1 331 ? -10.021 -0.298 12.351 1.00 31.19 328 MET A CA 1
ATOM 2699 C C . MET A 1 331 ? -10.421 1.184 12.442 1.00 32.18 328 MET A C 1
ATOM 2700 O O . MET A 1 331 ? -9.525 1.986 12.801 1.00 28.66 328 MET A O 1
ATOM 2705 N N . LYS A 1 332 ? -11.690 1.536 12.177 1.00 34.71 329 LYS A N 1
ATOM 2706 C CA . LYS A 1 332 ? -12.234 2.926 12.208 1.00 36.48 329 LYS A CA 1
ATOM 2707 C C . LYS A 1 332 ? -11.793 3.664 13.476 1.00 33.84 329 LYS A C 1
ATOM 2708 O O . LYS A 1 332 ? -11.448 4.860 13.369 1.00 36.06 329 LYS A O 1
ATOM 2714 N N . GLY A 1 333 ? -11.823 2.977 14.623 1.00 33.80 330 GLY A N 1
ATOM 2715 C CA . GLY A 1 333 ? -11.657 3.551 15.975 1.00 33.79 330 GLY A CA 1
ATOM 2716 C C . GLY A 1 333 ? -10.265 4.096 16.245 1.00 32.01 330 GLY A C 1
ATOM 2717 O O . GLY A 1 333 ? -10.146 5.007 17.082 1.00 30.73 330 GLY A O 1
ATOM 2718 N N . ILE A 1 334 ? -9.236 3.553 15.589 1.00 29.52 331 ILE A N 1
ATOM 2719 C CA . ILE A 1 334 ? -7.852 4.112 15.636 1.00 27.66 331 ILE A CA 1
ATOM 2720 C C . ILE A 1 334 ? -7.437 4.433 14.202 1.00 21.03 331 ILE A C 1
ATOM 2721 O O . ILE A 1 334 ? -7.025 3.558 13.442 1.00 22.03 331 ILE A O 1
ATOM 2726 N N . PRO A 1 335 ? -7.541 5.706 13.774 1.00 19.57 332 PRO A N 1
ATOM 2727 C CA . PRO A 1 335 ? -7.211 6.070 12.400 1.00 19.43 332 PRO A CA 1
ATOM 2728 C C . PRO A 1 335 ? -5.721 5.914 12.083 1.00 17.21 332 PRO A C 1
ATOM 2729 O O . PRO A 1 335 ? -4.879 5.888 12.964 1.00 20.38 332 PRO A O 1
ATOM 2733 N N . PHE A 1 336 ? -5.426 5.842 10.798 1.00 16.74 333 PHE A N 1
ATOM 2734 C CA . PHE A 1 336 ? -4.050 5.986 10.281 1.00 17.10 333 PHE A CA 1
ATOM 2735 C C . PHE A 1 336 ? -3.688 7.470 10.398 1.00 15.62 333 PHE A C 1
ATOM 2736 O O . PHE A 1 336 ? -4.579 8.354 10.339 1.00 17.63 333 PHE A O 1
ATOM 2744 N N . HIS A 1 337 ? -2.400 7.733 10.570 1.00 16.71 334 HIS A N 1
ATOM 2745 C CA . HIS A 1 337 ? -1.847 9.105 10.613 1.00 16.42 334 HIS A CA 1
ATOM 2746 C C . HIS A 1 337 ? -1.844 9.630 9.190 1.00 16.41 334 HIS A C 1
ATOM 2747 O O . HIS A 1 337 ? -1.592 8.854 8.247 1.00 16.15 334 HIS A O 1
ATOM 2754 N N . ARG A 1 338 ? -2.118 10.916 9.078 1.00 16.72 335 ARG A N 1
ATOM 2755 C CA . ARG A 1 338 ? -2.314 11.583 7.783 1.00 17.93 335 ARG A CA 1
ATOM 2756 C C . ARG A 1 338 ? -1.070 12.403 7.476 1.00 17.69 335 ARG A C 1
ATOM 2757 O O . ARG A 1 338 ? -0.687 13.241 8.293 1.00 19.52 335 ARG A O 1
ATOM 2765 N N . ILE A 1 339 ? -0.491 12.168 6.307 1.00 16.48 336 ILE A N 1
ATOM 2766 C CA . ILE A 1 339 ? 0.723 12.889 5.843 1.00 16.49 336 ILE A CA 1
ATOM 2767 C C . ILE A 1 339 ? 0.673 12.901 4.325 1.00 15.82 336 ILE A C 1
ATOM 2768 O O . ILE A 1 339 ? 0.207 11.913 3.744 1.00 17.74 336 ILE A O 1
ATOM 2773 N N . ARG A 1 340 ? 1.108 13.998 3.718 1.00 16.16 337 ARG A N 1
ATOM 2774 C CA . ARG A 1 340 ? 1.311 14.054 2.250 1.00 16.49 337 ARG A CA 1
ATOM 2775 C C . ARG A 1 340 ? 2.809 14.190 2.011 1.00 17.39 337 ARG A C 1
ATOM 2776 O O . ARG A 1 340 ? 3.355 15.259 2.275 1.00 19.38 337 ARG A O 1
ATOM 2784 N N . CYS A 1 341 ? 3.459 13.113 1.576 1.00 16.63 338 CYS A N 1
ATOM 2785 C CA . CYS A 1 341 ? 4.895 13.156 1.223 1.00 17.04 338 CYS A CA 1
ATOM 2786 C C . CYS A 1 341 ? 5.154 12.122 0.135 1.00 16.94 338 CYS A C 1
ATOM 2787 O O . CYS A 1 341 ? 4.251 11.267 -0.127 1.00 16.73 338 CYS A O 1
ATOM 2790 N N . ILE A 1 342 ? 6.321 12.201 -0.495 1.00 15.07 339 ILE A N 1
ATOM 2791 C CA . ILE A 1 342 ? 6.668 11.322 -1.648 1.00 14.49 339 ILE A CA 1
ATOM 2792 C C . ILE A 1 342 ? 7.273 10.014 -1.134 1.00 15.20 339 ILE A C 1
ATOM 2793 O O . ILE A 1 342 ? 7.471 9.112 -1.954 1.00 17.35 339 ILE A O 1
ATOM 2798 N N . TYR A 1 343 ? 7.598 9.917 0.156 1.00 15.35 340 TYR A N 1
ATOM 2799 C CA . TYR A 1 343 ? 8.385 8.766 0.683 1.00 15.25 340 TYR A CA 1
ATOM 2800 C C . TYR A 1 343 ? 7.476 7.586 1.012 1.00 15.61 340 TYR A C 1
ATOM 2801 O O . TYR A 1 343 ? 7.948 6.418 0.921 1.00 17.32 340 TYR A O 1
ATOM 2810 N N . TYR A 1 344 ? 6.223 7.866 1.364 1.00 15.19 341 TYR A N 1
ATOM 2811 C CA . TYR A 1 344 ? 5.193 6.836 1.651 1.00 16.24 341 TYR A CA 1
ATOM 2812 C C . TYR A 1 344 ? 3.806 7.483 1.663 1.00 17.17 341 TYR A C 1
ATOM 2813 O O . TYR A 1 344 ? 3.689 8.712 1.664 1.00 17.60 341 TYR A O 1
ATOM 2823 N N . GLY B 1 1 ? -6.485 16.693 31.217 1.00 41.57 -2 GLY B N 1
ATOM 2824 C CA . GLY B 1 1 ? -6.581 16.366 29.763 1.00 37.45 -2 GLY B CA 1
ATOM 2825 C C . GLY B 1 1 ? -7.846 16.946 29.154 1.00 35.25 -2 GLY B C 1
ATOM 2826 O O . GLY B 1 1 ? -8.776 17.288 29.915 1.00 39.94 -2 GLY B O 1
ATOM 2827 N N . SER B 1 2 ? -7.885 17.068 27.829 1.00 28.98 -1 SER B N 1
ATOM 2828 C CA . SER B 1 2 ? -9.013 17.672 27.073 1.00 26.66 -1 SER B CA 1
ATOM 2829 C C . SER B 1 2 ? -9.010 17.151 25.635 1.00 27.62 -1 SER B C 1
ATOM 2830 O O . SER B 1 2 ? -7.908 16.841 25.141 1.00 29.08 -1 SER B O 1
ATOM 2833 N N . HIS B 1 3 ? -10.193 17.037 25.016 1.00 26.33 0 HIS B N 1
ATOM 2834 C CA . HIS B 1 3 ? -10.372 16.847 23.550 1.00 24.20 0 HIS B CA 1
ATOM 2835 C C . HIS B 1 3 ? -9.784 18.048 22.799 1.00 22.71 0 HIS B C 1
ATOM 2836 O O . HIS B 1 3 ? -9.444 17.876 21.633 1.00 23.63 0 HIS B O 1
ATOM 2843 N N . MET B 1 4 ? -9.690 19.224 23.430 1.00 22.87 1 MET B N 1
ATOM 2844 C CA . MET B 1 4 ? -9.141 20.431 22.759 1.00 22.53 1 MET B CA 1
ATOM 2845 C C . MET B 1 4 ? -7.610 20.307 22.688 1.00 20.73 1 MET B C 1
ATOM 2846 O O . MET B 1 4 ? -7.016 19.587 23.517 1.00 20.89 1 MET B O 1
ATOM 2851 N N . ASP B 1 5 ? -7.009 20.920 21.670 1.00 21.56 2 ASP B N 1
ATOM 2852 C CA . ASP B 1 5 ? -5.544 20.907 21.463 1.00 21.96 2 ASP B CA 1
ATOM 2853 C C . ASP B 1 5 ? -4.975 21.839 22.527 1.00 24.44 2 ASP B C 1
ATOM 2854 O O . ASP B 1 5 ? -5.670 22.790 22.935 1.00 31.16 2 ASP B O 1
ATOM 2859 N N . GLY B 1 6 ? -3.777 21.600 23.022 1.00 25.98 3 GLY B N 1
ATOM 2860 C CA . GLY B 1 6 ? -3.362 22.436 24.167 1.00 32.26 3 GLY B CA 1
ATOM 2861 C C . GLY B 1 6 ? -2.907 23.848 23.793 1.00 26.28 3 GLY B C 1
ATOM 2862 O O . GLY B 1 6 ? -2.236 24.378 24.636 1.00 28.10 3 GLY B O 1
ATOM 2863 N N . LEU B 1 7 ? -3.230 24.447 22.619 1.00 25.60 4 LEU B N 1
ATOM 2864 C CA . LEU B 1 7 ? -2.263 25.402 21.967 1.00 22.42 4 LEU B CA 1
ATOM 2865 C C . LEU B 1 7 ? -2.209 26.776 22.650 1.00 20.67 4 LEU B C 1
ATOM 2866 O O . LEU B 1 7 ? -3.229 27.476 22.737 1.00 23.44 4 LEU B O 1
ATOM 2871 N N . LEU B 1 8 ? -1.013 27.165 23.080 1.00 18.05 5 LEU B N 1
ATOM 2872 C CA . LEU B 1 8 ? -0.733 28.504 23.641 1.00 16.47 5 LEU B CA 1
ATOM 2873 C C . LEU B 1 8 ? 0.115 29.290 22.637 1.00 16.24 5 LEU B C 1
ATOM 2874 O O . LEU B 1 8 ? 0.988 28.682 21.993 1.00 18.61 5 LEU B O 1
ATOM 2879 N N . ASN B 1 9 ? -0.095 30.605 22.553 1.00 15.85 6 ASN B N 1
ATOM 2880 C CA . ASN B 1 9 ? 0.721 31.503 21.686 1.00 16.61 6 ASN B CA 1
ATOM 2881 C C . ASN B 1 9 ? 2.103 31.686 22.324 1.00 15.36 6 ASN B C 1
ATOM 2882 O O . ASN B 1 9 ? 2.336 31.292 23.482 1.00 16.91 6 ASN B O 1
ATOM 2887 N N . PRO B 1 10 ? 3.105 32.207 21.586 1.00 16.11 7 PRO B N 1
ATOM 2888 C CA . PRO B 1 10 ? 4.470 32.284 22.126 1.00 17.73 7 PRO B CA 1
ATOM 2889 C C . PRO B 1 10 ? 4.599 33.036 23.455 1.00 17.56 7 PRO B C 1
ATOM 2890 O O . PRO B 1 10 ? 5.302 32.564 24.325 1.00 18.03 7 PRO B O 1
ATOM 2894 N N . ARG B 1 11 ? 3.926 34.180 23.591 1.00 20.50 8 ARG B N 1
ATOM 2895 C CA . ARG B 1 11 ? 3.979 34.989 24.836 1.00 21.41 8 ARG B CA 1
ATOM 2896 C C . ARG B 1 11 ? 3.391 34.164 25.989 1.00 20.89 8 ARG B C 1
ATOM 2897 O O . ARG B 1 11 ? 4.091 34.038 27.019 1.00 21.09 8 ARG B O 1
ATOM 2905 N N . GLU B 1 12 ? 2.183 33.605 25.800 1.00 20.10 9 GLU B N 1
ATOM 2906 C CA . GLU B 1 12 ? 1.454 32.753 26.786 1.00 20.86 9 GLU B CA 1
ATOM 2907 C C . GLU B 1 12 ? 2.331 31.556 27.164 1.00 18.54 9 GLU B C 1
ATOM 2908 O O . GLU B 1 12 ? 2.393 31.207 28.366 1.00 20.16 9 GLU B O 1
ATOM 2914 N N . SER B 1 13 ? 2.909 30.908 26.155 1.00 17.42 10 SER B N 1
ATOM 2915 C CA . SER B 1 13 ? 3.787 29.729 26.318 1.00 15.40 10 SER B CA 1
ATOM 2916 C C . SER B 1 13 ? 4.940 30.098 27.250 1.00 15.81 10 SER B C 1
ATOM 2917 O O . SER B 1 13 ? 5.185 29.338 28.188 1.00 17.50 10 SER B O 1
ATOM 2920 N N . SER B 1 14 ? 5.621 31.219 26.985 1.00 16.94 11 SER B N 1
ATOM 2921 C CA . SER B 1 14 ? 6.885 31.594 27.677 1.00 18.28 11 SER B CA 1
ATOM 2922 C C . SER B 1 14 ? 6.599 31.887 29.155 1.00 18.04 11 SER B C 1
ATOM 2923 O O . SER B 1 14 ? 7.407 31.499 30.002 1.00 15.70 11 SER B O 1
ATOM 2926 N N . LYS B 1 15 ? 5.465 32.524 29.456 1.00 18.55 12 LYS B N 1
ATOM 2927 C CA . LYS B 1 15 ? 5.036 32.767 30.858 1.00 19.62 12 LYS B CA 1
ATOM 2928 C C . LYS B 1 15 ? 4.792 31.417 31.550 1.00 17.48 12 LYS B C 1
ATOM 2929 O O . LYS B 1 15 ? 5.301 31.225 32.674 1.00 21.10 12 LYS B O 1
ATOM 2935 N N . PHE B 1 16 ? 4.037 30.510 30.922 1.00 19.99 13 PHE B N 1
ATOM 2936 C CA . PHE B 1 16 ? 3.710 29.178 31.495 1.00 18.06 13 PHE B CA 1
ATOM 2937 C C . PHE B 1 16 ? 5.010 28.410 31.764 1.00 18.03 13 PHE B C 1
ATOM 2938 O O . PHE B 1 16 ? 5.181 27.822 32.864 1.00 19.72 13 PHE B O 1
ATOM 2946 N N . ILE B 1 17 ? 5.935 28.442 30.807 1.00 17.34 14 ILE B N 1
ATOM 2947 C CA . ILE B 1 17 ? 7.238 27.735 30.927 1.00 16.74 14 ILE B CA 1
ATOM 2948 C C . ILE B 1 17 ? 8.059 28.410 32.029 1.00 16.83 14 ILE B C 1
ATOM 2949 O O . ILE B 1 17 ? 8.567 27.690 32.901 1.00 17.58 14 ILE B O 1
ATOM 2954 N N . ALA B 1 18 ? 8.203 29.737 31.995 1.00 18.42 15 ALA B N 1
ATOM 2955 C CA . ALA B 1 18 ? 9.072 30.473 32.950 1.00 19.66 15 ALA B CA 1
ATOM 2956 C C . ALA B 1 18 ? 8.616 30.186 34.384 1.00 20.63 15 ALA B C 1
ATOM 2957 O O . ALA B 1 18 ? 9.475 30.058 35.257 1.00 25.27 15 ALA B O 1
ATOM 2959 N N . GLU B 1 19 ? 7.305 30.070 34.603 1.00 22.53 16 GLU B N 1
ATOM 2960 C CA . GLU B 1 19 ? 6.696 29.829 35.937 1.00 23.99 16 GLU B CA 1
ATOM 2961 C C . GLU B 1 19 ? 6.868 28.383 36.407 1.00 22.93 16 GLU B C 1
ATOM 2962 O O . GLU B 1 19 ? 6.579 28.133 37.597 1.00 24.39 16 GLU B O 1
ATOM 2968 N N . ASN B 1 20 ? 7.279 27.474 35.526 1.00 21.84 17 ASN B N 1
ATOM 2969 C CA . ASN B 1 20 ? 7.308 26.012 35.795 1.00 21.13 17 ASN B CA 1
ATOM 2970 C C . ASN B 1 20 ? 8.688 25.439 35.468 1.00 20.82 17 ASN B C 1
ATOM 2971 O O . ASN B 1 20 ? 8.790 24.213 35.287 1.00 25.40 17 ASN B O 1
ATOM 2976 N N . SER B 1 21 ? 9.713 26.293 35.432 1.00 17.95 18 SER B N 1
ATOM 2977 C CA A SER B 1 21 ? 11.103 25.927 35.063 0.50 19.08 18 SER B CA 1
ATOM 2978 C CA B SER B 1 21 ? 11.089 25.884 35.051 0.50 18.38 18 SER B CA 1
ATOM 2979 C C . SER B 1 21 ? 11.850 25.382 36.284 1.00 18.70 18 SER B C 1
ATOM 2980 O O . SER B 1 21 ? 11.789 26.033 37.359 1.00 25.22 18 SER B O 1
ATOM 2985 N N . ARG B 1 22 ? 12.533 24.253 36.115 1.00 18.08 19 ARG B N 1
ATOM 2986 C CA . ARG B 1 22 ? 13.345 23.605 37.171 1.00 18.56 19 ARG B CA 1
ATOM 2987 C C . ARG B 1 22 ? 14.801 24.073 37.082 1.00 19.25 19 ARG B C 1
ATOM 2988 O O . ARG B 1 22 ? 15.428 24.135 38.122 1.00 19.91 19 ARG B O 1
ATOM 2996 N N . ASP B 1 23 ? 15.332 24.344 35.881 1.00 20.06 20 ASP B N 1
ATOM 2997 C CA . ASP B 1 23 ? 16.799 24.481 35.662 1.00 21.02 20 ASP B CA 1
ATOM 2998 C C . ASP B 1 23 ? 17.185 25.841 35.073 1.00 19.36 20 ASP B C 1
ATOM 2999 O O . ASP B 1 23 ? 18.388 26.062 34.845 1.00 18.92 20 ASP B O 1
ATOM 3004 N N . VAL B 1 24 ? 16.218 26.695 34.773 1.00 17.37 21 VAL B N 1
ATOM 3005 C CA . VAL B 1 24 ? 16.511 28.012 34.155 1.00 16.74 21 VAL B CA 1
ATOM 3006 C C . VAL B 1 24 ? 15.738 29.071 34.918 1.00 16.60 21 VAL B C 1
ATOM 3007 O O . VAL B 1 24 ? 14.518 28.878 35.098 1.00 17.98 21 VAL B O 1
ATOM 3011 N N . PHE B 1 25 ? 16.420 30.159 35.279 1.00 16.29 22 PHE B N 1
ATOM 3012 C CA . PHE B 1 25 ? 15.860 31.234 36.132 1.00 16.97 22 PHE B CA 1
ATOM 3013 C C . PHE B 1 25 ? 16.083 32.581 35.459 1.00 16.56 22 PHE B C 1
ATOM 3014 O O . PHE B 1 25 ? 17.130 32.793 34.820 1.00 17.66 22 PHE B O 1
ATOM 3022 N N . ILE B 1 26 ? 15.101 33.468 35.585 1.00 16.22 23 ILE B N 1
ATOM 3023 C CA . ILE B 1 26 ? 15.216 34.869 35.095 1.00 17.67 23 ILE B CA 1
ATOM 3024 C C . ILE B 1 26 ? 15.634 35.736 36.286 1.00 18.56 23 ILE B C 1
ATOM 3025 O O . ILE B 1 26 ? 14.896 35.757 37.289 1.00 20.88 23 ILE B O 1
ATOM 3030 N N . ASP B 1 27 ? 16.780 36.413 36.170 1.00 18.56 24 ASP B N 1
ATOM 3031 C CA . ASP B 1 27 ? 17.358 37.266 37.236 1.00 21.07 24 ASP B CA 1
ATOM 3032 C C . ASP B 1 27 ? 16.910 38.714 37.036 1.00 20.86 24 ASP B C 1
ATOM 3033 O O . ASP B 1 27 ? 17.320 39.318 36.027 1.00 20.48 24 ASP B O 1
ATOM 3038 N N . SER B 1 28 ? 16.137 39.267 37.978 1.00 21.52 25 SER B N 1
ATOM 3039 C CA A SER B 1 28 ? 15.588 40.645 37.864 0.50 24.14 25 SER B CA 1
ATOM 3040 C CA B SER B 1 28 ? 15.590 40.649 37.884 0.50 23.69 25 SER B CA 1
ATOM 3041 C C . SER B 1 28 ? 16.745 41.654 37.809 1.00 22.41 25 SER B C 1
ATOM 3042 O O . SER B 1 28 ? 16.629 42.634 37.054 1.00 23.97 25 SER B O 1
ATOM 3047 N N . GLY B 1 29 ? 17.821 41.417 38.571 1.00 24.11 26 GLY B N 1
ATOM 3048 C CA . GLY B 1 29 ? 19.028 42.268 38.523 1.00 22.62 26 GLY B CA 1
ATOM 3049 C C . GLY B 1 29 ? 19.635 42.278 37.122 1.00 23.34 26 GLY B C 1
ATOM 3050 O O . GLY B 1 29 ? 19.943 43.374 36.603 1.00 23.59 26 GLY B O 1
ATOM 3051 N N . GLY B 1 30 ? 19.777 41.102 36.505 1.00 21.26 27 GLY B N 1
ATOM 3052 C CA . GLY B 1 30 ? 20.286 40.955 35.126 1.00 20.73 27 GLY B CA 1
ATOM 3053 C C . GLY B 1 30 ? 19.385 41.641 34.104 1.00 19.14 27 GLY B C 1
ATOM 3054 O O . GLY B 1 30 ? 19.903 42.235 33.159 1.00 18.16 27 GLY B O 1
ATOM 3055 N N . VAL B 1 31 ? 18.067 41.521 34.261 1.00 19.74 28 VAL B N 1
ATOM 3056 C CA . VAL B 1 31 ? 17.046 42.146 33.374 1.00 17.32 28 VAL B CA 1
ATOM 3057 C C . VAL B 1 31 ? 17.263 43.664 33.397 1.00 18.81 28 VAL B C 1
ATOM 3058 O O . VAL B 1 31 ? 17.313 44.272 32.331 1.00 19.01 28 VAL B O 1
ATOM 3062 N N . ARG B 1 32 ? 17.405 44.237 34.588 1.00 20.81 29 ARG B N 1
ATOM 3063 C CA . ARG B 1 32 ? 17.628 45.700 34.771 1.00 22.27 29 ARG B CA 1
ATOM 3064 C C . ARG B 1 32 ? 18.957 46.079 34.113 1.00 23.24 29 ARG B C 1
ATOM 3065 O O . ARG B 1 32 ? 19.009 47.143 33.461 1.00 25.12 29 ARG B O 1
ATOM 3073 N N . ARG B 1 33 ? 19.985 45.235 34.268 1.00 24.68 30 ARG B N 1
ATOM 3074 C CA . ARG B 1 33 ? 21.348 45.504 33.720 1.00 26.79 30 ARG B CA 1
ATOM 3075 C C . ARG B 1 33 ? 21.271 45.605 32.196 1.00 23.24 30 ARG B C 1
ATOM 3076 O O . ARG B 1 33 ? 21.808 46.585 31.619 1.00 22.88 30 ARG B O 1
ATOM 3084 N N . VAL B 1 34 ? 20.610 44.640 31.562 1.00 21.80 31 VAL B N 1
ATOM 3085 C CA . VAL B 1 34 ? 20.491 44.590 30.075 1.00 20.62 31 VAL B CA 1
ATOM 3086 C C . VAL B 1 34 ? 19.701 45.816 29.596 1.00 20.31 31 VAL B C 1
ATOM 3087 O O . VAL B 1 34 ? 20.150 46.451 28.631 1.00 22.64 31 VAL B O 1
ATOM 3091 N N . ALA B 1 35 ? 18.584 46.152 30.253 1.00 19.31 32 ALA B N 1
ATOM 3092 C CA . ALA B 1 35 ? 17.759 47.344 29.933 1.00 20.85 32 ALA B CA 1
ATOM 3093 C C . ALA B 1 35 ? 18.617 48.615 29.995 1.00 21.99 32 ALA B C 1
ATOM 3094 O O . ALA B 1 35 ? 18.499 49.452 29.080 1.00 22.50 32 ALA B O 1
ATOM 3096 N N . GLU B 1 36 ? 19.464 48.752 31.020 1.00 25.70 33 GLU B N 1
ATOM 3097 C CA . GLU B 1 36 ? 20.354 49.931 31.198 1.00 25.54 33 GLU B CA 1
ATOM 3098 C C . GLU B 1 36 ? 21.360 49.968 30.040 1.00 27.07 33 GLU B C 1
ATOM 3099 O O . GLU B 1 36 ? 21.598 51.059 29.485 1.00 31.96 33 GLU B O 1
ATOM 3105 N N . LEU B 1 37 ? 21.901 48.819 29.640 1.00 29.14 34 LEU B N 1
ATOM 3106 C CA . LEU B 1 37 ? 22.827 48.753 28.475 1.00 28.88 34 LEU B CA 1
ATOM 3107 C C . LEU B 1 37 ? 22.105 49.251 27.214 1.00 25.24 34 LEU B C 1
ATOM 3108 O O . LEU B 1 37 ? 22.681 50.065 26.478 1.00 30.63 34 LEU B O 1
ATOM 3113 N N . LEU B 1 38 ? 20.902 48.748 26.961 1.00 24.83 35 LEU B N 1
ATOM 3114 C CA . LEU B 1 38 ? 20.110 49.085 25.747 1.00 23.73 35 LEU B CA 1
ATOM 3115 C C . LEU B 1 38 ? 19.728 50.575 25.758 1.00 23.72 35 LEU B C 1
ATOM 3116 O O . LEU B 1 38 ? 19.867 51.218 24.707 1.00 23.66 35 LEU B O 1
ATOM 3121 N N . LEU B 1 39 ? 19.278 51.115 26.897 1.00 24.80 36 LEU B N 1
ATOM 3122 C CA . LEU B 1 39 ? 18.948 52.564 27.041 1.00 27.11 36 LEU B CA 1
ATOM 3123 C C . LEU B 1 39 ? 20.095 53.416 26.478 1.00 28.47 36 LEU B C 1
ATOM 3124 O O . LEU B 1 39 ? 19.821 54.385 25.717 1.00 27.21 36 LEU B O 1
ATOM 3129 N N . ALA B 1 40 ? 21.334 53.067 26.835 1.00 31.01 37 ALA B N 1
ATOM 3130 C CA . ALA B 1 40 ? 22.569 53.795 26.457 1.00 34.58 37 ALA B CA 1
ATOM 3131 C C . ALA B 1 40 ? 22.699 53.874 24.927 1.00 30.03 37 ALA B C 1
ATOM 3132 O O . ALA B 1 40 ? 23.223 54.886 24.433 1.00 32.69 37 ALA B O 1
ATOM 3134 N N . LYS B 1 41 ? 22.166 52.874 24.221 1.00 27.33 38 LYS B N 1
ATOM 3135 C CA . LYS B 1 41 ? 22.318 52.637 22.760 1.00 29.09 38 LYS B CA 1
ATOM 3136 C C . LYS B 1 41 ? 21.074 53.084 21.979 1.00 24.66 38 LYS B C 1
ATOM 3137 O O . LYS B 1 41 ? 21.077 52.949 20.739 1.00 26.21 38 LYS B O 1
ATOM 3143 N N . ALA B 1 42 ? 20.037 53.593 22.643 1.00 22.44 39 ALA B N 1
ATOM 3144 C CA . ALA B 1 42 ? 18.680 53.655 22.048 1.00 23.77 39 ALA B CA 1
ATOM 3145 C C . ALA B 1 42 ? 18.592 54.709 20.931 1.00 25.54 39 ALA B C 1
ATOM 3146 O O . ALA B 1 42 ? 17.673 54.589 20.110 1.00 32.56 39 ALA B O 1
ATOM 3148 N N . ALA B 1 43 ? 19.495 55.691 20.883 1.00 26.14 40 ALA B N 1
ATOM 3149 C CA . ALA B 1 43 ? 19.553 56.708 19.804 1.00 28.24 40 ALA B CA 1
ATOM 3150 C C . ALA B 1 43 ? 20.281 56.147 18.570 1.00 28.96 40 ALA B C 1
ATOM 3151 O O . ALA B 1 43 ? 20.110 56.713 17.452 1.00 29.96 40 ALA B O 1
ATOM 3153 N N . GLY B 1 44 ? 21.063 55.076 18.743 1.00 25.60 41 GLY B N 1
ATOM 3154 C CA . GLY B 1 44 ? 21.919 54.522 17.680 1.00 26.29 41 GLY B CA 1
ATOM 3155 C C . GLY B 1 44 ?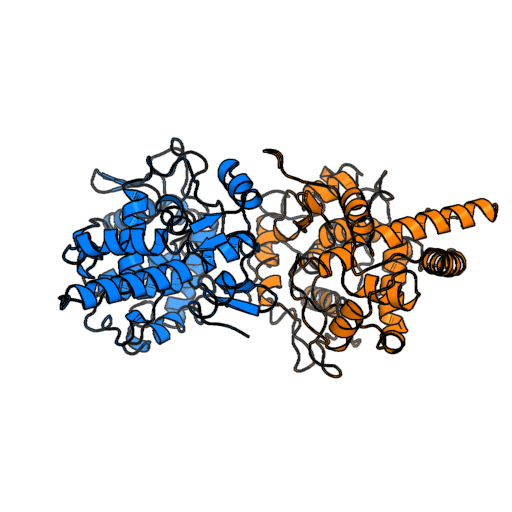 21.119 53.762 16.621 1.00 23.64 41 GLY B C 1
ATOM 3156 O O . GLY B 1 44 ? 19.999 53.334 16.870 1.00 22.03 41 GLY B O 1
ATOM 3157 N N . PRO B 1 45 ? 21.699 53.516 15.423 1.00 21.25 42 PRO B N 1
ATOM 3158 C CA . PRO B 1 45 ? 21.047 52.701 14.394 1.00 21.29 42 PRO B CA 1
ATOM 3159 C C . PRO B 1 45 ? 20.802 51.245 14.820 1.00 21.46 42 PRO B C 1
ATOM 3160 O O . PRO B 1 45 ? 19.919 50.596 14.257 1.00 21.70 42 PRO B O 1
ATOM 3164 N N . GLU B 1 46 ? 21.570 50.777 15.808 1.00 19.97 43 GLU B N 1
ATOM 3165 C CA . GLU B 1 46 ? 21.480 49.404 16.369 1.00 22.98 43 GLU B CA 1
ATOM 3166 C C . GLU B 1 46 ? 20.126 49.149 17.047 1.00 22.59 43 GLU B C 1
ATOM 3167 O O . GLU B 1 46 ? 19.836 47.968 17.223 1.00 25.62 43 GLU B O 1
ATOM 3173 N N . LEU B 1 47 ? 19.346 50.172 17.440 1.00 19.22 44 LEU B N 1
ATOM 3174 C CA . LEU B 1 47 ? 17.994 49.962 18.050 1.00 21.42 44 LEU B CA 1
ATOM 3175 C C . LEU B 1 47 ? 16.908 50.697 17.256 1.00 20.54 44 LEU B C 1
ATOM 3176 O O . LEU B 1 47 ? 15.940 51.172 17.865 1.00 22.97 44 LEU B O 1
ATOM 3181 N N . ARG B 1 48 ? 17.063 50.766 15.932 1.00 19.64 45 ARG B N 1
ATOM 3182 C CA . ARG B 1 48 ? 16.075 51.374 15.008 1.00 20.56 45 ARG B CA 1
ATOM 3183 C C . ARG B 1 48 ? 15.909 50.441 13.809 1.00 18.20 45 ARG B C 1
ATOM 3184 O O . ARG B 1 48 ? 16.872 49.736 13.477 1.00 18.03 45 ARG B O 1
ATOM 3192 N N . VAL B 1 49 ? 14.733 50.450 13.191 1.00 17.40 46 VAL B N 1
ATOM 3193 C CA . VAL B 1 49 ? 14.395 49.524 12.069 1.00 16.94 46 VAL B CA 1
ATOM 3194 C C . VAL B 1 49 ? 15.419 49.698 10.939 1.00 15.25 46 VAL B C 1
ATOM 3195 O O . VAL B 1 49 ? 15.748 48.717 10.288 1.00 17.23 46 VAL B O 1
ATOM 3199 N N . GLU B 1 50 ? 15.939 50.901 10.731 1.00 16.57 47 GLU B N 1
ATOM 3200 C CA . GLU B 1 50 ? 16.922 51.180 9.643 1.00 18.34 47 GLU B CA 1
ATOM 3201 C C . GLU B 1 50 ? 18.204 50.368 9.842 1.00 14.81 47 GLU B C 1
ATOM 3202 O O . GLU B 1 50 ? 18.851 50.039 8.842 1.00 15.29 47 GLU B O 1
ATOM 3208 N N . GLY B 1 51 ? 18.564 50.026 11.082 1.00 15.12 48 GLY B N 1
ATOM 3209 C CA . GLY B 1 51 ? 19.807 49.281 11.357 1.00 15.03 48 GLY B CA 1
ATOM 3210 C C . GLY B 1 51 ? 19.857 47.942 10.649 1.00 14.87 48 GLY B C 1
ATOM 3211 O O . GLY B 1 51 ? 20.960 47.491 10.311 1.00 16.16 48 GLY B O 1
ATOM 3212 N N . TRP B 1 52 ? 18.704 47.314 10.409 1.00 14.79 49 TRP B N 1
ATOM 3213 C CA . TRP B 1 52 ? 18.640 45.989 9.744 1.00 13.38 49 TRP B CA 1
ATOM 3214 C C . TRP B 1 52 ? 19.344 46.061 8.377 1.00 13.84 49 TRP B C 1
ATOM 3215 O O . TRP B 1 52 ? 20.145 45.169 8.065 1.00 15.35 49 TRP B O 1
ATOM 3226 N N . LYS B 1 53 ? 19.101 47.118 7.607 1.00 12.30 50 LYS B N 1
ATOM 3227 C CA . LYS B 1 53 ? 19.841 47.375 6.349 1.00 14.42 50 LYS B CA 1
ATOM 3228 C C . LYS B 1 53 ? 21.187 48.026 6.648 1.00 14.70 50 LYS B C 1
ATOM 3229 O O . LYS B 1 53 ? 22.206 47.591 6.071 1.00 17.00 50 LYS B O 1
ATOM 3235 N N . ALA B 1 54 ? 21.191 49.065 7.475 1.00 16.66 51 ALA B N 1
ATOM 3236 C CA . ALA B 1 54 ? 22.337 49.997 7.590 1.00 16.13 51 ALA B CA 1
ATOM 3237 C C . ALA B 1 54 ? 23.578 49.284 8.152 1.00 16.17 51 ALA B C 1
ATOM 3238 O O . ALA B 1 54 ? 24.705 49.659 7.784 1.00 17.36 51 ALA B O 1
ATOM 3240 N N . LEU B 1 55 ? 23.398 48.285 9.012 1.00 15.59 52 LEU B N 1
ATOM 3241 C CA . LEU B 1 55 ? 24.516 47.637 9.751 1.00 16.54 52 LEU B CA 1
ATOM 3242 C C . LEU B 1 55 ? 24.896 46.288 9.129 1.00 17.24 52 LEU B C 1
ATOM 3243 O O . LEU B 1 55 ? 25.916 45.710 9.551 1.00 21.77 52 LEU B O 1
ATOM 3248 N N . HIS B 1 56 ? 24.157 45.805 8.130 1.00 17.65 53 HIS B N 1
ATOM 3249 C CA . HIS B 1 56 ? 24.338 44.428 7.590 1.00 16.13 53 HIS B CA 1
ATOM 3250 C C . HIS B 1 56 ? 24.374 44.467 6.067 1.00 16.03 53 HIS B C 1
ATOM 3251 O O . HIS B 1 56 ? 23.284 44.457 5.446 1.00 16.36 53 HIS B O 1
ATOM 3258 N N . GLU B 1 57 ? 25.583 44.467 5.498 1.00 17.31 54 GLU B N 1
ATOM 3259 C CA . GLU B 1 57 ? 25.821 44.707 4.051 1.00 17.66 54 GLU B CA 1
ATOM 3260 C C . GLU B 1 57 ? 25.186 43.592 3.205 1.00 15.83 54 GLU B C 1
ATOM 3261 O O . GLU B 1 57 ? 24.901 43.867 2.030 1.00 15.25 54 GLU B O 1
ATOM 3267 N N . LEU B 1 58 ? 24.981 42.379 3.730 1.00 14.14 55 LEU B N 1
ATOM 3268 C CA . LEU B 1 58 ? 24.407 41.276 2.905 1.00 14.21 55 LEU B CA 1
ATOM 3269 C C . LEU B 1 58 ? 22.894 41.426 2.768 1.00 13.52 55 LEU B C 1
ATOM 3270 O O . LEU B 1 58 ? 22.316 40.782 1.850 1.00 12.50 55 LEU B O 1
ATOM 3275 N N . ASN B 1 59 ? 22.258 42.214 3.637 1.00 12.89 56 ASN B N 1
ATOM 3276 C CA . ASN B 1 59 ? 20.779 42.376 3.618 1.00 13.63 56 ASN B CA 1
ATOM 3277 C C . ASN B 1 59 ? 20.387 43.206 2.400 1.00 14.06 56 ASN B C 1
ATOM 3278 O O . ASN B 1 59 ? 21.122 44.115 1.987 1.00 12.98 56 ASN B O 1
ATOM 3283 N N . PRO B 1 60 ? 19.233 42.907 1.764 1.00 14.41 57 PRO B N 1
ATOM 3284 C CA . PRO B 1 60 ? 18.764 43.675 0.610 1.00 16.58 57 PRO B CA 1
ATOM 3285 C C . PRO B 1 60 ? 18.633 45.173 0.918 1.00 16.15 57 PRO B C 1
ATOM 3286 O O . PRO B 1 60 ? 18.139 45.530 1.982 1.00 17.37 57 PRO B O 1
ATOM 3290 N N . ARG B 1 61 ? 19.076 46.005 -0.027 1.00 16.21 58 ARG B N 1
ATOM 3291 C CA . ARG B 1 61 ? 18.887 47.481 -0.009 1.00 17.54 58 ARG B CA 1
ATOM 3292 C C . ARG B 1 61 ? 17.429 47.847 -0.321 1.00 17.34 58 ARG B C 1
ATOM 3293 O O . ARG B 1 61 ? 16.896 48.788 0.301 1.00 17.52 58 ARG B O 1
ATOM 3301 N N . ALA B 1 62 ? 16.817 47.155 -1.282 1.00 18.97 59 ALA B N 1
ATOM 3302 C CA . ALA B 1 62 ? 15.520 47.548 -1.876 1.00 18.00 59 ALA B CA 1
ATOM 3303 C C . ALA B 1 62 ? 14.380 47.210 -0.911 1.00 18.25 59 ALA B C 1
ATOM 3304 O O . ALA B 1 62 ? 14.566 46.359 -0.014 1.00 18.04 59 ALA B O 1
ATOM 3306 N N . ALA B 1 63 ? 13.247 47.891 -1.072 1.00 17.86 60 ALA B N 1
ATOM 3307 C CA . ALA B 1 63 ? 11.973 47.555 -0.395 1.00 17.57 60 ALA B CA 1
ATOM 3308 C C . ALA B 1 63 ? 10.975 47.083 -1.452 1.00 18.68 60 ALA B C 1
ATOM 3309 O O . ALA B 1 63 ? 9.888 47.648 -1.513 1.00 23.45 60 ALA B O 1
ATOM 3311 N N . ASP B 1 64 ? 11.365 46.099 -2.265 1.00 17.68 61 ASP B N 1
ATOM 3312 C CA . ASP B 1 64 ? 10.594 45.629 -3.441 1.00 17.29 61 ASP B CA 1
ATOM 3313 C C . ASP B 1 64 ? 10.233 44.149 -3.276 1.00 16.07 61 ASP B C 1
ATOM 3314 O O . ASP B 1 64 ? 10.634 43.498 -2.288 1.00 15.11 61 ASP B O 1
ATOM 3319 N N . GLU B 1 65 ? 9.483 43.629 -4.235 1.00 16.64 62 GLU B N 1
ATOM 3320 C CA . GLU B 1 65 ? 9.040 42.222 -4.220 1.00 17.00 62 GLU B CA 1
ATOM 3321 C C . GLU B 1 65 ? 10.255 41.280 -4.159 1.00 15.19 62 GLU B C 1
ATOM 3322 O O . GLU B 1 65 ? 10.204 40.288 -3.415 1.00 16.02 62 GLU B O 1
ATOM 3328 N N . ALA B 1 66 ? 11.324 41.558 -4.893 1.00 15.84 63 ALA B N 1
ATOM 3329 C CA . ALA B 1 66 ? 12.520 40.684 -4.899 1.00 16.04 63 ALA B CA 1
ATOM 3330 C C . ALA B 1 66 ? 13.087 40.600 -3.471 1.00 13.42 63 ALA B C 1
ATOM 3331 O O . ALA B 1 66 ? 13.462 39.505 -3.040 1.00 14.52 63 ALA B O 1
ATOM 3333 N N . ALA B 1 67 ? 13.141 41.727 -2.757 1.00 12.74 64 ALA B N 1
ATOM 3334 C CA . ALA B 1 67 ? 13.729 41.820 -1.404 1.00 13.71 64 ALA B CA 1
ATOM 3335 C C . ALA B 1 67 ? 12.868 41.027 -0.416 1.00 13.33 64 ALA B C 1
ATOM 3336 O O . ALA B 1 67 ? 13.412 40.368 0.454 1.00 12.86 64 ALA B O 1
ATOM 3338 N N . VAL B 1 68 ? 11.553 41.090 -0.577 1.00 14.41 65 VAL B N 1
ATOM 3339 C CA . VAL B 1 68 ? 10.580 40.375 0.298 1.00 12.94 65 VAL B CA 1
ATOM 3340 C C . VAL B 1 68 ? 10.796 38.867 0.104 1.00 13.61 65 VAL B C 1
ATOM 3341 O O . VAL B 1 68 ? 10.801 38.133 1.095 1.00 15.19 65 VAL B O 1
ATOM 3345 N N . ASN B 1 69 ? 10.999 38.417 -1.132 1.00 13.42 66 ASN B N 1
ATOM 3346 C CA . ASN B 1 69 ? 11.200 36.974 -1.423 1.00 13.77 66 ASN B CA 1
ATOM 3347 C C . ASN B 1 69 ? 12.589 36.525 -0.947 1.00 13.08 66 ASN B C 1
ATOM 3348 O O . ASN B 1 69 ? 12.724 35.335 -0.567 1.00 13.09 66 ASN B O 1
ATOM 3353 N N . TRP B 1 70 ? 13.594 37.402 -0.991 1.00 12.62 67 TRP B N 1
ATOM 3354 C CA . TRP B 1 70 ? 14.934 37.138 -0.389 1.00 13.46 67 TRP B CA 1
ATOM 3355 C C . TRP B 1 70 ? 14.759 36.866 1.117 1.00 12.60 67 TRP B C 1
ATOM 3356 O O . TRP B 1 70 ? 15.293 35.850 1.622 1.00 11.63 67 TRP B O 1
ATOM 3367 N N . VAL B 1 71 ? 14.000 37.707 1.828 1.00 11.24 68 VAL B N 1
ATOM 3368 C CA . VAL B 1 71 ? 13.752 37.503 3.291 1.00 11.91 68 VAL B CA 1
ATOM 3369 C C . VAL B 1 71 ? 13.014 36.173 3.495 1.00 11.77 68 VAL B C 1
ATOM 3370 O O . VAL B 1 71 ? 13.347 35.411 4.443 1.00 12.22 68 VAL B O 1
ATOM 3374 N N . PHE B 1 72 ? 12.083 35.844 2.615 1.00 12.62 69 PHE B N 1
ATOM 3375 C CA . PHE B 1 72 ? 11.324 34.575 2.752 1.00 13.23 69 PHE B CA 1
ATOM 3376 C C . PHE B 1 72 ? 12.278 33.374 2.679 1.00 13.38 69 PHE B C 1
ATOM 3377 O O . PHE B 1 72 ? 12.195 32.440 3.512 1.00 12.68 69 PHE B O 1
ATOM 3385 N N . VAL B 1 73 ? 13.190 33.367 1.702 1.00 12.61 70 VAL B N 1
ATOM 3386 C CA . VAL B 1 73 ? 14.098 32.197 1.520 1.00 12.38 70 VAL B CA 1
ATOM 3387 C C . VAL B 1 73 ? 15.086 32.104 2.686 1.00 11.98 70 VAL B C 1
ATOM 3388 O O . VAL B 1 73 ? 15.248 31.002 3.248 1.00 13.57 70 VAL B O 1
ATOM 3392 N N . THR B 1 74 ? 15.690 33.219 3.089 1.00 11.57 71 THR B N 1
ATOM 3393 C CA . THR B 1 74 ? 16.697 33.197 4.176 1.00 13.06 71 THR B CA 1
ATOM 3394 C C . THR B 1 74 ? 16.022 32.745 5.474 1.00 13.90 71 THR B C 1
ATOM 3395 O O . THR B 1 74 ? 16.639 31.962 6.204 1.00 15.32 71 THR B O 1
ATOM 3399 N N . ASP B 1 75 ? 14.804 33.210 5.768 1.00 14.68 72 ASP B N 1
ATOM 3400 C CA . ASP B 1 75 ? 14.145 32.834 7.051 1.00 14.37 72 ASP B CA 1
ATOM 3401 C C . ASP B 1 75 ? 13.546 31.418 6.944 1.00 15.37 72 ASP B C 1
ATOM 3402 O O . ASP B 1 75 ? 13.465 30.727 7.980 1.00 15.06 72 ASP B O 1
ATOM 3407 N N . THR B 1 76 ? 13.230 30.943 5.739 1.00 12.95 73 THR B N 1
ATOM 3408 C CA . THR B 1 76 ? 12.819 29.533 5.516 1.00 13.12 73 THR B CA 1
ATOM 3409 C C . THR B 1 76 ? 13.976 28.622 5.949 1.00 13.82 73 THR B C 1
ATOM 3410 O O . THR B 1 76 ? 13.731 27.531 6.480 1.00 14.22 73 THR B O 1
ATOM 3414 N N . LEU B 1 77 ? 15.210 29.064 5.752 1.00 14.49 74 LEU B N 1
ATOM 3415 C CA . LEU B 1 77 ? 16.396 28.227 6.041 1.00 14.61 74 LEU B CA 1
ATOM 3416 C C . LEU B 1 77 ? 17.134 28.724 7.286 1.00 13.71 74 LEU B C 1
ATOM 3417 O O . LEU B 1 77 ? 18.284 28.331 7.466 1.00 12.98 74 LEU B O 1
ATOM 3422 N N . ASN B 1 78 ? 16.491 29.524 8.136 1.00 13.83 75 ASN B N 1
ATOM 3423 C CA . ASN B 1 78 ? 17.201 30.227 9.230 1.00 13.24 75 ASN B CA 1
ATOM 3424 C C . ASN B 1 78 ? 17.215 29.293 10.446 1.00 13.20 75 ASN B C 1
ATOM 3425 O O . ASN B 1 78 ? 16.427 29.497 11.415 1.00 11.97 75 ASN B O 1
ATOM 3430 N N . PHE B 1 79 ? 18.087 28.289 10.402 1.00 13.58 76 PHE B N 1
ATOM 3431 C CA . PHE B 1 79 ? 18.227 27.298 11.491 1.00 13.74 76 PHE B CA 1
ATOM 3432 C C . PHE B 1 79 ? 19.599 26.631 11.435 1.00 14.37 76 PHE B C 1
ATOM 3433 O O . PHE B 1 79 ? 20.162 26.450 10.318 1.00 14.14 76 PHE B O 1
ATOM 3441 N N . SER B 1 80 ? 20.128 26.337 12.624 1.00 12.69 77 SER B N 1
ATOM 3442 C CA . SER B 1 80 ? 21.195 25.325 12.881 1.00 14.40 77 SER B CA 1
ATOM 3443 C C . SER B 1 80 ? 22.482 25.614 12.099 1.00 15.53 77 SER B C 1
ATOM 3444 O O . SER B 1 80 ? 22.815 24.828 11.173 1.00 18.03 77 SER B O 1
ATOM 3447 N N . PHE B 1 81 ? 23.216 26.676 12.463 1.00 14.96 78 PHE B N 1
ATOM 3448 C CA . PHE B 1 81 ? 24.454 27.063 11.737 1.00 14.96 78 PHE B CA 1
ATOM 3449 C C . PHE B 1 81 ? 25.705 26.694 12.535 1.00 15.22 78 PHE B C 1
ATOM 3450 O O . PHE B 1 81 ? 26.841 26.822 11.978 1.00 18.21 78 PHE B O 1
ATOM 3458 N N . TRP B 1 82 ? 25.547 26.260 13.786 1.00 14.98 79 TRP B N 1
ATOM 3459 C CA . TRP B 1 82 ? 26.715 26.008 14.665 1.00 15.48 79 TRP B CA 1
ATOM 3460 C C . TRP B 1 82 ? 27.491 24.798 14.128 1.00 16.32 79 TRP B C 1
ATOM 3461 O O . TRP B 1 82 ? 26.868 23.888 13.548 1.00 17.42 79 TRP B O 1
ATOM 3472 N N . SER B 1 83 ? 28.810 24.821 14.298 1.00 16.92 80 SER B N 1
ATOM 3473 C CA . SER B 1 83 ? 29.740 23.756 13.854 1.00 18.84 80 SER B CA 1
ATOM 3474 C C . SER B 1 83 ? 30.136 22.867 15.039 1.00 21.20 80 SER B C 1
ATOM 3475 O O . SER B 1 83 ? 30.325 23.382 16.159 1.00 22.37 80 SER B O 1
ATOM 3478 N N . GLU B 1 84 ? 30.302 21.577 14.779 1.00 26.52 81 GLU B N 1
ATOM 3479 C CA . GLU B 1 84 ? 30.896 20.605 15.744 1.00 31.65 81 GLU B CA 1
ATOM 3480 C C . GLU B 1 84 ? 32.331 21.001 16.135 1.00 33.83 81 GLU B C 1
ATOM 3481 O O . GLU B 1 84 ? 32.729 20.698 17.298 1.00 34.82 81 GLU B O 1
ATOM 3487 N N . GLN B 1 85 ? 33.082 21.631 15.218 1.00 32.03 82 GLN B N 1
ATOM 3488 C CA . GLN B 1 85 ? 34.558 21.813 15.320 1.00 33.95 82 GLN B CA 1
ATOM 3489 C C . GLN B 1 85 ? 34.878 23.248 15.756 1.00 35.06 82 GLN B C 1
ATOM 3490 O O . GLN B 1 85 ? 34.335 24.181 15.156 1.00 38.81 82 GLN B O 1
ATOM 3496 N N . ASP B 1 86 ? 35.714 23.418 16.789 1.00 37.01 83 ASP B N 1
ATOM 3497 C CA . ASP B 1 86 ? 36.114 24.756 17.307 1.00 37.49 83 ASP B CA 1
ATOM 3498 C C . ASP B 1 86 ? 36.698 25.592 16.170 1.00 40.10 83 ASP B C 1
ATOM 3499 O O . ASP B 1 86 ? 36.075 26.587 15.797 1.00 44.09 83 ASP B O 1
ATOM 3504 N N . GLU B 1 87 ? 37.872 25.205 15.672 1.00 44.26 84 GLU B N 1
ATOM 3505 C CA . GLU B 1 87 ? 38.549 25.920 14.564 1.00 48.16 84 GLU B CA 1
ATOM 3506 C C . GLU B 1 87 ? 37.566 25.968 13.390 1.00 46.03 84 GLU B C 1
ATOM 3507 O O . GLU B 1 87 ? 37.150 27.096 12.996 1.00 46.06 84 GLU B O 1
ATOM 3513 N N . HIS B 1 88 ? 37.121 24.790 12.940 1.00 34.48 85 HIS B N 1
ATOM 3514 C CA . HIS B 1 88 ? 36.683 24.552 11.542 1.00 28.74 85 HIS B CA 1
ATOM 3515 C C . HIS B 1 88 ? 35.162 24.733 11.424 1.00 20.75 85 HIS B C 1
ATOM 3516 O O . HIS B 1 88 ? 34.380 24.062 12.126 1.00 21.03 85 HIS B O 1
ATOM 3523 N N . LYS B 1 89 ? 34.764 25.618 10.526 1.00 19.04 86 LYS B N 1
ATOM 3524 C CA . LYS B 1 89 ? 33.357 26.035 10.330 1.00 20.60 86 LYS B CA 1
ATOM 3525 C C . LYS B 1 89 ? 33.131 26.240 8.840 1.00 18.19 86 LYS B C 1
ATOM 3526 O O . LYS B 1 89 ? 34.125 26.477 8.087 1.00 18.19 86 LYS B O 1
ATOM 3532 N N . CYS B 1 90 ? 31.863 26.181 8.451 1.00 16.59 87 CYS B N 1
ATOM 3533 C CA . CYS B 1 90 ? 31.396 26.592 7.118 1.00 16.78 87 CYS B CA 1
ATOM 3534 C C . CYS B 1 90 ? 31.721 28.081 6.935 1.00 16.81 87 CYS B C 1
ATOM 3535 O O . CYS B 1 90 ? 31.417 28.896 7.821 1.00 17.25 87 CYS B O 1
ATOM 3538 N N . VAL B 1 91 ? 32.403 28.410 5.847 1.00 15.48 88 VAL B N 1
ATOM 3539 C CA . VAL B 1 91 ? 32.714 29.816 5.491 1.00 15.76 88 VAL B CA 1
ATOM 3540 C C . VAL B 1 91 ? 32.297 30.016 4.043 1.00 15.73 88 VAL B C 1
ATOM 3541 O O . VAL B 1 91 ? 32.624 29.168 3.220 1.00 16.73 88 VAL B O 1
ATOM 3545 N N . VAL B 1 92 ? 31.577 31.098 3.762 1.00 15.63 89 VAL B N 1
ATOM 3546 C CA . VAL B 1 92 ? 31.157 31.420 2.375 1.00 16.21 89 VAL B CA 1
ATOM 3547 C C . VAL B 1 92 ? 31.715 32.794 2.040 1.00 16.82 89 VAL B C 1
ATOM 3548 O O . VAL B 1 92 ? 31.546 33.735 2.850 1.00 17.82 89 VAL B O 1
ATOM 3552 N N . ARG B 1 93 ? 32.352 32.877 0.879 1.00 19.78 90 ARG B N 1
ATOM 3553 C CA . ARG B 1 93 ? 32.969 34.123 0.370 1.00 21.76 90 ARG B CA 1
ATOM 3554 C C . ARG B 1 93 ? 32.000 34.775 -0.611 1.00 19.94 90 ARG B C 1
ATOM 3555 O O . ARG B 1 93 ? 31.486 34.086 -1.531 1.00 20.03 90 ARG B O 1
ATOM 3563 N N . TYR B 1 94 ? 31.752 36.060 -0.409 1.00 19.86 91 TYR B N 1
ATOM 3564 C CA . TYR B 1 94 ? 30.891 36.874 -1.296 1.00 20.66 91 TYR B CA 1
ATOM 3565 C C . TYR B 1 94 ? 31.523 38.255 -1.498 1.00 20.37 91 TYR B C 1
ATOM 3566 O O . TYR B 1 94 ? 31.743 38.977 -0.514 1.00 18.38 91 TYR B O 1
ATOM 3575 N N . ARG B 1 95 ? 31.822 38.597 -2.759 1.00 22.68 92 ARG B N 1
ATOM 3576 C CA . ARG B 1 95 ? 32.457 39.886 -3.153 1.00 23.39 92 ARG B CA 1
ATOM 3577 C C . ARG B 1 95 ? 33.693 40.145 -2.273 1.00 24.37 92 ARG B C 1
ATOM 3578 O O . ARG B 1 95 ? 33.811 41.265 -1.710 1.00 22.31 92 ARG B O 1
ATOM 3586 N N . GLY B 1 96 ? 34.563 39.134 -2.146 1.00 24.16 93 GLY B N 1
ATOM 3587 C CA . GLY B 1 96 ? 35.886 39.203 -1.487 1.00 26.67 93 GLY B CA 1
ATOM 3588 C C . GLY B 1 96 ? 35.813 39.356 0.028 1.00 24.35 93 GLY B C 1
ATOM 3589 O O . GLY B 1 96 ? 36.824 39.739 0.628 1.00 25.01 93 GLY B O 1
ATOM 3590 N N . LYS B 1 97 ? 34.657 39.098 0.637 1.00 20.44 94 LYS B N 1
ATOM 3591 C CA . LYS B 1 97 ? 34.480 39.114 2.110 1.00 20.35 94 LYS B CA 1
ATOM 3592 C C . LYS B 1 97 ? 34.010 37.717 2.494 1.00 19.08 94 LYS B C 1
ATOM 3593 O O . LYS B 1 97 ? 33.405 37.056 1.656 1.00 21.28 94 LYS B O 1
ATOM 3599 N N A THR B 1 98 ? 34.247 37.306 3.738 0.50 19.47 95 THR B N 1
ATOM 3600 N N B THR B 1 98 ? 34.324 37.262 3.711 0.50 16.59 95 THR B N 1
ATOM 3601 C CA A THR B 1 98 ? 33.983 35.915 4.180 0.50 20.59 95 THR B CA 1
ATOM 3602 C CA B THR B 1 98 ? 34.001 35.885 4.179 0.50 15.30 95 THR B CA 1
ATOM 3603 C C A THR B 1 98 ? 33.043 35.941 5.387 0.50 17.24 95 THR B C 1
ATOM 3604 C C B THR B 1 98 ? 33.013 35.969 5.346 0.50 14.69 95 THR B C 1
ATOM 3605 O O A THR B 1 98 ? 33.187 36.816 6.253 0.50 17.33 95 THR B O 1
ATOM 3606 O O B THR B 1 98 ? 33.091 36.913 6.143 0.50 15.06 95 THR B O 1
ATOM 3613 N N . TYR B 1 99 ? 32.103 35.003 5.421 1.00 15.35 96 TYR B N 1
ATOM 3614 C CA . TYR B 1 99 ? 30.991 34.993 6.397 1.00 15.60 96 TYR B CA 1
ATOM 3615 C C . TYR B 1 99 ? 30.846 33.580 6.940 1.00 16.11 96 TYR B C 1
ATOM 3616 O O . TYR B 1 99 ? 31.011 32.633 6.182 1.00 17.37 96 TYR B O 1
ATOM 3625 N N . SER B 1 100 ? 30.502 33.474 8.222 1.00 16.26 97 SER B N 1
ATOM 3626 C CA . SER B 1 100 ? 30.201 32.190 8.887 1.00 15.67 97 SER B CA 1
ATOM 3627 C C . SER B 1 100 ? 28.819 32.288 9.541 1.00 17.26 97 SER B C 1
ATOM 3628 O O . SER B 1 100 ? 28.228 33.406 9.586 1.00 17.40 97 SER B O 1
ATOM 3631 N N . GLY B 1 101 ? 28.321 31.157 10.030 1.00 17.80 98 GLY B N 1
ATOM 3632 C CA . GLY B 1 101 ? 27.019 31.091 10.707 1.00 17.52 98 GLY B CA 1
ATOM 3633 C C . GLY B 1 101 ? 25.886 31.496 9.779 1.00 13.55 98 GLY B C 1
ATOM 3634 O O . GLY B 1 101 ? 25.958 31.222 8.564 1.00 14.99 98 GLY B O 1
ATOM 3635 N N . TYR B 1 102 ? 24.859 32.135 10.326 1.00 14.52 99 TYR B N 1
ATOM 3636 C CA . TYR B 1 102 ? 23.686 32.609 9.540 1.00 13.30 99 TYR B CA 1
ATOM 3637 C C . TYR B 1 102 ? 24.142 33.450 8.333 1.00 12.66 99 TYR B C 1
ATOM 3638 O O . TYR B 1 102 ? 23.599 33.306 7.195 1.00 13.79 99 TYR B O 1
ATOM 3647 N N . TRP B 1 103 ? 25.143 34.305 8.515 1.00 12.81 100 TRP B N 1
ATOM 3648 C CA . TRP B 1 103 ? 25.615 35.172 7.405 1.00 13.35 100 TRP B CA 1
ATOM 3649 C C . TRP B 1 103 ? 26.207 34.347 6.254 1.00 12.39 100 TRP B C 1
ATOM 3650 O O . TRP B 1 103 ? 26.135 34.846 5.136 1.00 13.70 100 TRP B O 1
ATOM 3661 N N . SER B 1 104 ? 26.694 33.116 6.478 1.00 13.53 101 SER B N 1
ATOM 3662 C CA . SER B 1 104 ? 27.183 32.262 5.361 1.00 13.54 101 SER B CA 1
ATOM 3663 C C . SER B 1 104 ? 26.001 31.885 4.453 1.00 13.12 101 SER B C 1
ATOM 3664 O O . SER B 1 104 ? 26.172 31.832 3.219 1.00 14.29 101 SER B O 1
ATOM 3667 N N . LEU B 1 105 ? 24.811 31.689 5.017 1.00 12.13 102 LEU B N 1
ATOM 3668 C CA . LEU B 1 105 ? 23.594 31.434 4.200 1.00 12.01 102 LEU B CA 1
ATOM 3669 C C . LEU B 1 105 ? 23.275 32.651 3.336 1.00 12.08 102 LEU B C 1
ATOM 3670 O O . LEU B 1 105 ? 23.004 32.465 2.156 1.00 13.18 102 LEU B O 1
ATOM 3675 N N . CYS B 1 106 ? 23.263 33.857 3.907 1.00 13.73 103 CYS B N 1
ATOM 3676 C CA . CYS B 1 106 ? 22.936 35.087 3.139 1.00 12.11 103 CYS B CA 1
ATOM 3677 C C . CYS B 1 106 ? 23.977 35.306 2.040 1.00 13.52 103 CYS B C 1
ATOM 3678 O O . CYS B 1 106 ? 23.588 35.627 0.888 1.00 15.05 103 CYS B O 1
ATOM 3681 N N . ALA B 1 107 ? 25.254 35.061 2.350 1.00 12.48 104 ALA B N 1
ATOM 3682 C CA . ALA B 1 107 ? 26.354 35.210 1.373 1.00 14.05 104 ALA B CA 1
ATOM 3683 C C . ALA B 1 107 ? 26.153 34.201 0.237 1.00 13.18 104 ALA B C 1
ATOM 3684 O O . ALA B 1 107 ? 26.332 34.583 -0.935 1.00 13.51 104 ALA B O 1
ATOM 3686 N N . ALA B 1 108 ? 25.737 32.973 0.559 1.00 13.32 105 ALA B N 1
ATOM 3687 C CA . ALA B 1 108 ? 25.483 31.907 -0.447 1.00 13.58 105 ALA B CA 1
ATOM 3688 C C . ALA B 1 108 ? 24.310 32.320 -1.340 1.00 13.05 105 ALA B C 1
ATOM 3689 O O . ALA B 1 108 ? 24.388 32.208 -2.574 1.00 14.37 105 ALA B O 1
ATOM 3691 N N . VAL B 1 109 ? 23.247 32.845 -0.744 1.00 12.87 106 VAL B N 1
ATOM 3692 C CA . VAL B 1 109 ? 22.084 33.296 -1.542 1.00 13.93 106 VAL B CA 1
ATOM 3693 C C . VAL B 1 109 ? 22.536 34.416 -2.490 1.00 13.58 106 VAL B C 1
ATOM 3694 O O . VAL B 1 109 ? 22.257 34.325 -3.704 1.00 15.44 106 VAL B O 1
ATOM 3698 N N . ASN B 1 110 ? 23.236 35.423 -1.972 1.00 13.59 107 ASN B N 1
ATOM 3699 C CA . ASN B 1 110 ? 23.678 36.587 -2.796 1.00 14.56 107 ASN B CA 1
ATOM 3700 C C . ASN B 1 110 ? 24.633 36.124 -3.902 1.00 14.54 107 ASN B C 1
ATOM 3701 O O . ASN B 1 110 ? 24.499 36.605 -5.039 1.00 14.96 107 ASN B O 1
ATOM 3706 N N . ARG B 1 111 ? 25.561 35.221 -3.572 1.00 15.24 108 ARG B N 1
ATOM 3707 C CA . ARG B 1 111 ? 26.496 34.618 -4.560 1.00 14.39 108 ARG B CA 1
ATOM 3708 C C . ARG B 1 111 ? 25.716 33.977 -5.711 1.00 13.80 108 ARG B C 1
ATOM 3709 O O . ARG B 1 111 ? 26.074 34.223 -6.874 1.00 13.78 108 ARG B O 1
ATOM 3717 N N . ALA B 1 112 ? 24.702 33.167 -5.404 1.00 13.31 109 ALA B N 1
ATOM 3718 C CA . ALA B 1 112 ? 23.838 32.492 -6.403 1.00 14.70 109 ALA B CA 1
ATOM 3719 C C . ALA B 1 112 ? 23.110 33.526 -7.279 1.00 14.68 109 ALA B C 1
ATOM 3720 O O . ALA B 1 112 ? 23.162 33.419 -8.532 1.00 15.37 109 ALA B O 1
ATOM 3722 N N . LEU B 1 113 ? 22.456 34.515 -6.667 1.00 13.91 110 LEU B N 1
ATOM 3723 C CA . LEU B 1 113 ? 21.739 35.584 -7.413 1.00 14.54 110 LEU B CA 1
ATOM 3724 C C . LEU B 1 113 ? 22.703 36.286 -8.380 1.00 15.86 110 LEU B C 1
ATOM 3725 O O . LEU B 1 113 ? 22.323 36.563 -9.543 1.00 16.74 110 LEU B O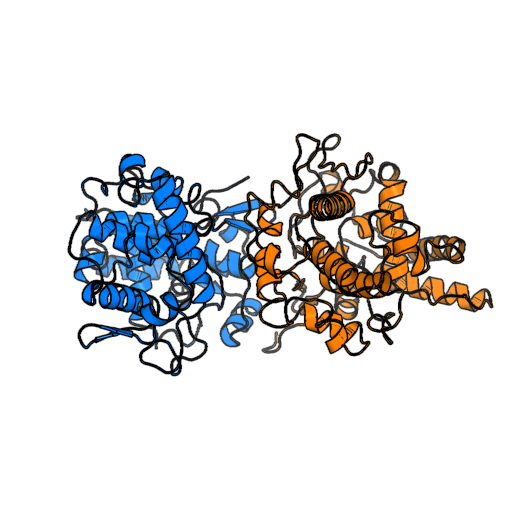 1
ATOM 3730 N N . ASP B 1 114 ? 23.918 36.564 -7.921 1.00 16.25 111 ASP B N 1
ATOM 3731 C CA . ASP B 1 114 ? 24.930 37.296 -8.725 1.00 17.34 111 ASP B CA 1
ATOM 3732 C C . ASP B 1 114 ? 25.383 36.439 -9.911 1.00 17.76 111 ASP B C 1
ATOM 3733 O O . ASP B 1 114 ? 25.770 37.027 -10.932 1.00 20.40 111 ASP B O 1
ATOM 3738 N N . GLU B 1 115 ? 25.348 35.110 -9.774 1.00 16.06 112 GLU B N 1
ATOM 3739 C CA . GLU B 1 115 ? 25.653 34.135 -10.858 1.00 18.17 112 GLU B CA 1
ATOM 3740 C C . GLU B 1 115 ? 24.466 33.990 -11.822 1.00 18.64 112 GLU B C 1
ATOM 3741 O O . GLU B 1 115 ? 24.654 33.356 -12.885 1.00 23.16 112 GLU B O 1
ATOM 3747 N N . GLY B 1 116 ? 23.295 34.535 -11.476 1.00 15.89 113 GLY B N 1
ATOM 3748 C CA . GLY B 1 116 ? 22.058 34.439 -12.288 1.00 18.23 113 GLY B CA 1
ATOM 3749 C C . GLY B 1 116 ? 21.187 33.246 -11.902 1.00 17.06 113 GLY B C 1
ATOM 3750 O O . GLY B 1 116 ? 20.214 32.950 -12.621 1.00 17.98 113 GLY B O 1
ATOM 3751 N N . ILE B 1 117 ? 21.524 32.545 -10.823 1.00 17.60 114 ILE B N 1
ATOM 3752 C CA . ILE B 1 117 ? 20.696 31.425 -10.287 1.00 18.20 114 ILE B CA 1
ATOM 3753 C C . ILE B 1 117 ? 19.518 32.022 -9.522 1.00 16.58 114 ILE B C 1
ATOM 3754 O O . ILE B 1 117 ? 19.737 32.691 -8.503 1.00 15.58 114 ILE B O 1
ATOM 3759 N N . PRO B 1 118 ? 18.250 31.795 -9.954 1.00 16.43 115 PRO B N 1
ATOM 3760 C CA . PRO B 1 118 ? 17.086 32.436 -9.318 1.00 15.24 115 PRO B CA 1
ATOM 3761 C C . PRO B 1 118 ? 16.670 31.733 -8.017 1.00 16.05 115 PRO B C 1
ATOM 3762 O O . PRO B 1 118 ? 15.532 31.267 -7.872 1.00 14.79 115 PRO B O 1
ATOM 3766 N N . ILE B 1 119 ? 17.591 31.716 -7.054 1.00 14.46 116 ILE B N 1
ATOM 3767 C CA . ILE B 1 119 ? 17.418 30.945 -5.792 1.00 15.88 116 ILE B CA 1
ATOM 3768 C C . ILE B 1 119 ? 16.318 31.555 -4.911 1.00 14.68 116 ILE B C 1
ATOM 3769 O O . ILE B 1 119 ? 15.890 30.864 -3.991 1.00 14.92 116 ILE B O 1
ATOM 3774 N N . THR B 1 120 ? 15.855 32.785 -5.170 1.00 14.57 117 THR B N 1
ATOM 3775 C CA . THR B 1 120 ? 14.766 33.419 -4.377 1.00 14.55 117 THR B CA 1
ATOM 3776 C C . THR B 1 120 ? 13.424 33.304 -5.121 1.00 15.53 117 THR B C 1
ATOM 3777 O O . THR B 1 120 ? 12.430 33.866 -4.638 1.00 17.73 117 THR B O 1
ATOM 3781 N N . SER B 1 121 ? 13.399 32.589 -6.242 1.00 14.04 118 SER B N 1
ATOM 3782 C CA . SER B 1 121 ? 12.184 32.356 -7.060 1.00 14.47 118 SER B CA 1
ATOM 3783 C C . SER B 1 121 ? 11.624 30.959 -6.759 1.00 15.19 118 SER B C 1
ATOM 3784 O O . SER B 1 121 ? 12.353 29.964 -6.980 1.00 14.99 118 SER B O 1
ATOM 3787 N N . ALA B 1 122 ? 10.385 30.867 -6.265 1.00 16.53 119 ALA B N 1
ATOM 3788 C CA . ALA B 1 122 ? 9.709 29.578 -5.968 1.00 16.38 119 ALA B CA 1
ATOM 3789 C C . ALA B 1 122 ? 9.684 28.685 -7.215 1.00 15.72 119 ALA B C 1
ATOM 3790 O O . ALA B 1 122 ? 9.858 27.459 -7.067 1.00 16.51 119 ALA B O 1
ATOM 3792 N N . SER B 1 123 ? 9.535 29.260 -8.407 1.00 17.11 120 SER B N 1
ATOM 3793 C CA . SER B 1 123 ? 9.544 28.499 -9.686 1.00 18.45 120 SER B CA 1
ATOM 3794 C C . SER B 1 123 ? 10.854 27.705 -9.808 1.00 17.67 120 SER B C 1
ATOM 3795 O O . SER B 1 123 ? 10.857 26.652 -10.441 1.00 18.73 120 SER B O 1
ATOM 3798 N N . TYR B 1 124 ? 11.937 28.200 -9.214 1.00 17.20 121 TYR B N 1
ATOM 3799 C CA . TYR B 1 124 ? 13.236 27.492 -9.153 1.00 16.12 121 TYR B CA 1
ATOM 3800 C C . TYR B 1 124 ? 13.319 26.575 -7.920 1.00 14.25 121 TYR B C 1
ATOM 3801 O O . TYR B 1 124 ? 13.625 25.386 -8.090 1.00 16.25 121 TYR B O 1
ATOM 3810 N N . TYR B 1 125 ? 13.155 27.100 -6.701 1.00 14.31 122 TYR B N 1
A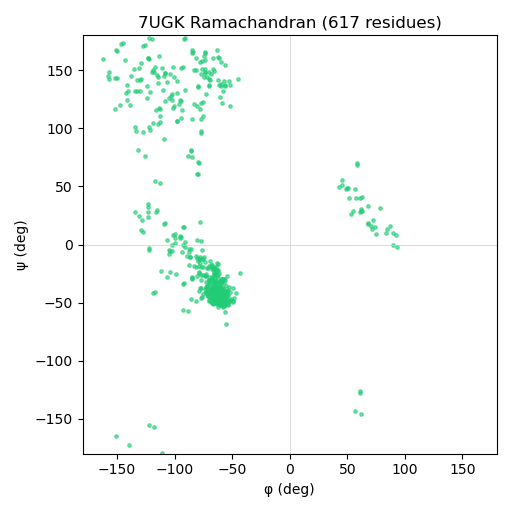TOM 3811 C CA . TYR B 1 125 ? 13.530 26.351 -5.467 1.00 13.73 122 TYR B CA 1
ATOM 3812 C C . TYR B 1 125 ? 12.462 25.306 -5.106 1.00 14.47 122 TYR B C 1
ATOM 3813 O O . TYR B 1 125 ? 12.773 24.412 -4.311 1.00 16.01 122 TYR B O 1
ATOM 3822 N N . ALA B 1 126 ? 11.272 25.345 -5.711 1.00 15.56 123 ALA B N 1
ATOM 3823 C CA . ALA B 1 126 ? 10.271 24.257 -5.556 1.00 16.06 123 ALA B CA 1
ATOM 3824 C C . ALA B 1 126 ? 10.853 22.915 -6.030 1.00 15.85 123 ALA B C 1
ATOM 3825 O O . ALA B 1 126 ? 10.454 21.869 -5.480 1.00 18.90 123 ALA B O 1
ATOM 3827 N N . THR B 1 127 ? 11.740 22.911 -7.025 1.00 16.35 124 THR B N 1
ATOM 3828 C CA . THR B 1 127 ? 12.271 21.641 -7.606 1.00 19.79 124 THR B CA 1
ATOM 3829 C C . THR B 1 127 ? 13.804 21.630 -7.677 1.00 17.34 124 THR B C 1
ATOM 3830 O O . THR B 1 127 ? 14.330 20.701 -8.282 1.00 17.32 124 THR B O 1
ATOM 3834 N N . VAL B 1 128 ? 14.500 22.566 -7.026 1.00 16.62 125 VAL B N 1
ATOM 3835 C CA . VAL B 1 128 ? 15.992 22.542 -6.954 1.00 17.23 125 VAL B CA 1
ATOM 3836 C C . VAL B 1 128 ? 16.428 21.193 -6.360 1.00 16.57 125 VAL B C 1
ATOM 3837 O O . VAL B 1 128 ? 15.802 20.723 -5.387 1.00 17.30 125 VAL B O 1
ATOM 3841 N N . THR B 1 129 ? 17.453 20.570 -6.930 1.00 17.27 126 THR B N 1
ATOM 3842 C CA . THR B 1 129 ? 17.916 19.223 -6.496 1.00 16.97 126 THR B CA 1
ATOM 3843 C C . THR B 1 129 ? 18.873 19.367 -5.307 1.00 15.87 126 THR B C 1
ATOM 3844 O O . THR B 1 129 ? 19.388 20.466 -5.083 1.00 15.94 126 THR B O 1
ATOM 3848 N N . LEU B 1 130 ? 19.133 18.271 -4.600 1.00 15.80 127 LEU B N 1
ATOM 3849 C CA . LEU B 1 130 ? 20.059 18.289 -3.443 1.00 17.17 127 LEU B CA 1
ATOM 3850 C C . LEU B 1 130 ? 21.455 18.690 -3.936 1.00 18.73 127 LEU B C 1
ATOM 3851 O O . LEU B 1 130 ? 22.119 19.439 -3.243 1.00 18.41 127 LEU B O 1
ATOM 3856 N N . ASP B 1 131 ? 21.898 18.158 -5.077 1.00 19.77 128 ASP B N 1
ATOM 3857 C CA A ASP B 1 131 ? 23.251 18.465 -5.617 0.50 20.52 128 ASP B CA 1
ATOM 3858 C CA B ASP B 1 131 ? 23.241 18.459 -5.646 0.50 21.00 128 ASP B CA 1
ATOM 3859 C C . ASP B 1 131 ? 23.347 19.966 -5.915 1.00 19.61 128 ASP B C 1
ATOM 3860 O O . ASP B 1 131 ? 24.418 20.548 -5.628 1.00 18.69 128 ASP B O 1
ATOM 3869 N N . GLN B 1 132 ? 22.272 20.556 -6.440 1.00 19.71 129 GLN B N 1
ATOM 3870 C CA . GLN B 1 132 ? 22.200 22.006 -6.757 1.00 18.11 129 GLN B CA 1
ATOM 3871 C C . GLN B 1 132 ? 22.264 22.806 -5.446 1.00 16.12 129 GLN B C 1
ATOM 3872 O O . GLN B 1 132 ? 23.010 23.773 -5.385 1.00 16.89 129 GLN B O 1
ATOM 3878 N N . VAL B 1 133 ? 21.530 22.394 -4.419 1.00 14.40 130 VAL B N 1
ATOM 3879 C CA . VAL B 1 133 ? 21.567 23.074 -3.089 1.00 15.74 130 VAL B CA 1
ATOM 3880 C C . VAL B 1 133 ? 22.979 22.940 -2.506 1.00 15.69 130 VAL B C 1
ATOM 3881 O O . VAL B 1 133 ? 23.523 23.945 -1.990 1.00 17.81 130 VAL B O 1
ATOM 3885 N N . ARG B 1 134 ? 23.552 21.743 -2.559 1.00 17.22 131 ARG B N 1
ATOM 3886 C CA A ARG B 1 134 ? 24.934 21.481 -2.075 0.50 16.38 131 ARG B CA 1
ATOM 3887 C CA B ARG B 1 134 ? 24.935 21.477 -2.073 0.50 16.33 131 ARG B CA 1
ATOM 3888 C C . ARG B 1 134 ? 25.916 22.474 -2.708 1.00 16.21 131 ARG B C 1
ATOM 3889 O O . ARG B 1 134 ? 26.777 23.015 -1.975 1.00 15.53 131 ARG B O 1
ATOM 3904 N N . ASN B 1 135 ? 25.803 22.683 -4.018 1.00 17.09 132 ASN B N 1
ATOM 3905 C CA . ASN B 1 135 ? 26.695 23.605 -4.765 1.00 18.40 132 ASN B CA 1
ATOM 3906 C C . ASN B 1 135 ? 26.439 25.046 -4.310 1.00 16.42 132 ASN B C 1
ATOM 3907 O O . ASN B 1 135 ? 27.414 25.775 -4.071 1.00 17.95 132 ASN B O 1
ATOM 3912 N N . ILE B 1 136 ? 25.171 25.447 -4.232 1.00 16.03 133 ILE B N 1
ATOM 3913 C CA . ILE B 1 136 ? 24.769 26.833 -3.856 1.00 15.07 133 ILE B CA 1
ATOM 3914 C C . ILE B 1 136 ? 25.327 27.145 -2.468 1.00 16.21 133 ILE B C 1
ATOM 3915 O O . ILE B 1 136 ? 25.803 28.268 -2.270 1.00 16.22 133 ILE B O 1
ATOM 3920 N N . LEU B 1 137 ? 25.271 26.186 -1.545 1.00 15.40 134 LEU B N 1
ATOM 3921 C CA . LEU B 1 137 ? 25.717 26.419 -0.145 1.00 16.13 134 LEU B CA 1
ATOM 3922 C C . LEU B 1 137 ? 27.186 26.032 0.049 1.00 16.01 134 LEU B C 1
ATOM 3923 O O . LEU B 1 137 ? 27.615 25.972 1.221 1.00 18.01 134 LEU B O 1
ATOM 3928 N N . ARG B 1 138 ? 27.957 25.845 -1.022 1.00 16.81 135 ARG B N 1
ATOM 3929 C CA . ARG B 1 138 ? 29.329 25.280 -0.910 1.00 17.21 135 ARG B CA 1
ATOM 3930 C C . ARG B 1 138 ? 30.181 26.155 0.018 1.00 18.63 135 ARG B C 1
ATOM 3931 O O . ARG B 1 138 ? 30.194 27.421 -0.136 1.00 17.72 135 ARG B O 1
ATOM 3939 N N . SER B 1 139 ? 30.875 25.499 0.946 1.00 18.85 136 SER B N 1
ATOM 3940 C CA . SER B 1 139 ? 31.825 26.133 1.892 1.00 17.38 136 SER B CA 1
ATOM 3941 C C . SER B 1 139 ? 33.191 26.315 1.221 1.00 17.72 136 SER B C 1
ATOM 3942 O O . SER B 1 139 ? 33.578 25.494 0.359 1.00 20.19 136 SER B O 1
ATOM 3945 N N . ASP B 1 140 ? 33.919 27.344 1.647 1.00 18.70 137 ASP B N 1
ATOM 3946 C CA . ASP B 1 140 ? 35.322 27.596 1.227 1.00 22.58 137 ASP B CA 1
ATOM 3947 C C . ASP B 1 140 ? 36.281 26.831 2.151 1.00 22.73 137 ASP B C 1
ATOM 3948 O O . ASP B 1 140 ? 37.485 26.847 1.870 1.00 27.07 137 ASP B O 1
ATOM 3953 N N . THR B 1 141 ? 35.757 26.162 3.187 1.00 20.63 138 THR B N 1
ATOM 3954 C CA . THR B 1 141 ? 36.521 25.269 4.097 1.00 22.06 138 THR B CA 1
ATOM 3955 C C . THR B 1 141 ? 36.102 23.814 3.852 1.00 22.35 138 THR B C 1
ATOM 3956 O O . THR B 1 141 ? 35.211 23.574 3.032 1.00 22.61 138 THR B O 1
ATOM 3960 N N A ASP B 1 142 ? 36.722 22.860 4.548 0.50 22.06 139 ASP B N 1
ATOM 3961 N N B ASP B 1 142 ? 36.745 22.885 4.569 0.50 22.62 139 ASP B N 1
ATOM 3962 C CA A ASP B 1 142 ? 36.369 21.421 4.413 0.50 22.67 139 ASP B CA 1
ATOM 3963 C CA B ASP B 1 142 ? 36.464 21.425 4.523 0.50 23.59 139 ASP B CA 1
ATOM 3964 C C A ASP B 1 142 ? 35.130 21.109 5.260 0.50 21.30 139 ASP B C 1
ATOM 3965 C C B ASP B 1 142 ? 35.171 21.112 5.289 0.50 21.35 139 ASP B C 1
ATOM 3966 O O A ASP B 1 142 ? 34.709 19.939 5.272 0.50 21.53 139 ASP B O 1
ATOM 3967 O O B ASP B 1 142 ? 34.772 19.934 5.304 0.50 22.07 139 ASP B O 1
ATOM 3976 N N . VAL B 1 143 ? 34.566 22.111 5.942 1.00 20.02 140 VAL B N 1
ATOM 3977 C CA . VAL B 1 143 ? 33.342 21.920 6.769 1.00 19.90 140 VAL B CA 1
ATOM 3978 C C . VAL B 1 143 ? 32.146 22.499 6.019 1.00 17.95 140 VAL B C 1
ATOM 3979 O O . VAL B 1 143 ? 32.155 23.708 5.693 1.00 18.02 140 VAL B O 1
ATOM 3983 N N . SER B 1 144 ? 31.147 21.659 5.765 1.00 18.98 141 SER B N 1
ATOM 3984 C CA . SER B 1 144 ? 29.898 22.078 5.083 1.00 18.97 141 SER B CA 1
ATOM 3985 C C . SER B 1 144 ? 28.946 22.736 6.073 1.00 17.31 141 SER B C 1
ATOM 3986 O O . SER B 1 144 ? 29.055 22.493 7.327 1.00 16.09 141 SER B O 1
ATOM 3989 N N . MET B 1 145 ? 28.006 23.504 5.525 1.00 15.62 142 MET B N 1
ATOM 3990 C CA . MET B 1 145 ? 26.863 24.026 6.304 1.00 15.94 142 MET B CA 1
ATOM 3991 C C . MET B 1 145 ? 26.108 22.827 6.847 1.00 15.30 142 MET B C 1
ATOM 3992 O O . MET B 1 145 ? 25.931 21.835 6.143 1.00 17.68 142 MET B O 1
ATOM 3997 N N . PRO B 1 146 ? 25.656 22.857 8.113 1.00 18.09 143 PRO B N 1
ATOM 3998 C CA . PRO B 1 146 ? 24.886 21.737 8.649 1.00 16.63 143 PRO B CA 1
ATOM 3999 C C . PRO B 1 146 ? 23.519 21.574 7.972 1.00 16.21 143 PRO B C 1
ATOM 4000 O O . PRO B 1 146 ? 22.948 22.577 7.503 1.00 15.70 143 PRO B O 1
ATOM 4004 N N . LEU B 1 147 ? 23.035 20.328 7.941 1.00 14.60 144 LEU B N 1
ATOM 4005 C CA . LEU B 1 147 ? 21.634 19.952 7.618 1.00 16.66 144 LEU B CA 1
ATOM 4006 C C . LEU B 1 147 ? 21.286 20.373 6.177 1.00 16.18 144 LEU B C 1
ATOM 4007 O O . LEU B 1 147 ? 20.169 20.831 5.933 1.00 16.10 144 LEU B O 1
ATOM 4012 N N . VAL B 1 148 ? 22.196 20.193 5.229 1.00 16.89 145 VAL B N 1
ATOM 4013 C CA . VAL B 1 148 ? 21.930 20.597 3.819 1.00 18.79 145 VAL B CA 1
ATOM 4014 C C . VAL B 1 148 ? 20.729 19.797 3.278 1.00 17.51 145 VAL B C 1
ATOM 4015 O O . VAL B 1 148 ? 19.904 20.388 2.564 1.00 17.79 145 VAL B O 1
ATOM 4019 N N . GLU B 1 149 ? 20.585 18.525 3.662 1.00 19.59 146 GLU B N 1
ATOM 4020 C CA . GLU B 1 149 ? 19.478 17.635 3.201 1.00 19.75 146 GLU B CA 1
ATOM 4021 C C . GLU B 1 149 ? 18.134 18.246 3.634 1.00 18.10 146 GLU B C 1
ATOM 4022 O O . GLU B 1 149 ? 17.181 18.302 2.815 1.00 16.74 146 GLU B O 1
ATOM 4028 N N . GLU B 1 150 ? 18.069 18.726 4.881 1.00 16.98 147 GLU B N 1
ATOM 4029 C CA . GLU B 1 150 ? 16.856 19.349 5.468 1.00 17.03 147 GLU B CA 1
ATOM 4030 C C . GLU B 1 150 ? 16.585 20.654 4.713 1.00 14.80 147 GLU B C 1
ATOM 4031 O O . GLU B 1 150 ? 15.416 20.904 4.342 1.00 16.39 147 GLU B O 1
ATOM 4037 N N . ARG B 1 151 ? 17.618 21.465 4.475 1.00 14.93 148 ARG B N 1
ATOM 4038 C CA . ARG B 1 151 ? 17.441 22.753 3.740 1.00 14.20 148 ARG B CA 1
ATOM 4039 C C . ARG B 1 151 ? 16.857 22.471 2.352 1.00 14.26 148 ARG B C 1
ATOM 4040 O O . ARG B 1 151 ? 15.929 23.191 1.917 1.00 14.28 148 ARG B O 1
ATOM 4048 N N . HIS B 1 152 ? 17.357 21.447 1.669 1.00 15.13 149 HIS B N 1
ATOM 4049 C CA . HIS B 1 152 ? 16.874 21.063 0.316 1.00 14.78 149 HIS B CA 1
ATOM 4050 C C . HIS B 1 152 ? 15.382 20.708 0.393 1.00 14.97 149 HIS B C 1
ATOM 4051 O O . HIS B 1 152 ? 14.589 21.238 -0.405 1.00 15.73 149 HIS B O 1
ATOM 4058 N N A ARG B 1 153 ? 15.019 19.825 1.328 0.50 14.44 150 ARG B N 1
ATOM 4059 N N B ARG B 1 153 ? 15.001 19.829 1.321 0.50 15.54 150 ARG B N 1
ATOM 4060 C CA A ARG B 1 153 ? 13.629 19.319 1.476 0.50 15.22 150 ARG B CA 1
ATOM 4061 C CA B ARG B 1 153 ? 13.605 19.332 1.402 0.50 17.17 150 ARG B CA 1
ATOM 4062 C C A ARG B 1 153 ? 12.692 20.492 1.758 0.50 14.58 150 ARG B C 1
ATOM 4063 C C B ARG B 1 153 ? 12.669 20.486 1.771 0.50 15.68 150 ARG B C 1
ATOM 4064 O O A ARG B 1 153 ? 11.624 20.578 1.111 0.50 15.02 150 ARG B O 1
ATOM 4065 O O B ARG B 1 153 ? 11.575 20.570 1.171 0.50 16.35 150 ARG B O 1
ATOM 4080 N N . ILE B 1 154 ? 13.093 21.369 2.680 1.00 15.29 151 ILE B N 1
ATOM 4081 C CA . ILE B 1 154 ? 12.246 22.498 3.132 1.00 15.38 151 ILE B CA 1
ATOM 4082 C C . ILE B 1 154 ? 12.079 23.503 1.985 1.00 14.86 151 ILE B C 1
ATOM 4083 O O . ILE B 1 154 ? 10.959 23.992 1.812 1.00 15.36 151 ILE B O 1
ATOM 4088 N N . LEU B 1 155 ? 13.114 23.742 1.184 1.00 14.80 152 LEU B N 1
ATOM 4089 C CA . LEU B 1 155 ? 12.986 24.632 0.003 1.00 15.35 152 LEU B CA 1
ATOM 4090 C C . LEU B 1 155 ? 11.938 24.086 -0.964 1.00 14.05 152 LEU B C 1
ATOM 4091 O O . LEU B 1 155 ? 11.110 24.872 -1.426 1.00 15.30 152 LEU B O 1
ATOM 4096 N N . ASN B 1 156 ? 12.020 22.802 -1.297 1.00 14.47 153 ASN B N 1
ATOM 4097 C CA . ASN B 1 156 ? 11.083 22.141 -2.231 1.00 15.97 153 ASN B CA 1
ATOM 4098 C C . ASN B 1 156 ? 9.661 22.258 -1.666 1.00 14.98 153 ASN B C 1
ATOM 4099 O O . ASN B 1 156 ? 8.776 22.686 -2.406 1.00 17.01 153 ASN B O 1
ATOM 4104 N N . GLU B 1 157 ? 9.449 21.873 -0.409 1.00 14.66 154 GLU B N 1
ATOM 4105 C CA . GLU B 1 157 ? 8.124 21.927 0.259 1.00 18.53 154 GLU B CA 1
ATOM 4106 C C . GLU B 1 157 ? 7.574 23.354 0.167 1.00 16.96 154 GLU B C 1
ATOM 4107 O O . GLU B 1 157 ? 6.380 23.550 -0.210 1.00 17.36 154 GLU B O 1
ATOM 4113 N N . THR B 1 158 ? 8.415 24.323 0.509 1.00 15.32 155 THR B N 1
ATOM 4114 C CA . THR B 1 158 ? 8.004 25.740 0.649 1.00 15.63 155 THR B CA 1
ATOM 4115 C C . THR B 1 158 ? 7.701 26.324 -0.734 1.00 15.72 155 THR B C 1
ATOM 4116 O O . THR B 1 158 ? 6.683 27.028 -0.863 1.00 15.20 155 THR B O 1
ATOM 4120 N N . GLY B 1 159 ? 8.543 26.053 -1.733 1.00 14.37 156 GLY B N 1
ATOM 4121 C CA . GLY B 1 159 ? 8.334 26.595 -3.095 1.00 14.66 156 GLY B CA 1
ATOM 4122 C C . GLY B 1 159 ? 7.048 26.055 -3.701 1.00 14.88 156 GLY B C 1
ATOM 4123 O O . GLY B 1 159 ? 6.302 26.829 -4.306 1.00 14.66 156 GLY B O 1
ATOM 4124 N N . LYS B 1 160 ? 6.762 24.765 -3.517 1.00 16.32 157 LYS B N 1
ATOM 4125 C CA . LYS B 1 160 ? 5.532 24.136 -4.067 1.00 17.47 157 LYS B CA 1
ATOM 4126 C C . LYS B 1 160 ? 4.302 24.856 -3.510 1.00 16.59 157 LYS B C 1
ATOM 4127 O O . LYS B 1 160 ? 3.393 25.169 -4.285 1.00 17.08 157 LYS B O 1
ATOM 4133 N N . ILE B 1 161 ? 4.302 25.130 -2.207 1.00 14.98 158 ILE B N 1
ATOM 4134 C CA . ILE B 1 161 ? 3.152 25.746 -1.507 1.00 15.33 158 ILE B CA 1
ATOM 4135 C C . ILE B 1 161 ? 3.017 27.187 -2.001 1.00 14.64 158 ILE B C 1
ATOM 4136 O O . ILE B 1 161 ? 1.887 27.610 -2.300 1.00 16.84 158 ILE B O 1
ATOM 4141 N N A LEU B 1 162 ? 4.138 27.921 -2.074 0.50 15.09 159 LEU B N 1
ATOM 4142 N N B LEU B 1 162 ? 4.126 27.917 -2.122 0.50 12.94 159 LEU B N 1
ATOM 4143 C CA A LEU B 1 162 ? 4.157 29.330 -2.543 0.50 16.61 159 LEU B CA 1
ATOM 4144 C CA B LEU B 1 162 ? 4.059 29.341 -2.517 0.50 12.87 159 LEU B CA 1
ATOM 4145 C C A LEU B 1 162 ? 3.509 29.362 -3.931 0.50 17.28 159 LEU B C 1
ATOM 4146 C C B LEU B 1 162 ? 3.582 29.433 -3.973 0.50 14.92 159 LEU B C 1
ATOM 4147 O O A LEU B 1 162 ? 2.575 30.158 -4.130 0.50 17.26 159 LEU B O 1
ATOM 4148 O O B LEU B 1 162 ? 2.850 30.383 -4.280 0.50 15.97 159 LEU B O 1
ATOM 4157 N N . LEU B 1 163 ? 3.940 28.463 -4.825 1.00 16.36 160 LEU B N 1
ATOM 4158 C CA . LEU B 1 163 ? 3.434 28.416 -6.228 1.00 18.15 160 LEU B CA 1
ATOM 4159 C C . LEU B 1 163 ? 1.931 28.114 -6.202 1.00 18.88 160 LEU B C 1
ATOM 4160 O O . LEU B 1 163 ? 1.183 28.794 -6.916 1.00 21.44 160 LEU B O 1
ATOM 4165 N N . GLU B 1 164 ? 1.507 27.137 -5.394 1.00 19.85 161 GLU B N 1
ATOM 4166 C CA . GLU B 1 164 ? 0.122 26.595 -5.416 1.00 21.31 161 GLU B CA 1
ATOM 4167 C C . GLU B 1 164 ? -0.868 27.595 -4.798 1.00 19.99 161 GLU B C 1
ATOM 4168 O O . GLU B 1 164 ? -1.977 27.774 -5.365 1.00 20.68 161 GLU B O 1
ATOM 4174 N N . LYS B 1 165 ? -0.479 28.236 -3.695 1.00 20.10 162 LYS B N 1
ATOM 4175 C CA . LYS B 1 165 ? -1.390 28.988 -2.796 1.00 22.58 162 LYS B CA 1
ATOM 4176 C C . LYS B 1 165 ? -1.207 30.508 -2.939 1.00 20.56 162 LYS B C 1
ATOM 4177 O O . LYS B 1 165 ? -2.196 31.234 -2.644 1.00 20.26 162 LYS B O 1
ATOM 4183 N N . PHE B 1 166 ? -0.016 30.994 -3.319 1.00 19.69 163 PHE B N 1
ATOM 4184 C CA . PHE B 1 166 ? 0.360 32.430 -3.167 1.00 17.49 163 PHE B CA 1
ATOM 4185 C C . PHE B 1 166 ? 0.939 32.996 -4.465 1.00 17.22 163 PHE B C 1
ATOM 4186 O O . PHE B 1 166 ? 1.679 33.972 -4.378 1.00 17.05 163 PHE B O 1
ATOM 4194 N N . GLY B 1 167 ? 0.604 32.413 -5.623 1.00 16.74 164 GLY B N 1
ATOM 4195 C CA . GLY B 1 167 ? 1.053 32.903 -6.940 1.00 18.74 164 GLY B CA 1
ATOM 4196 C C . GLY B 1 167 ? 2.565 33.032 -7.024 1.00 18.73 164 GLY B C 1
ATOM 4197 O O . GLY B 1 167 ? 3.036 33.899 -7.779 1.00 18.29 164 GLY B O 1
ATOM 4198 N N . GLY B 1 168 ? 3.305 32.214 -6.266 1.00 19.22 165 GLY B N 1
ATOM 4199 C CA . GLY B 1 168 ? 4.777 32.111 -6.328 1.00 19.23 165 GLY B CA 1
ATOM 4200 C C . GLY B 1 168 ? 5.495 33.315 -5.735 1.00 18.01 165 GLY B C 1
ATOM 4201 O O . GLY B 1 168 ? 6.661 33.525 -6.090 1.00 15.72 165 GLY B O 1
ATOM 4202 N N . SER B 1 169 ? 4.845 34.106 -4.874 1.00 15.83 166 SER B N 1
ATOM 4203 C CA . SER B 1 169 ? 5.505 35.262 -4.227 1.00 15.19 166 SER B CA 1
ATOM 4204 C C . SER B 1 169 ? 5.055 35.429 -2.781 1.00 14.31 166 SER B C 1
ATOM 4205 O O . SER B 1 169 ? 3.846 35.516 -2.524 1.00 17.18 166 SER B O 1
ATOM 4208 N N . PHE B 1 170 ? 6.026 35.576 -1.883 1.00 13.65 167 PHE B N 1
ATOM 4209 C CA . PHE B 1 170 ? 5.753 35.837 -0.454 1.00 14.08 167 PHE B CA 1
ATOM 4210 C C . PHE B 1 170 ? 5.090 37.215 -0.287 1.00 13.83 167 PHE B C 1
ATOM 4211 O O . PHE B 1 170 ? 4.396 37.437 0.713 1.00 13.78 167 PHE B O 1
ATOM 4219 N N . LEU B 1 171 ? 5.199 38.098 -1.272 1.00 15.02 168 LEU B N 1
ATOM 4220 C CA . LEU B 1 171 ? 4.559 39.426 -1.147 1.00 14.76 168 LEU B CA 1
ATOM 4221 C C . LEU B 1 171 ? 3.031 39.247 -1.108 1.00 14.95 168 LEU B C 1
ATOM 4222 O O . LEU B 1 171 ? 2.342 40.035 -0.432 1.00 15.61 168 LEU B O 1
ATOM 4227 N N . ASN B 1 172 ? 2.497 38.244 -1.800 1.00 15.67 169 ASN B N 1
ATOM 4228 C CA . ASN B 1 172 ? 1.050 37.930 -1.754 1.00 16.80 169 ASN B CA 1
ATOM 4229 C C . ASN B 1 172 ? 0.656 37.511 -0.336 1.00 15.96 169 ASN B C 1
ATOM 4230 O O . ASN B 1 172 ? -0.421 37.933 0.116 1.00 17.51 169 ASN B O 1
ATOM 4235 N N . CYS B 1 173 ? 1.490 36.752 0.374 1.00 16.07 170 CYS B N 1
ATOM 4236 C CA A CYS B 1 173 ? 1.199 36.393 1.784 0.50 16.39 170 CYS B CA 1
ATOM 4237 C CA B CYS B 1 173 ? 1.252 36.385 1.800 0.50 15.55 170 CYS B CA 1
ATOM 4238 C C . CYS B 1 173 ? 1.218 37.666 2.650 1.00 15.73 170 CYS B C 1
ATOM 4239 O O . CYS B 1 173 ? 0.300 37.852 3.478 1.00 14.77 170 CYS B O 1
ATOM 4244 N N . VAL B 1 174 ? 2.192 38.549 2.450 1.00 14.23 171 VAL B N 1
ATOM 4245 C CA . VAL B 1 174 ? 2.300 39.796 3.266 1.00 12.97 171 VAL B CA 1
ATOM 4246 C C . VAL B 1 174 ? 1.034 40.641 3.050 1.00 13.87 171 VAL B C 1
ATOM 4247 O O . VAL B 1 174 ? 0.510 41.194 4.018 1.00 13.13 171 VAL B O 1
ATOM 4251 N N . ARG B 1 175 ? 0.559 40.733 1.807 1.00 15.35 172 ARG B N 1
ATOM 4252 C CA . ARG B 1 175 ? -0.601 41.586 1.434 1.00 16.60 172 ARG B CA 1
ATOM 4253 C C . ARG B 1 175 ? -1.876 41.012 2.061 1.00 17.16 172 ARG B C 1
ATOM 4254 O O . ARG B 1 175 ? -2.690 41.811 2.544 1.00 16.77 172 ARG B O 1
ATOM 4262 N N . GLU B 1 176 ? -2.006 39.683 2.127 1.00 15.91 173 GLU B N 1
ATOM 4263 C CA . GLU B 1 176 ? -3.174 39.017 2.766 1.00 17.87 173 GLU B CA 1
ATOM 4264 C C . GLU B 1 176 ? -3.198 39.281 4.275 1.00 16.48 173 GLU B C 1
ATOM 4265 O O . GLU B 1 176 ? -4.269 39.136 4.873 1.00 18.35 173 GLU B O 1
ATOM 4271 N N . SER B 1 177 ? -2.069 39.636 4.891 1.00 14.70 174 SER B N 1
ATOM 4272 C CA . SER B 1 177 ? -2.000 39.871 6.357 1.00 14.42 174 SER B CA 1
ATOM 4273 C C . SER B 1 177 ? -2.621 41.228 6.731 1.00 16.65 174 SER B C 1
ATOM 4274 O O . SER B 1 177 ? -2.849 41.454 7.939 1.00 16.51 174 SER B O 1
ATOM 4277 N N . GLU B 1 178 ? -2.895 42.095 5.745 1.00 16.69 175 GLU B N 1
ATOM 4278 C CA . GLU B 1 178 ? -3.549 43.410 5.961 1.00 18.63 175 GLU B CA 1
ATOM 4279 C C . GLU B 1 178 ? -2.917 44.137 7.157 1.00 16.29 175 GLU B C 1
ATOM 4280 O O . GLU B 1 178 ? -3.652 44.545 8.073 1.00 16.95 175 GLU B O 1
ATOM 4286 N N . ASN B 1 179 ? -1.610 44.326 7.112 1.00 15.25 176 ASN B N 1
ATOM 4287 C CA . ASN B 1 179 ? -0.856 45.173 8.069 1.00 16.82 176 ASN B CA 1
ATOM 4288 C C . ASN B 1 179 ? -0.984 44.626 9.494 1.00 16.40 176 ASN B C 1
ATOM 4289 O O . ASN B 1 179 ? -0.844 45.433 10.453 1.00 16.14 176 ASN B O 1
ATOM 4294 N N . SER B 1 180 ? -1.175 43.308 9.639 1.00 13.56 177 SER B N 1
ATOM 4295 C CA . SER B 1 180 ? -1.148 42.631 10.964 1.00 16.64 177 SER B CA 1
ATOM 4296 C C . SER B 1 180 ? 0.012 41.631 11.018 1.00 16.51 177 SER B C 1
ATOM 4297 O O . SER B 1 180 ? -0.023 40.635 10.275 1.00 16.78 177 SER B O 1
ATOM 4300 N N . ALA B 1 181 ? 0.971 41.880 11.902 1.00 14.58 178 ALA B N 1
ATOM 4301 C CA . ALA B 1 181 ? 2.106 40.979 12.195 1.00 15.06 178 ALA B CA 1
ATOM 4302 C C . ALA B 1 181 ? 1.580 39.652 12.746 1.00 15.61 178 ALA B C 1
ATOM 4303 O O . ALA B 1 181 ? 2.117 38.590 12.370 1.00 14.55 178 ALA B O 1
ATOM 4305 N N . GLN B 1 182 ? 0.554 39.686 13.593 1.00 15.87 179 GLN B N 1
ATOM 4306 C CA . GLN B 1 182 ? -0.042 38.432 14.148 1.00 15.56 179 GLN B CA 1
ATOM 4307 C C . GLN B 1 182 ? -0.675 37.620 13.018 1.00 15.13 179 GLN B C 1
ATOM 4308 O O . GLN B 1 182 ? -0.493 36.380 12.970 1.00 15.76 179 GLN B O 1
ATOM 4314 N N . LYS B 1 183 ? -1.415 38.283 12.137 1.00 15.86 180 LYS B N 1
ATOM 4315 C CA . LYS B 1 183 ? -2.087 37.569 11.025 1.00 16.01 180 LYS B CA 1
ATOM 4316 C C . LYS B 1 183 ? -1.031 36.969 10.097 1.00 14.85 180 LYS B C 1
ATOM 4317 O O . LYS B 1 183 ? -1.196 35.809 9.660 1.00 16.57 180 LYS B O 1
ATOM 4323 N N . LEU B 1 184 ? 0.023 37.718 9.797 1.00 14.97 181 LEU B N 1
ATOM 4324 C CA . LEU B 1 184 ? 1.121 37.191 8.945 1.00 13.68 181 LEU B CA 1
ATOM 4325 C C . LEU B 1 184 ? 1.755 35.967 9.607 1.00 13.86 181 LEU B C 1
ATOM 4326 O O . LEU B 1 184 ? 1.953 34.978 8.907 1.00 12.95 181 LEU B O 1
ATOM 4331 N N . MET B 1 185 ? 2.078 36.052 10.898 1.00 14.39 182 MET B N 1
ATOM 4332 C CA . MET B 1 185 ? 2.641 34.909 11.662 1.00 15.22 182 MET B CA 1
ATOM 4333 C C . MET B 1 185 ? 1.722 33.687 11.503 1.00 16.20 182 MET B C 1
ATOM 4334 O O . MET B 1 185 ? 2.228 32.596 11.179 1.00 15.63 182 MET B O 1
ATOM 4339 N N . HIS B 1 186 ? 0.421 33.854 11.719 1.00 16.22 183 HIS B N 1
ATOM 4340 C CA . HIS B 1 186 ? -0.563 32.740 11.644 1.00 17.56 183 HIS B CA 1
ATOM 4341 C C . HIS B 1 186 ? -0.657 32.227 10.202 1.00 16.10 183 HIS B C 1
ATOM 4342 O O . HIS B 1 186 ? -0.699 31.004 10.023 1.00 17.35 183 HIS B O 1
ATOM 4349 N N . LEU B 1 187 ? -0.685 33.110 9.201 1.00 18.12 184 LEU B N 1
ATOM 4350 C CA . LEU B 1 187 ? -0.771 32.683 7.774 1.00 18.94 184 LEU B CA 1
ATOM 4351 C C . LEU B 1 187 ? 0.418 31.766 7.468 1.00 17.43 184 LEU B C 1
ATOM 4352 O O . LEU B 1 187 ? 0.235 30.715 6.829 1.00 17.45 184 LEU B O 1
ATOM 4357 N N . VAL B 1 188 ? 1.600 32.133 7.950 1.00 16.11 185 VAL B N 1
ATOM 4358 C CA . VAL B 1 188 ? 2.861 31.382 7.674 1.00 15.74 185 VAL B CA 1
ATOM 4359 C C . VAL B 1 188 ? 2.812 30.008 8.336 1.00 14.71 185 VAL B C 1
ATOM 4360 O O . VAL B 1 188 ? 3.100 29.007 7.656 1.00 15.74 185 VAL B O 1
ATOM 4364 N N . VAL B 1 189 ? 2.497 29.961 9.628 1.00 14.99 186 VAL B N 1
ATOM 4365 C CA . VAL B 1 189 ? 2.491 28.689 10.387 1.00 16.17 186 VAL B CA 1
ATOM 4366 C C . VAL B 1 189 ? 1.426 27.758 9.810 1.00 17.09 186 VAL B C 1
ATOM 4367 O O . VAL B 1 189 ? 1.698 26.561 9.692 1.00 20.40 186 VAL B O 1
ATOM 4371 N N A GLU B 1 190 ? 0.255 28.293 9.455 0.50 18.29 187 GLU B N 1
ATOM 4372 N N B GLU B 1 190 ? 0.250 28.287 9.470 0.50 17.74 187 GLU B N 1
ATOM 4373 C CA A GLU B 1 190 ? -0.864 27.478 8.919 0.50 19.85 187 GLU B CA 1
ATOM 4374 C CA B GLU B 1 190 ? -0.866 27.476 8.922 0.50 19.54 187 GLU B CA 1
ATOM 4375 C C A GLU B 1 190 ? -0.541 27.002 7.494 0.50 19.78 187 GLU B C 1
ATOM 4376 C C B GLU B 1 190 ? -0.479 26.969 7.521 0.50 19.59 187 GLU B C 1
ATOM 4377 O O A GLU B 1 190 ? -1.019 25.915 7.118 0.50 23.97 187 GLU B O 1
ATOM 4378 O O B GLU B 1 190 ? -0.779 25.796 7.222 0.50 23.20 187 GLU B O 1
ATOM 4389 N N . SER B 1 191 ? 0.228 27.775 6.723 1.00 17.03 188 SER B N 1
ATOM 4390 C CA . SER B 1 191 ? 0.505 27.473 5.289 1.00 19.69 188 SER B CA 1
ATOM 4391 C C . SER B 1 191 ? 1.735 26.578 5.099 1.00 18.44 188 SER B C 1
ATOM 4392 O O . SER B 1 191 ? 1.732 25.751 4.165 1.00 16.96 188 SER B O 1
ATOM 4395 N N . PHE B 1 192 ? 2.786 26.773 5.900 1.00 17.38 189 PHE B N 1
ATOM 4396 C CA . PHE B 1 192 ? 4.124 26.183 5.634 1.00 17.02 189 PHE B CA 1
ATOM 4397 C C . PHE B 1 192 ? 4.501 25.255 6.784 1.00 17.38 189 PHE B C 1
ATOM 4398 O O . PHE B 1 192 ? 4.897 25.727 7.842 1.00 16.16 189 PHE B O 1
ATOM 4406 N N . PRO B 1 193 ? 4.420 23.913 6.601 1.00 20.48 190 PRO B N 1
ATOM 4407 C CA . PRO B 1 193 ? 4.670 22.967 7.692 1.00 20.87 190 PRO B CA 1
ATOM 4408 C C . PRO B 1 193 ? 6.004 23.155 8.429 1.00 18.90 190 PRO B C 1
ATOM 4409 O O . PRO B 1 193 ? 6.029 22.964 9.632 1.00 17.15 190 PRO B O 1
ATOM 4413 N N . SER B 1 194 ? 7.071 23.532 7.718 1.00 17.49 191 SER B N 1
ATOM 4414 C CA . SER B 1 194 ? 8.427 23.679 8.323 1.00 17.03 191 SER B CA 1
ATOM 4415 C C . SER B 1 194 ? 8.435 24.768 9.398 1.00 16.42 191 SER B C 1
ATOM 4416 O O . SER B 1 194 ? 9.376 24.776 10.184 1.00 16.53 191 SER B O 1
ATOM 4419 N N . TYR B 1 195 ? 7.426 25.648 9.434 1.00 16.30 192 TYR B N 1
ATOM 4420 C CA . TYR B 1 195 ? 7.377 26.787 10.385 1.00 15.67 192 TYR B CA 1
ATOM 4421 C C . TYR B 1 195 ? 6.606 26.413 11.662 1.00 17.22 192 TYR B C 1
ATOM 4422 O O . TYR B 1 195 ? 6.479 27.285 12.526 1.00 16.24 192 TYR B O 1
ATOM 4431 N N . ARG B 1 196 ? 6.088 25.183 11.775 1.00 17.55 193 ARG B N 1
ATOM 4432 C CA . ARG B 1 196 ? 5.232 24.754 12.924 1.00 16.17 193 ARG B CA 1
ATOM 4433 C C . ARG B 1 196 ? 6.120 24.420 14.133 1.00 16.99 193 ARG B C 1
ATOM 4434 O O . ARG B 1 196 ? 6.251 23.227 14.509 1.00 16.61 193 ARG B O 1
ATOM 4442 N N . ASP B 1 197 ? 6.698 25.469 14.723 1.00 16.13 194 ASP B N 1
ATOM 4443 C CA . ASP B 1 197 ? 7.631 25.413 15.871 1.00 16.36 194 ASP B CA 1
ATOM 4444 C C . ASP B 1 197 ? 6.782 25.383 17.147 1.00 15.66 194 ASP B C 1
ATOM 4445 O O . ASP B 1 197 ? 6.574 26.441 17.799 1.00 14.36 194 ASP B O 1
ATOM 4450 N N . VAL B 1 198 ? 6.303 24.180 17.454 1.00 15.57 195 VAL B N 1
ATOM 4451 C CA . VAL B 1 198 ? 5.331 23.860 18.534 1.00 15.96 195 VAL B CA 1
ATOM 4452 C C . VAL B 1 198 ? 5.783 22.538 19.145 1.00 16.14 195 VAL B C 1
ATOM 4453 O O . VAL B 1 198 ? 6.157 21.610 18.390 1.00 18.07 195 VAL B O 1
ATOM 4457 N N . THR B 1 199 ? 5.748 22.459 20.465 1.00 16.83 196 THR B N 1
ATOM 4458 C CA . THR B 1 199 ? 6.104 21.226 21.192 1.00 17.64 196 THR B CA 1
ATOM 4459 C C . THR B 1 199 ? 5.129 21.031 22.354 1.00 17.63 196 THR B C 1
ATOM 4460 O O . THR B 1 199 ? 4.137 21.770 22.458 1.00 18.36 196 THR B O 1
ATOM 4464 N N . LEU B 1 200 ? 5.417 20.041 23.184 1.00 16.81 197 LEU B N 1
ATOM 4465 C CA . LEU B 1 200 ? 4.608 19.725 24.372 1.00 17.82 197 LEU B CA 1
ATOM 4466 C C . LEU B 1 200 ? 5.364 20.162 25.619 1.00 20.41 197 LEU B C 1
ATOM 4467 O O . LEU B 1 200 ? 6.609 19.962 25.688 1.00 23.39 197 LEU B O 1
ATOM 4472 N N . PHE B 1 201 ? 4.616 20.719 26.570 1.00 21.06 198 PHE B N 1
ATOM 4473 C CA . PHE B 1 201 ? 5.111 21.091 27.916 1.00 19.20 198 PHE B CA 1
ATOM 4474 C C . PHE B 1 201 ? 3.959 21.022 28.929 1.00 19.43 198 PHE B C 1
ATOM 4475 O O . PHE B 1 201 ? 2.985 21.797 28.825 1.00 20.41 198 PHE B O 1
ATOM 4483 N N . GLU B 1 202 ? 4.093 20.121 29.907 1.00 19.42 199 GLU B N 1
ATOM 4484 C CA . GLU B 1 202 ? 3.146 19.918 31.033 1.00 20.17 199 GLU B CA 1
ATOM 4485 C C . GLU B 1 202 ? 1.687 19.960 30.561 1.00 22.70 199 GLU B C 1
ATOM 4486 O O . GLU B 1 202 ? 0.873 20.713 31.177 1.00 21.60 199 GLU B O 1
ATOM 4492 N N . GLY B 1 203 ? 1.362 19.211 29.508 1.00 22.17 200 GLY B N 1
ATOM 4493 C CA . GLY B 1 203 ? -0.028 18.990 29.065 1.00 23.45 200 GLY B CA 1
ATOM 4494 C C . GLY B 1 203 ? -0.562 20.105 28.185 1.00 23.52 200 GLY B C 1
ATOM 4495 O O . GLY B 1 203 ? -1.769 20.069 27.885 1.00 23.38 200 GLY B O 1
ATOM 4496 N N . LYS B 1 204 ? 0.301 21.029 27.750 1.00 23.44 201 LYS B N 1
ATOM 4497 C CA . LYS B 1 204 ? -0.056 22.108 26.792 1.00 23.79 201 LYS B CA 1
ATOM 4498 C C . LYS B 1 204 ? 0.797 21.958 25.532 1.00 22.50 201 LYS B C 1
ATOM 4499 O O . LYS B 1 204 ? 1.919 21.429 25.635 1.00 22.56 201 LYS B O 1
ATOM 4505 N N . ARG B 1 205 ? 0.250 22.378 24.389 1.00 19.59 202 ARG B N 1
ATOM 4506 C CA . ARG B 1 205 ? 1.025 22.615 23.156 1.00 18.35 202 ARG B CA 1
ATOM 4507 C C . ARG B 1 205 ? 1.569 24.037 23.266 1.00 20.72 202 ARG B C 1
ATOM 4508 O O . ARG B 1 205 ? 0.775 24.981 23.230 1.00 24.37 202 ARG B O 1
ATOM 4516 N N . VAL B 1 206 ? 2.872 24.167 23.483 1.00 19.83 203 VAL B N 1
ATOM 4517 C CA . VAL B 1 206 ? 3.528 25.492 23.606 1.00 17.80 203 VAL B CA 1
ATOM 4518 C C . VAL B 1 206 ? 4.143 25.803 22.248 1.00 18.12 203 VAL B C 1
ATOM 4519 O O . VAL B 1 206 ? 4.672 24.862 21.587 1.00 17.65 203 VAL B O 1
ATOM 4523 N N . SER B 1 207 ? 4.046 27.066 21.839 1.00 17.65 204 SER B N 1
ATOM 4524 C CA . SER B 1 207 ? 4.569 27.548 20.540 1.00 17.14 204 SER B CA 1
ATOM 4525 C C . SER B 1 207 ? 5.707 28.537 20.784 1.00 16.31 204 SER B C 1
ATOM 4526 O O . SER B 1 207 ? 5.677 29.290 21.793 1.00 18.57 204 SER B O 1
ATOM 4529 N N . PHE B 1 208 ? 6.702 28.508 19.912 1.00 13.31 205 PHE B N 1
ATOM 4530 C CA . PHE B 1 208 ? 7.806 29.498 19.897 1.00 14.47 205 PHE B CA 1
ATOM 4531 C C . PHE B 1 208 ? 7.785 30.270 18.583 1.00 13.50 205 PHE B C 1
ATOM 4532 O O . PHE B 1 208 ? 7.992 31.500 18.588 1.00 13.76 205 PHE B O 1
ATOM 4540 N N . TYR B 1 209 ? 7.539 29.569 17.482 1.00 14.10 206 TYR B N 1
ATOM 4541 C CA . TYR B 1 209 ? 7.447 30.187 16.144 1.00 14.37 206 TYR B CA 1
ATOM 4542 C C . TYR B 1 209 ? 8.683 31.073 15.908 1.00 14.74 206 TYR B C 1
ATOM 4543 O O . TYR B 1 209 ? 8.518 32.210 15.408 1.00 15.09 206 TYR B O 1
ATOM 4552 N N . LYS B 1 210 ? 9.893 30.553 16.179 1.00 13.03 207 LYS B N 1
ATOM 4553 C CA . LYS B 1 210 ? 11.152 31.333 15.994 1.00 14.70 207 LYS B CA 1
ATOM 4554 C C . LYS B 1 210 ? 11.241 31.817 14.532 1.00 14.03 207 LYS B C 1
ATOM 4555 O O . LYS B 1 210 ? 11.443 33.015 14.298 1.00 12.82 207 LYS B O 1
ATOM 4561 N N . ARG B 1 211 ? 11.108 30.911 13.564 1.00 13.80 208 ARG B N 1
ATOM 4562 C CA . ARG B 1 211 ? 11.307 31.271 12.142 1.00 13.60 208 ARG B CA 1
ATOM 4563 C C . ARG B 1 211 ? 10.110 32.094 11.644 1.00 13.86 208 ARG B C 1
ATOM 4564 O O . ARG B 1 211 ? 10.346 33.027 10.878 1.00 14.17 208 ARG B O 1
ATOM 4572 N N . ALA B 1 212 ? 8.876 31.782 12.061 1.00 14.16 209 ALA B N 1
ATOM 4573 C CA . ALA B 1 212 ? 7.677 32.532 11.616 1.00 14.83 209 ALA B CA 1
ATOM 4574 C C . ALA B 1 212 ? 7.778 33.989 12.099 1.00 13.47 209 ALA B C 1
ATOM 4575 O O . ALA B 1 212 ? 7.521 34.906 11.312 1.00 14.75 209 ALA B O 1
ATOM 4577 N N . GLN B 1 213 ? 8.155 34.198 13.354 1.00 13.13 210 GLN B N 1
ATOM 4578 C CA . GLN B 1 213 ? 8.251 35.562 13.944 1.00 13.15 210 GLN B CA 1
ATOM 4579 C C . GLN B 1 213 ? 9.443 36.301 13.345 1.00 13.27 210 GLN B C 1
ATOM 4580 O O . GLN B 1 213 ? 9.303 37.504 13.080 1.00 13.63 210 GLN B O 1
ATOM 4586 N N . ILE B 1 214 ? 10.585 35.633 13.137 1.00 12.90 211 ILE B N 1
ATOM 4587 C CA . ILE B 1 214 ? 11.747 36.349 12.543 1.00 13.68 211 ILE B CA 1
ATOM 4588 C C . ILE B 1 214 ? 11.413 36.697 11.088 1.00 12.24 211 ILE B C 1
ATOM 4589 O O . ILE B 1 214 ? 11.871 37.754 10.600 1.00 12.64 211 ILE B O 1
ATOM 4594 N N . LEU B 1 215 ? 10.611 35.873 10.414 1.00 12.14 212 LEU B N 1
ATOM 4595 C CA . LEU B 1 215 ? 10.161 36.190 9.035 1.00 12.08 212 LEU B CA 1
ATOM 4596 C C . LEU B 1 215 ? 9.278 37.442 9.061 1.00 11.52 212 LEU B C 1
ATOM 4597 O O . LEU B 1 215 ? 9.466 38.335 8.216 1.00 13.29 212 LEU B O 1
ATOM 4602 N N . VAL B 1 216 ? 8.337 37.524 9.996 1.00 12.82 213 VAL B N 1
ATOM 4603 C CA . VAL B 1 216 ? 7.507 38.752 10.133 1.00 14.16 213 VAL B CA 1
ATOM 4604 C C . VAL B 1 216 ? 8.417 39.958 10.418 1.00 13.18 213 VAL B C 1
ATOM 4605 O O . VAL B 1 216 ? 8.250 41.020 9.767 1.00 12.43 213 VAL B O 1
ATOM 4609 N N . ALA B 1 217 ? 9.341 39.830 11.370 1.00 13.01 214 ALA B N 1
ATOM 4610 C CA . ALA B 1 217 ? 10.240 40.937 11.778 1.00 12.82 214 ALA B CA 1
ATOM 4611 C C . ALA B 1 217 ? 11.088 41.402 10.588 1.00 12.59 214 ALA B C 1
ATOM 4612 O O . ALA B 1 217 ? 11.219 42.634 10.371 1.00 13.37 214 ALA B O 1
ATOM 4614 N N . ASP B 1 218 ? 11.627 40.457 9.828 1.00 12.39 215 ASP B N 1
ATOM 4615 C CA . ASP B 1 218 ? 12.544 40.747 8.696 1.00 12.49 215 ASP B CA 1
ATOM 4616 C C . ASP B 1 218 ? 11.736 41.335 7.537 1.00 12.34 215 ASP B C 1
ATOM 4617 O O . ASP B 1 218 ? 12.308 42.126 6.756 1.00 12.55 215 ASP B O 1
ATOM 4622 N N . THR B 1 219 ? 10.445 40.995 7.442 1.00 11.80 216 THR B N 1
ATOM 4623 C CA . THR B 1 219 ? 9.531 41.591 6.433 1.00 12.38 216 THR B CA 1
ATOM 4624 C C . THR B 1 219 ? 9.315 43.067 6.789 1.00 12.01 216 THR B C 1
ATOM 4625 O O . THR B 1 219 ? 9.466 43.953 5.922 1.00 13.10 216 THR B O 1
ATOM 4629 N N . TRP B 1 220 ? 8.982 43.327 8.045 1.00 12.71 217 TRP B N 1
ATOM 4630 C CA . TRP B 1 220 ? 8.886 44.698 8.608 1.00 13.12 217 TRP B CA 1
ATOM 4631 C C . TRP B 1 220 ? 10.169 45.470 8.292 1.00 13.21 217 TRP B C 1
ATOM 4632 O O . TRP B 1 220 ? 10.090 46.619 7.784 1.00 12.72 217 TRP B O 1
ATOM 4643 N N . SER B 1 221 ? 11.325 44.844 8.526 1.00 13.27 218 SER B N 1
ATOM 4644 C CA . SER B 1 221 ? 12.643 45.506 8.404 1.00 11.64 218 SER B CA 1
ATOM 4645 C C . SER B 1 221 ? 12.959 45.790 6.934 1.00 12.53 218 SER B C 1
ATOM 4646 O O . SER B 1 221 ? 13.437 46.905 6.618 1.00 13.04 218 SER B O 1
ATOM 4649 N N . VAL B 1 222 ? 12.712 44.833 6.040 1.00 11.79 219 VAL B N 1
ATOM 4650 C CA . VAL B 1 222 ? 13.153 45.013 4.626 1.00 12.97 219 VAL B CA 1
ATOM 4651 C C . VAL B 1 222 ? 12.233 46.049 3.962 1.00 13.52 219 VAL B C 1
ATOM 4652 O O . VAL B 1 222 ? 12.680 46.719 3.045 1.00 13.50 219 VAL B O 1
ATOM 4656 N N . LEU B 1 223 ? 10.988 46.176 4.430 1.00 14.70 220 LEU B N 1
ATOM 4657 C CA . LEU B 1 223 ? 10.022 47.166 3.890 1.00 15.31 220 LEU B CA 1
ATOM 4658 C C . LEU B 1 223 ? 10.055 48.444 4.736 1.00 15.01 220 LEU B C 1
ATOM 4659 O O . LEU B 1 223 ? 9.212 49.335 4.488 1.00 14.94 220 LEU B O 1
ATOM 4664 N N . GLU B 1 224 ? 11.000 48.540 5.679 1.00 15.04 221 GLU B N 1
ATOM 4665 C CA . GLU B 1 224 ? 11.329 49.783 6.438 1.00 15.93 221 GLU B CA 1
ATOM 4666 C C . GLU B 1 224 ? 10.122 50.230 7.279 1.00 13.87 221 GLU B C 1
ATOM 4667 O O . GLU B 1 224 ? 9.972 51.451 7.536 1.00 16.14 221 GLU B O 1
ATOM 4673 N N . GLY B 1 225 ? 9.284 49.279 7.696 1.00 13.07 222 GLY B N 1
ATOM 4674 C CA . GLY B 1 225 ? 8.075 49.527 8.503 1.00 13.76 222 GLY B CA 1
ATOM 4675 C C . GLY B 1 225 ? 6.987 50.284 7.767 1.00 13.99 222 GLY B C 1
ATOM 4676 O O . GLY B 1 225 ? 6.084 50.836 8.451 1.00 15.87 222 GLY B O 1
ATOM 4677 N N . LYS B 1 226 ? 7.055 50.333 6.436 1.00 14.84 223 LYS B N 1
ATOM 4678 C CA . LYS B 1 226 ? 6.166 51.168 5.593 1.00 16.35 223 LYS B CA 1
ATOM 4679 C C . LYS B 1 226 ? 5.414 50.287 4.590 1.00 14.58 223 LYS B C 1
ATOM 4680 O O . LYS B 1 226 ? 5.842 49.133 4.320 1.00 14.41 223 LYS B O 1
ATOM 4686 N N . GLY B 1 227 ? 4.304 50.808 4.072 1.00 14.72 224 GLY B N 1
ATOM 4687 C CA . GLY B 1 227 ? 3.531 50.163 2.992 1.00 14.87 224 GLY B CA 1
ATOM 4688 C C . GLY B 1 227 ? 3.011 48.806 3.417 1.00 14.40 224 GLY B C 1
ATOM 4689 O O . GLY B 1 227 ? 2.368 48.715 4.499 1.00 16.69 224 GLY B O 1
ATOM 4690 N N . ASP B 1 228 ? 3.313 47.769 2.638 1.00 15.36 225 ASP B N 1
ATOM 4691 C CA . ASP B 1 228 ? 2.854 46.386 2.926 1.00 16.61 225 ASP B CA 1
ATOM 4692 C C . ASP B 1 228 ? 3.482 45.909 4.245 1.00 17.14 225 ASP B C 1
ATOM 4693 O O . ASP B 1 228 ? 2.908 45.002 4.860 1.00 18.72 225 ASP B O 1
ATOM 4698 N N . GLY B 1 229 ? 4.598 46.526 4.665 1.00 16.46 226 GLY B N 1
ATOM 4699 C CA . GLY B 1 229 ? 5.364 46.158 5.872 1.00 15.13 226 GLY B CA 1
ATOM 4700 C C . GLY B 1 229 ? 5.093 47.088 7.039 1.00 14.81 226 GLY B C 1
ATOM 4701 O O . GLY B 1 229 ? 5.820 47.020 8.039 1.00 14.28 226 GLY B O 1
ATOM 4702 N N . CYS B 1 230 ? 4.113 47.981 6.919 1.00 16.97 227 CYS B N 1
ATOM 4703 C CA . CYS B 1 230 ? 3.587 48.717 8.092 1.00 16.09 227 CYS B CA 1
ATOM 4704 C C . CYS B 1 230 ? 2.701 47.746 8.875 1.00 17.22 227 CYS B C 1
ATOM 4705 O O . CYS B 1 230 ? 1.653 47.329 8.351 1.00 21.36 227 CYS B O 1
ATOM 4708 N N . PHE B 1 231 ? 3.131 47.324 10.052 1.00 14.50 228 PHE B N 1
ATOM 4709 C CA . PHE B 1 231 ? 2.341 46.393 10.886 1.00 15.59 228 PHE B CA 1
ATOM 4710 C C . PHE B 1 231 ? 1.901 47.155 12.134 1.00 17.02 228 PHE B C 1
ATOM 4711 O O . PHE B 1 231 ? 2.773 47.584 12.924 1.00 17.46 228 PHE B O 1
ATOM 4719 N N . LYS B 1 232 ? 0.586 47.318 12.288 1.00 17.14 229 LYS B N 1
ATOM 4720 C CA . LYS B 1 232 ? -0.024 48.163 13.350 1.00 19.34 229 LYS B CA 1
ATOM 4721 C C . LYS B 1 232 ? 0.279 47.553 14.722 1.00 18.17 229 LYS B C 1
ATOM 4722 O O . LYS B 1 232 ? 0.273 48.297 15.716 1.00 20.41 229 LYS B O 1
ATOM 4728 N N . ASP B 1 233 ? 0.525 46.242 14.749 1.00 15.84 230 ASP B N 1
ATOM 4729 C CA . ASP B 1 233 ? 0.748 45.415 15.967 1.00 16.16 230 ASP B CA 1
ATOM 4730 C C . ASP B 1 233 ? 2.175 44.839 16.009 1.00 15.62 230 ASP B C 1
ATOM 4731 O O . ASP B 1 233 ? 2.373 43.733 16.580 1.00 15.62 230 ASP B O 1
ATOM 4736 N N . ILE B 1 234 ? 3.163 45.514 15.427 1.00 15.05 231 ILE B N 1
ATOM 4737 C CA . ILE B 1 234 ? 4.532 44.928 15.314 1.00 14.98 231 ILE B CA 1
ATOM 4738 C C . ILE B 1 234 ? 5.107 44.675 16.716 1.00 1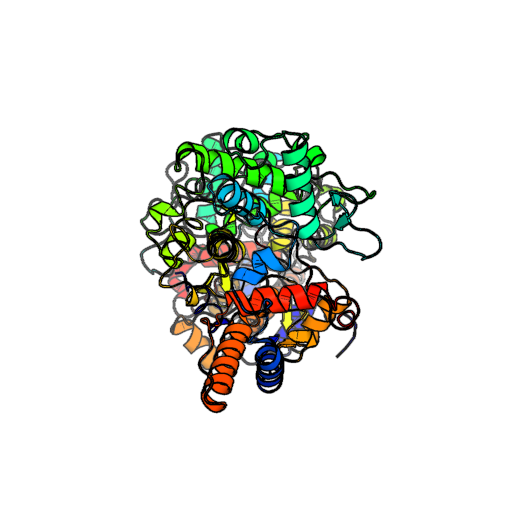5.16 231 ILE B C 1
ATOM 4739 O O . ILE B 1 234 ? 5.923 43.745 16.854 1.00 14.63 231 ILE B O 1
ATOM 4744 N N . SER B 1 235 ? 4.662 45.435 17.725 1.00 15.56 232 SER B N 1
ATOM 4745 C CA A SER B 1 235 ? 5.109 45.316 19.140 0.50 15.87 232 SER B CA 1
ATOM 4746 C CA B SER B 1 235 ? 5.154 45.304 19.122 0.50 14.62 232 SER B CA 1
ATOM 4747 C C . SER B 1 235 ? 4.768 43.936 19.700 1.00 15.45 232 SER B C 1
ATOM 4748 O O . SER B 1 235 ? 5.391 43.542 20.699 1.00 15.18 232 SER B O 1
ATOM 4753 N N . SER B 1 236 ? 3.775 43.264 19.108 1.00 16.17 233 SER B N 1
ATOM 4754 C CA . SER B 1 236 ? 3.242 41.975 19.605 1.00 16.07 233 SER B CA 1
ATOM 4755 C C . SER B 1 236 ? 4.196 40.821 19.284 1.00 15.68 233 SER B C 1
ATOM 4756 O O . SER B 1 236 ? 4.043 39.743 19.890 1.00 14.31 233 SER B O 1
ATOM 4759 N N . ILE B 1 237 ? 5.099 41.011 18.321 1.00 15.32 234 ILE B N 1
ATOM 4760 C CA . ILE B 1 237 ? 6.091 39.964 17.970 1.00 15.32 234 ILE B CA 1
ATOM 4761 C C . ILE B 1 237 ? 7.080 39.863 19.125 1.00 14.48 234 ILE B C 1
ATOM 4762 O O . ILE B 1 237 ? 7.526 40.906 19.641 1.00 14.89 234 ILE B O 1
ATOM 4767 N N . THR B 1 238 ? 7.406 38.636 19.507 1.00 14.71 235 THR B N 1
ATOM 4768 C CA . THR B 1 238 ? 8.372 38.355 20.588 1.00 14.20 235 THR B CA 1
ATOM 4769 C C . THR B 1 238 ? 9.784 38.213 20.014 1.00 13.77 235 THR B C 1
ATOM 4770 O O . THR B 1 238 ? 9.966 38.164 18.787 1.00 13.46 235 THR B O 1
ATOM 4774 N N . MET B 1 239 ? 10.749 38.014 20.903 1.00 14.08 236 MET B N 1
ATOM 4775 C CA . MET B 1 239 ? 12.096 37.592 20.481 1.00 14.31 236 MET B CA 1
ATOM 4776 C C . MET B 1 239 ? 11.991 36.223 19.780 1.00 14.35 236 MET B C 1
ATOM 4777 O O . MET B 1 239 ? 10.947 35.496 19.903 1.00 15.79 236 MET B O 1
ATOM 4782 N N . PHE B 1 240 ? 13.020 35.923 19.007 1.00 13.93 237 PHE B N 1
ATOM 4783 C CA . PHE B 1 240 ? 13.150 34.686 18.199 1.00 14.54 237 PHE B CA 1
ATOM 4784 C C . PHE B 1 240 ? 14.005 33.699 18.996 1.00 15.44 237 PHE B C 1
ATOM 4785 O O . PHE B 1 240 ? 15.241 33.904 19.111 1.00 15.70 237 PHE B O 1
ATOM 4793 N N . ALA B 1 241 ? 13.357 32.673 19.553 1.00 13.71 238 ALA B N 1
ATOM 4794 C CA . ALA B 1 241 ? 13.964 31.801 20.575 1.00 15.78 238 ALA B CA 1
ATOM 4795 C C . ALA B 1 241 ? 14.919 30.823 19.882 1.00 15.12 238 ALA B C 1
ATOM 4796 O O . ALA B 1 241 ? 14.470 29.786 19.391 1.00 15.55 238 ALA B O 1
ATOM 4798 N N . ASP B 1 242 ? 16.204 31.154 19.856 1.00 15.26 239 ASP B N 1
ATOM 4799 C CA . ASP B 1 242 ? 17.239 30.349 19.158 1.00 15.14 239 ASP B CA 1
ATOM 4800 C C . ASP B 1 242 ? 18.250 29.863 20.206 1.00 15.23 239 ASP B C 1
ATOM 4801 O O . ASP B 1 242 ? 17.859 29.775 21.382 1.00 15.77 239 ASP B O 1
ATOM 4806 N N . TYR B 1 243 ? 19.489 29.537 19.806 1.00 14.79 240 TYR B N 1
ATOM 4807 C CA . TYR B 1 243 ? 20.567 29.112 20.742 1.00 16.54 240 TYR B CA 1
ATOM 4808 C C . TYR B 1 243 ? 21.504 30.296 21.070 1.00 16.07 240 TYR B C 1
ATOM 4809 O O . TYR B 1 243 ? 22.050 30.276 22.152 1.00 15.47 240 TYR B O 1
ATOM 4818 N N . ARG B 1 244 ? 21.636 31.318 20.215 1.00 13.22 241 ARG B N 1
ATOM 4819 C CA . ARG B 1 244 ? 22.551 32.469 20.489 1.00 15.37 241 ARG B CA 1
ATOM 4820 C C . ARG B 1 244 ? 21.940 33.462 21.495 1.00 13.42 241 ARG B C 1
ATOM 4821 O O . ARG B 1 244 ? 22.693 33.986 22.346 1.00 14.97 241 ARG B O 1
ATOM 4829 N N . LEU B 1 245 ? 20.634 33.722 21.451 1.00 13.07 242 LEU B N 1
ATOM 4830 C CA . LEU B 1 245 ? 20.013 34.718 22.370 1.00 14.98 242 LEU B CA 1
ATOM 4831 C C . LEU B 1 245 ? 20.100 34.230 23.815 1.00 15.12 242 LEU B C 1
ATOM 4832 O O . LEU B 1 245 ? 20.480 34.984 24.695 1.00 15.40 242 LEU B O 1
ATOM 4837 N N . PRO B 1 246 ? 19.734 32.985 24.158 1.00 16.45 243 PRO B N 1
ATOM 4838 C CA . PRO B 1 246 ? 19.905 32.537 25.542 1.00 16.53 243 PRO B CA 1
ATOM 4839 C C . PRO B 1 246 ? 21.354 32.686 26.018 1.00 15.20 243 PRO B C 1
ATOM 4840 O O . PRO B 1 246 ? 21.583 33.084 27.169 1.00 18.90 243 PRO B O 1
ATOM 4844 N N . GLN B 1 247 ? 22.301 32.378 25.139 1.00 15.62 244 GLN B N 1
ATOM 4845 C CA . GLN B 1 247 ? 23.734 32.411 25.496 1.00 15.85 244 GLN B CA 1
ATOM 4846 C C . GLN B 1 247 ? 24.110 33.831 25.916 1.00 16.13 244 GLN B C 1
ATOM 4847 O O . GLN B 1 247 ? 24.834 33.973 26.922 1.00 17.72 244 GLN B O 1
ATOM 4853 N N . VAL B 1 248 ? 23.691 34.840 25.144 1.00 15.54 245 VAL B N 1
ATOM 4854 C CA . VAL B 1 248 ? 24.067 36.249 25.444 1.00 16.57 245 VAL B CA 1
ATOM 4855 C C . VAL B 1 248 ? 23.294 36.712 26.687 1.00 16.43 245 VAL B C 1
ATOM 4856 O O . VAL B 1 248 ? 23.884 37.449 27.477 1.00 16.87 245 VAL B O 1
ATOM 4860 N N . LEU B 1 249 ? 22.044 36.275 26.886 1.00 16.35 246 LEU B N 1
ATOM 4861 C CA . LEU B 1 249 ? 21.272 36.632 28.114 1.00 16.14 246 LEU B CA 1
ATOM 4862 C C . LEU B 1 249 ? 21.943 36.029 29.356 1.00 15.47 246 LEU B C 1
ATOM 4863 O O . LEU B 1 249 ? 21.945 36.677 30.393 1.00 16.47 246 LEU B O 1
ATOM 4868 N N . ALA B 1 250 ? 22.461 34.807 29.262 1.00 14.68 247 ALA B N 1
ATOM 4869 C CA . ALA B 1 250 ? 23.183 34.159 30.377 1.00 15.42 247 ALA B CA 1
ATOM 4870 C C . ALA B 1 250 ? 24.510 34.895 30.608 1.00 16.35 247 ALA B C 1
ATOM 4871 O O . ALA B 1 250 ? 24.888 35.131 31.785 1.00 17.72 247 ALA B O 1
ATOM 4873 N N . HIS B 1 251 ? 25.179 35.299 29.536 1.00 16.46 248 HIS B N 1
ATOM 4874 C CA . HIS B 1 251 ? 26.449 36.061 29.601 1.00 17.98 248 HIS B CA 1
ATOM 4875 C C . HIS B 1 251 ? 26.229 37.358 30.381 1.00 19.45 248 HIS B C 1
ATOM 4876 O O . HIS B 1 251 ? 27.090 37.729 31.203 1.00 21.49 248 HIS B O 1
ATOM 4883 N N . LEU B 1 252 ? 25.116 38.025 30.120 1.00 18.69 249 LEU B N 1
ATOM 4884 C CA . LEU B 1 252 ? 24.848 39.357 30.704 1.00 19.81 249 LEU B CA 1
ATOM 4885 C C . LEU B 1 252 ? 24.179 39.193 32.071 1.00 19.89 249 LEU B C 1
ATOM 4886 O O . LEU B 1 252 ? 24.024 40.217 32.736 1.00 22.36 249 LEU B O 1
ATOM 4891 N N . GLY B 1 253 ? 23.819 37.963 32.468 1.00 18.22 250 GLY B N 1
ATOM 4892 C CA . GLY B 1 253 ? 23.265 37.645 33.797 1.00 20.22 250 GLY B CA 1
ATOM 4893 C C . GLY B 1 253 ? 21.761 37.854 33.915 1.00 19.88 250 GLY B C 1
ATOM 4894 O O . GLY B 1 253 ? 21.275 37.840 35.056 1.00 24.39 250 GLY B O 1
ATOM 4895 N N . ALA B 1 254 ? 21.023 38.035 32.817 1.00 18.76 251 ALA B N 1
ATOM 4896 C CA . ALA B 1 254 ? 19.537 38.097 32.842 1.00 18.24 251 ALA B CA 1
ATOM 4897 C C . ALA B 1 254 ? 18.955 36.684 32.974 1.00 17.40 251 ALA B C 1
ATOM 4898 O O . ALA B 1 254 ? 17.799 36.537 33.413 1.00 19.23 251 ALA B O 1
ATOM 4900 N N . LEU B 1 255 ? 19.706 35.686 32.516 1.00 20.10 252 LEU B N 1
ATOM 4901 C CA . LEU B 1 255 ? 19.342 34.256 32.616 1.00 19.23 252 LEU B CA 1
ATOM 4902 C C . LEU B 1 255 ? 20.381 33.588 33.518 1.00 19.09 252 LEU B C 1
ATOM 4903 O O . LEU B 1 255 ? 21.574 33.932 33.444 1.00 21.44 252 LEU B O 1
ATOM 4908 N N A LYS B 1 256 ? 19.909 32.652 34.336 0.50 19.88 253 LYS B N 1
ATOM 4909 N N B LYS B 1 256 ? 19.922 32.685 34.382 0.50 19.12 253 LYS B N 1
ATOM 4910 C CA A LYS B 1 256 ? 20.724 31.819 35.244 0.50 19.76 253 LYS B CA 1
ATOM 4911 C CA B LYS B 1 256 ? 20.774 31.826 35.236 0.50 18.45 253 LYS B CA 1
ATOM 4912 C C A LYS B 1 256 ? 20.365 30.354 34.991 0.50 19.15 253 LYS B C 1
ATOM 4913 C C B LYS B 1 256 ? 20.378 30.368 34.993 0.50 18.62 253 LYS B C 1
ATOM 4914 O O A LYS B 1 256 ? 19.164 30.045 34.918 0.50 20.50 253 LYS B O 1
ATOM 4915 O O B LYS B 1 256 ? 19.171 30.082 34.931 0.50 20.13 253 LYS B O 1
ATOM 4926 N N . TYR B 1 257 ? 21.373 29.500 34.825 1.00 18.21 254 TYR B N 1
ATOM 4927 C CA . TYR B 1 257 ? 21.192 28.041 34.686 1.00 18.16 254 TYR B CA 1
ATOM 4928 C C . TYR B 1 257 ? 21.569 27.350 35.999 1.00 19.00 254 TYR B C 1
ATOM 4929 O O . TYR B 1 257 ? 22.520 27.779 36.682 1.00 19.68 254 TYR B O 1
ATOM 4938 N N . SER B 1 258 ? 20.862 26.274 36.328 1.00 19.68 255 SER B N 1
ATOM 4939 C CA . SER B 1 258 ? 21.260 25.339 37.411 1.00 20.44 255 SER B CA 1
ATOM 4940 C C . SER B 1 258 ? 22.676 24.807 37.143 1.00 20.90 255 SER B C 1
ATOM 4941 O O . SER B 1 258 ? 23.092 24.736 35.981 1.00 21.73 255 SER B O 1
ATOM 4944 N N . ASP B 1 259 ? 23.384 24.395 38.192 1.00 25.10 256 ASP B N 1
ATOM 4945 C CA . ASP B 1 259 ? 24.721 23.752 38.059 1.00 25.64 256 ASP B CA 1
ATOM 4946 C C . ASP B 1 259 ? 24.594 22.518 37.153 1.00 23.96 256 ASP B C 1
ATOM 4947 O O . ASP B 1 259 ? 25.486 22.328 36.306 1.00 27.36 256 ASP B O 1
ATOM 4952 N N . ASP B 1 260 ? 23.506 21.752 37.282 1.00 26.53 257 ASP B N 1
ATOM 4953 C CA . ASP B 1 260 ? 23.230 20.532 36.474 1.00 27.79 257 ASP B CA 1
ATOM 4954 C C . ASP B 1 260 ? 23.169 20.897 34.988 1.00 23.92 257 ASP B C 1
ATOM 4955 O O . ASP B 1 260 ? 23.795 20.204 34.170 1.00 23.20 257 ASP B O 1
ATOM 4960 N N . LEU B 1 261 ? 22.427 21.944 34.640 1.00 21.01 258 LEU B N 1
ATOM 4961 C CA . LEU B 1 261 ? 22.240 22.321 33.220 1.00 19.33 258 LEU B CA 1
ATOM 4962 C C . LEU B 1 261 ? 23.550 22.928 32.709 1.00 18.79 258 LEU B C 1
ATOM 4963 O O . LEU B 1 261 ? 23.965 22.561 31.612 1.00 21.35 258 LEU B O 1
ATOM 4968 N N . LEU B 1 262 ? 24.228 23.762 33.499 1.00 18.20 259 LEU B N 1
ATOM 4969 C CA . LEU B 1 262 ? 25.511 24.370 33.059 1.00 21.74 259 LEU B CA 1
ATOM 4970 C C . LEU B 1 262 ? 26.546 23.265 32.801 1.00 23.14 259 LEU B C 1
ATOM 4971 O O . LEU B 1 262 ? 27.291 23.355 31.803 1.00 22.86 259 LEU B O 1
ATOM 4976 N N . LYS B 1 263 ? 26.601 22.238 33.650 1.00 22.77 260 LYS B N 1
ATOM 4977 C CA . LYS B 1 263 ? 27.578 21.134 33.458 1.00 24.50 260 LYS B CA 1
ATOM 4978 C C . LYS B 1 263 ? 27.259 20.436 32.127 1.00 20.91 260 LYS B C 1
ATOM 4979 O O . LYS B 1 263 ? 28.202 20.174 31.353 1.00 23.27 260 LYS B O 1
ATOM 4985 N N . LYS B 1 264 ? 25.978 20.216 31.822 1.00 21.91 261 LYS B N 1
ATOM 4986 C CA . LYS B 1 264 ? 25.554 19.630 30.520 1.00 22.53 261 LYS B CA 1
ATOM 4987 C C . LYS B 1 264 ? 26.048 20.519 29.368 1.00 18.83 261 LYS B C 1
ATOM 4988 O O . LYS B 1 264 ? 26.584 19.985 28.387 1.00 19.63 261 LYS B O 1
ATOM 4994 N N . LEU B 1 265 ? 25.880 21.838 29.479 1.00 17.79 262 LEU B N 1
ATOM 4995 C CA . LEU B 1 265 ? 26.289 22.794 28.420 1.00 17.85 262 LEU B CA 1
ATOM 4996 C C . LEU B 1 265 ? 27.804 22.756 28.222 1.00 16.87 262 LEU B C 1
ATOM 4997 O O . LEU B 1 265 ? 28.254 22.740 27.056 1.00 17.55 262 LEU B O 1
ATOM 5002 N N . LEU B 1 266 ? 28.551 22.737 29.322 1.00 18.38 263 LEU B N 1
ATOM 5003 C CA . LEU B 1 266 ? 30.035 22.715 29.322 1.00 19.53 263 LEU B CA 1
ATOM 5004 C C . LEU B 1 266 ? 30.545 21.390 28.756 1.00 19.03 263 LEU B C 1
ATOM 5005 O O . LEU B 1 266 ? 31.651 21.406 28.178 1.00 20.79 263 LEU B O 1
ATOM 5010 N N . LYS B 1 267 ? 29.802 20.285 28.905 1.00 19.37 264 LYS B N 1
ATOM 5011 C CA . LYS B 1 267 ? 30.204 18.977 28.303 1.00 21.46 264 LYS B CA 1
ATOM 5012 C C . LYS B 1 267 ? 29.813 18.924 26.821 1.00 19.02 264 LYS B C 1
ATOM 5013 O O . LYS B 1 267 ? 30.233 17.967 26.132 1.00 20.53 264 LYS B O 1
ATOM 5019 N N . GLY B 1 268 ? 29.031 19.899 26.342 1.00 20.05 265 GLY B N 1
ATOM 5020 C CA . GLY B 1 268 ? 28.597 19.952 24.937 1.00 20.31 265 GLY B CA 1
ATOM 5021 C C . GLY B 1 268 ? 27.636 18.820 24.618 1.00 19.11 265 GLY B C 1
ATOM 5022 O O . GLY B 1 268 ? 27.666 18.336 23.477 1.00 20.37 265 GLY B O 1
ATOM 5023 N N . GLU B 1 269 ? 26.815 18.409 25.591 1.00 19.64 266 GLU B N 1
ATOM 5024 C CA . GLU B 1 269 ? 25.817 17.324 25.425 1.00 20.75 266 GLU B CA 1
ATOM 5025 C C . GLU B 1 269 ? 24.672 17.867 24.565 1.00 20.62 266 GLU B C 1
ATOM 5026 O O . GLU B 1 269 ? 24.179 18.968 24.852 1.00 24.03 266 GLU B O 1
ATOM 5032 N N . MET B 1 270 ? 24.300 17.142 23.521 1.00 20.78 267 MET B N 1
ATOM 5033 C CA A MET B 1 270 ? 23.211 17.566 22.603 0.50 21.34 267 MET B CA 1
ATOM 5034 C CA B MET B 1 270 ? 23.214 17.579 22.609 0.50 22.43 267 MET B CA 1
ATOM 5035 C C . MET B 1 270 ? 21.879 17.503 23.357 1.00 20.68 267 MET B C 1
ATOM 5036 O O . MET B 1 270 ? 21.655 16.507 24.083 1.00 21.04 267 MET B O 1
ATOM 5045 N N . LEU B 1 271 ? 21.066 18.550 23.226 1.00 18.31 268 LEU B N 1
ATOM 5046 C CA . LEU B 1 271 ? 19.669 18.564 23.726 1.00 20.09 268 LEU B CA 1
ATOM 5047 C C . LEU B 1 271 ? 18.768 18.162 22.553 1.00 18.27 268 LEU B C 1
ATOM 5048 O O . LEU B 1 271 ? 19.136 18.439 21.410 1.00 20.70 268 LEU B O 1
ATOM 5053 N N . SER B 1 272 ? 17.612 17.558 22.814 1.00 19.14 269 SER B N 1
ATOM 5054 C CA . SER B 1 272 ? 16.638 17.220 21.742 1.00 18.32 269 SER B CA 1
ATOM 5055 C C . SER B 1 272 ? 15.505 18.242 21.718 1.00 17.53 269 SER B C 1
ATOM 5056 O O . SER B 1 272 ? 15.155 18.777 22.780 1.00 17.95 269 SER B O 1
ATOM 5059 N N . TYR B 1 273 ? 14.894 18.433 20.551 1.00 17.79 270 TYR B N 1
ATOM 5060 C CA . TYR B 1 273 ? 13.733 19.336 20.412 1.00 18.31 270 TYR B CA 1
ATOM 5061 C C . TYR B 1 273 ? 12.622 18.840 21.342 1.00 18.01 270 TYR B C 1
ATOM 5062 O O . TYR B 1 273 ? 12.181 17.682 21.208 1.00 18.47 270 TYR B O 1
ATOM 5071 N N . GLY B 1 274 ? 12.183 19.702 22.257 1.00 17.73 271 GLY B N 1
ATOM 5072 C CA . GLY B 1 274 ? 11.066 19.399 23.174 1.00 17.75 271 GLY B CA 1
ATOM 5073 C C . GLY B 1 274 ? 11.526 18.751 24.468 1.00 18.33 271 GLY B C 1
ATOM 5074 O O . GLY B 1 274 ? 10.647 18.458 25.307 1.00 18.85 271 GLY B O 1
ATOM 5075 N N . ASP B 1 275 ? 12.834 18.525 24.649 1.00 18.06 272 ASP B N 1
ATOM 5076 C CA . ASP B 1 275 ? 13.383 18.124 25.975 1.00 19.65 272 ASP B CA 1
ATOM 5077 C C . ASP B 1 275 ? 12.987 19.212 26.976 1.00 18.81 272 ASP B C 1
ATOM 5078 O O . ASP B 1 275 ? 12.997 20.407 26.597 1.00 17.15 272 ASP B O 1
ATOM 5083 N N A ARG B 1 276 ? 12.682 18.819 28.216 0.50 17.02 273 ARG B N 1
ATOM 5084 N N B ARG B 1 276 ? 12.700 18.854 28.232 0.50 17.07 273 ARG B N 1
ATOM 5085 C CA A ARG B 1 276 ? 12.265 19.785 29.264 0.50 18.05 273 ARG B CA 1
ATOM 5086 C CA B ARG B 1 276 ? 12.204 19.863 29.209 0.50 17.31 273 ARG B CA 1
ATOM 5087 C C A ARG B 1 276 ? 13.250 20.957 29.291 0.50 17.31 273 ARG B C 1
ATOM 5088 C C B ARG B 1 276 ? 13.245 20.982 29.373 0.50 16.61 273 ARG B C 1
ATOM 5089 O O A ARG B 1 276 ? 12.807 22.110 29.165 0.50 17.82 273 ARG B O 1
ATOM 5090 O O B ARG B 1 276 ? 12.829 22.148 29.438 0.50 17.40 273 ARG B O 1
ATOM 5105 N N . GLN B 1 277 ? 14.546 20.664 29.435 1.00 17.72 274 GLN B N 1
ATOM 5106 C CA . GLN B 1 277 ? 15.588 21.706 29.624 1.00 17.57 274 GLN B CA 1
ATOM 5107 C C . GLN B 1 277 ? 15.699 22.607 28.387 1.00 16.90 274 GLN B C 1
ATOM 5108 O O . GLN B 1 277 ? 15.961 23.794 28.553 1.00 17.13 274 GLN B O 1
ATOM 5114 N N . GLU B 1 278 ? 15.553 22.051 27.190 1.00 17.77 275 GLU B N 1
ATOM 5115 C CA . GLU B 1 278 ? 15.577 22.849 25.940 1.00 16.95 275 GLU B CA 1
ATOM 5116 C C . GLU B 1 278 ? 14.386 23.814 25.929 1.00 16.72 275 GLU B C 1
ATOM 5117 O O . GLU B 1 278 ? 14.551 24.983 25.548 1.00 16.98 275 GLU B O 1
ATOM 5123 N N . VAL B 1 279 ? 13.218 23.341 26.350 1.00 15.45 276 VAL B N 1
ATOM 5124 C CA . VAL B 1 279 ? 11.988 24.168 26.376 1.00 16.06 276 VAL B CA 1
ATOM 5125 C C . VAL B 1 279 ? 12.172 25.263 27.431 1.00 15.54 276 VAL B C 1
ATOM 5126 O O . VAL B 1 279 ? 11.767 26.410 27.160 1.00 15.93 276 VAL B O 1
ATOM 5130 N N . GLU B 1 280 ? 12.777 24.934 28.577 1.00 16.43 277 GLU B N 1
ATOM 5131 C CA . GLU B 1 280 ? 13.032 25.914 29.661 1.00 15.14 277 GLU B CA 1
ATOM 5132 C C . GLU B 1 280 ? 13.946 27.024 29.147 1.00 14.40 277 GLU B C 1
ATOM 5133 O O . GLU B 1 280 ? 13.613 28.188 29.377 1.00 16.26 277 GLU B O 1
ATOM 5139 N N . ILE B 1 281 ? 15.061 26.676 28.503 1.00 15.28 278 ILE B N 1
ATOM 5140 C CA . ILE B 1 281 ? 16.000 27.688 27.934 1.00 16.97 278 ILE B CA 1
ATOM 5141 C C . ILE B 1 281 ? 15.203 28.590 26.981 1.00 16.66 278 ILE B C 1
ATOM 5142 O O . ILE B 1 281 ? 15.250 29.843 27.123 1.00 17.01 278 ILE B O 1
ATOM 5147 N N . ARG B 1 282 ? 14.473 28.008 26.028 1.00 14.52 279 ARG B N 1
ATOM 5148 C CA . ARG B 1 282 ? 13.778 28.852 25.019 1.00 14.80 279 ARG B CA 1
ATOM 5149 C C . ARG B 1 282 ? 12.691 29.705 25.687 1.00 15.28 279 ARG B C 1
ATOM 5150 O O . ARG B 1 282 ? 12.657 30.942 25.447 1.00 15.20 279 ARG B O 1
ATOM 5158 N N . GLY B 1 283 ? 11.828 29.090 26.489 1.00 14.92 280 GLY B N 1
ATOM 5159 C CA . GLY B 1 283 ? 10.676 29.775 27.097 1.00 16.02 280 GLY B CA 1
ATOM 5160 C C . GLY B 1 283 ? 11.145 30.875 28.023 1.00 16.13 280 GLY B C 1
ATOM 5161 O O . GLY B 1 283 ? 10.583 31.994 27.980 1.00 15.75 280 GLY B O 1
ATOM 5162 N N . CYS B 1 284 ? 12.152 30.586 28.846 1.00 15.39 281 CYS B N 1
ATOM 5163 C CA . CYS B 1 284 ? 12.679 31.601 29.792 1.00 15.06 281 CYS B CA 1
ATOM 5164 C C . CYS B 1 284 ? 13.344 32.719 28.993 1.00 14.75 281 CYS B C 1
ATOM 5165 O O . CYS B 1 284 ? 13.194 33.881 29.390 1.00 15.51 281 CYS B O 1
ATOM 5168 N N . SER B 1 285 ? 14.056 32.408 27.910 1.00 13.72 282 SER B N 1
ATOM 5169 C CA A SER B 1 285 ? 14.716 33.446 27.074 0.50 16.01 282 SER B CA 1
ATOM 5170 C CA B SER B 1 285 ? 14.726 33.469 27.111 0.50 15.32 282 SER B CA 1
ATOM 5171 C C . SER B 1 285 ? 13.660 34.406 26.522 1.00 15.45 282 SER B C 1
ATOM 5172 O O . SER B 1 285 ? 13.893 35.637 26.502 1.00 17.49 282 SER B O 1
ATOM 5177 N N . LEU B 1 286 ? 12.533 33.855 26.089 1.00 15.01 283 LEU B N 1
ATOM 5178 C CA . LEU B 1 286 ? 11.485 34.657 25.419 1.00 16.18 283 LEU B CA 1
ATOM 5179 C C . LEU B 1 286 ? 10.835 35.574 26.459 1.00 15.70 283 LEU B C 1
ATOM 5180 O O . LEU B 1 286 ? 10.699 36.806 26.204 1.00 15.27 283 LEU B O 1
ATOM 5185 N N . TRP B 1 287 ? 10.478 35.015 27.613 1.00 15.49 284 TRP B N 1
ATOM 5186 C CA . TRP B 1 287 ? 9.854 35.790 28.709 1.00 15.80 284 TRP B CA 1
ATOM 5187 C C . TRP B 1 287 ? 10.867 36.819 29.218 1.00 15.88 284 TRP B C 1
ATOM 5188 O O . TRP B 1 287 ? 10.469 37.969 29.512 1.00 18.11 284 TRP B O 1
ATOM 5199 N N . CYS B 1 288 ? 12.144 36.445 29.282 1.00 14.95 285 CYS B N 1
ATOM 5200 C CA . CYS B 1 288 ? 13.238 37.374 29.678 1.00 15.46 285 CYS B CA 1
ATOM 5201 C C . CYS B 1 288 ? 13.244 38.632 28.802 1.00 15.56 285 CYS B C 1
ATOM 5202 O O . CYS B 1 288 ? 13.332 39.753 29.355 1.00 14.53 285 CYS B O 1
ATOM 5205 N N . VAL B 1 289 ? 13.207 38.510 27.476 1.00 15.15 286 VAL B N 1
ATOM 5206 C CA . VAL B 1 289 ? 13.243 39.736 26.624 1.00 15.38 286 VAL B CA 1
ATOM 5207 C C . VAL B 1 289 ? 11.957 40.546 26.866 1.00 15.61 286 VAL B C 1
ATOM 5208 O O . VAL B 1 289 ? 12.047 41.765 26.902 1.00 15.24 286 VAL B O 1
ATOM 5212 N N . GLU B 1 290 ? 10.800 39.907 27.067 1.00 14.96 287 GLU B N 1
ATOM 5213 C CA . GLU B 1 290 ? 9.558 40.655 27.410 1.00 16.52 287 GLU B CA 1
ATOM 5214 C C . GLU B 1 290 ? 9.831 41.531 28.644 1.00 18.71 287 GLU B C 1
ATOM 5215 O O . GLU B 1 290 ? 9.441 42.722 28.632 1.00 19.41 287 GLU B O 1
ATOM 5221 N N . LEU B 1 291 ? 10.498 40.986 29.670 1.00 17.86 288 LEU B N 1
ATOM 5222 C CA . LEU B 1 291 ? 10.732 41.732 30.931 1.00 17.56 288 LEU B CA 1
ATOM 5223 C C . LEU B 1 291 ? 11.769 42.830 30.692 1.00 17.42 288 LEU B C 1
ATOM 5224 O O . LEU B 1 291 ? 11.636 43.925 31.280 1.00 18.34 288 LEU B O 1
ATOM 5229 N N . ILE B 1 292 ? 12.757 42.563 29.844 1.00 16.85 289 ILE B N 1
ATOM 5230 C CA . ILE B 1 292 ? 13.792 43.573 29.506 1.00 16.49 289 ILE B CA 1
ATOM 5231 C C . ILE B 1 292 ? 13.097 44.713 28.755 1.00 17.36 289 ILE B C 1
ATOM 5232 O O . ILE B 1 292 ? 13.356 45.903 29.067 1.00 20.70 289 ILE B O 1
ATOM 5237 N N . ARG B 1 293 ? 12.223 44.364 27.814 1.00 18.21 290 ARG B N 1
ATOM 5238 C CA . ARG B 1 293 ? 11.460 45.362 27.024 1.00 19.95 290 ARG B CA 1
ATOM 5239 C C . ARG B 1 293 ? 10.639 46.252 27.972 1.00 20.24 290 ARG B C 1
ATOM 5240 O O . ARG B 1 293 ? 10.690 47.487 27.830 1.00 21.16 290 ARG B O 1
ATOM 5248 N N . ASP B 1 294 ? 9.874 45.648 28.881 1.00 21.35 291 ASP B N 1
ATOM 5249 C CA . ASP B 1 294 ? 9.044 46.394 29.860 1.00 20.48 291 ASP B CA 1
ATOM 5250 C C . ASP B 1 294 ? 9.958 47.332 30.657 1.00 23.20 291 ASP B C 1
ATOM 5251 O O . ASP B 1 294 ? 9.616 48.540 30.819 1.00 23.85 291 ASP B O 1
ATOM 5256 N N . CYS B 1 295 ? 11.065 46.802 31.175 1.00 22.11 292 CYS B N 1
ATOM 5257 C CA . CYS B 1 295 ? 12.035 47.596 31.984 1.00 23.25 292 CYS B CA 1
ATOM 5258 C C . CYS B 1 295 ? 12.544 48.801 31.181 1.00 22.21 292 CYS B C 1
ATOM 5259 O O . CYS B 1 295 ? 12.501 49.944 31.703 1.00 21.83 292 CYS B O 1
ATOM 5262 N N . LEU B 1 296 ? 13.012 48.570 29.954 1.00 23.68 293 LEU B N 1
ATOM 5263 C CA . LEU B 1 296 ? 13.574 49.635 29.084 1.00 24.48 293 LEU B CA 1
ATOM 5264 C C . LEU B 1 296 ? 12.539 50.747 28.863 1.00 25.53 293 LEU B C 1
ATOM 5265 O O . LEU B 1 296 ? 12.917 51.933 28.964 1.00 27.08 293 LEU B O 1
ATOM 5270 N N . LEU B 1 297 ? 11.287 50.387 28.565 1.00 25.04 294 LEU B N 1
ATOM 5271 C CA . LEU B 1 297 ? 10.201 51.365 28.292 1.00 28.14 294 LEU B CA 1
ATOM 5272 C C . LEU B 1 297 ? 9.918 52.177 29.562 1.00 27.04 294 LEU B C 1
ATOM 5273 O O . LEU B 1 297 ? 9.602 53.378 29.423 1.00 33.10 294 LEU B O 1
ATOM 5278 N N . GLU B 1 298 ? 10.047 51.565 30.744 1.00 29.12 295 GLU B N 1
ATOM 5279 C CA . GLU B 1 298 ? 9.851 52.235 32.059 1.00 30.79 295 GLU B CA 1
ATOM 5280 C C . GLU B 1 298 ? 10.981 53.243 32.271 1.00 32.06 295 GLU B C 1
ATOM 5281 O O . GLU B 1 298 ? 10.679 54.394 32.700 1.00 34.67 295 GLU B O 1
ATOM 5287 N N . LEU B 1 299 ? 12.227 52.826 32.015 1.00 29.94 296 LEU B N 1
ATOM 5288 C CA . LEU B 1 299 ? 13.419 53.717 32.115 1.00 32.17 296 LEU B CA 1
ATOM 5289 C C . LEU B 1 299 ? 13.254 54.908 31.162 1.00 36.26 296 LEU B C 1
ATOM 5290 O O . LEU B 1 299 ? 13.571 56.048 31.568 1.00 42.36 296 LEU B O 1
ATOM 5295 N N . ILE B 1 300 ? 12.832 54.641 29.920 1.00 33.92 297 ILE B N 1
ATOM 5296 C CA . ILE B 1 300 ? 12.691 55.673 28.852 1.00 37.08 297 ILE B CA 1
ATOM 5297 C C . ILE B 1 300 ? 11.670 56.716 29.322 1.00 37.18 297 ILE B C 1
ATOM 5298 O O . ILE B 1 300 ? 11.964 57.915 29.226 1.00 43.80 297 ILE B O 1
ATOM 5303 N N . GLU B 1 301 ? 10.538 56.261 29.861 1.00 40.41 298 GLU B N 1
ATOM 5304 C CA . GLU B 1 301 ? 9.395 57.129 30.246 1.00 43.30 298 GLU B CA 1
ATOM 5305 C C . GLU B 1 301 ? 9.719 57.884 31.542 1.00 45.09 298 GLU B C 1
ATOM 5306 O O . GLU B 1 301 ? 9.149 58.979 31.720 1.00 52.52 298 GLU B O 1
ATOM 5312 N N . GLN B 1 302 ? 10.598 57.341 32.395 1.00 40.51 299 GLN B N 1
ATOM 5313 C CA . GLN B 1 302 ? 11.061 57.995 33.656 1.00 47.19 299 GLN B CA 1
ATOM 5314 C C . GLN B 1 302 ? 12.095 59.080 33.342 1.00 50.05 299 GLN B C 1
ATOM 5315 O O . GLN B 1 302 ? 12.021 60.174 33.961 1.00 55.86 299 GLN B O 1
ATOM 5321 N N . LYS B 1 303 ? 13.061 58.758 32.473 1.00 54.12 300 LYS B N 1
ATOM 5322 C CA . LYS B 1 303 ? 14.046 59.727 31.916 1.00 56.96 300 LYS B CA 1
ATOM 5323 C C . LYS B 1 303 ? 13.300 61.013 31.534 1.00 57.13 300 LYS B C 1
ATOM 5324 O O . LYS B 1 303 ? 13.944 62.081 31.503 1.00 53.13 300 LYS B O 1
ATOM 5330 N N . GLY B 1 304 ? 11.991 60.902 31.273 1.00 58.32 301 GLY B N 1
ATOM 5331 C CA . GLY B 1 304 ? 11.103 62.023 30.921 1.00 61.62 301 GLY B CA 1
ATOM 5332 C C . GLY B 1 304 ? 11.303 62.385 29.467 1.00 66.98 301 GLY B C 1
ATOM 5333 O O . GLY B 1 304 ? 11.152 63.572 29.115 1.00 68.34 301 GLY B O 1
ATOM 5334 N N . GLU B 1 305 ? 11.628 61.373 28.659 1.00 72.84 302 GLU B N 1
ATOM 5335 C CA . GLU B 1 305 ? 12.230 61.519 27.311 1.00 83.17 302 GLU B CA 1
ATOM 5336 C C . GLU B 1 305 ? 11.273 60.943 26.264 1.00 85.26 302 GLU B C 1
ATOM 5337 O O . GLU B 1 305 ? 10.550 59.977 26.582 1.00 87.25 302 GLU B O 1
ATOM 5343 N N . LYS B 1 306 ? 11.293 61.525 25.063 1.00 84.94 303 LYS B N 1
ATOM 5344 C CA . LYS B 1 306 ? 10.410 61.169 23.923 1.00 77.76 303 LYS B CA 1
ATOM 5345 C C . LYS B 1 306 ? 11.271 60.480 22.867 1.00 70.98 303 LYS B C 1
ATOM 5346 O O . LYS B 1 306 ? 11.851 61.151 22.016 1.00 78.40 303 LYS B O 1
ATOM 5352 N N . PRO B 1 307 ? 11.408 59.131 22.894 1.00 64.74 304 PRO B N 1
ATOM 5353 C CA . PRO B 1 307 ? 12.293 58.438 21.956 1.00 56.71 304 PRO B CA 1
ATOM 5354 C C . PRO B 1 307 ? 11.805 58.656 20.516 1.00 54.93 304 PRO B C 1
ATOM 5355 O O . PRO B 1 307 ? 10.605 58.694 20.315 1.00 56.99 304 PRO B O 1
ATOM 5359 N N . ASN B 1 308 ? 12.726 58.833 19.564 1.00 47.56 305 ASN B N 1
ATOM 5360 C CA . ASN B 1 308 ? 12.379 59.118 18.145 1.00 43.02 305 ASN B CA 1
ATOM 5361 C C . ASN B 1 308 ? 11.670 57.905 17.535 1.00 44.05 305 ASN B C 1
ATOM 5362 O O . ASN B 1 308 ? 10.815 58.121 16.657 1.00 43.47 305 ASN B O 1
ATOM 5367 N N . GLY B 1 309 ? 12.021 56.692 17.979 1.00 42.75 306 GLY B N 1
ATOM 5368 C CA . GLY B 1 309 ? 11.457 55.423 17.479 1.00 44.67 306 GLY B CA 1
ATOM 5369 C C . GLY B 1 309 ? 10.849 54.594 18.597 1.00 42.39 306 GLY B C 1
ATOM 5370 O O . GLY B 1 309 ? 11.184 54.830 19.774 1.00 45.18 306 GLY B O 1
ATOM 5371 N N . GLU B 1 310 ? 9.984 53.647 18.241 1.00 40.92 307 GLU B N 1
ATOM 5372 C CA . GLU B 1 310 ? 9.239 52.793 19.199 1.00 38.16 307 GLU B CA 1
ATOM 5373 C C . GLU B 1 310 ? 10.027 51.492 19.403 1.00 32.95 307 GLU B C 1
ATOM 5374 O O . GLU B 1 310 ? 10.050 50.661 18.489 1.00 39.40 307 GLU B O 1
ATOM 5380 N N . ILE B 1 311 ? 10.625 51.327 20.578 1.00 23.37 308 ILE B N 1
ATOM 5381 C CA . ILE B 1 311 ? 11.424 50.134 20.968 1.00 22.81 308 ILE B CA 1
ATOM 5382 C C . ILE B 1 311 ? 10.461 48.955 21.149 1.00 20.23 308 ILE B C 1
ATOM 5383 O O . ILE B 1 311 ? 9.365 49.149 21.712 1.00 23.18 308 ILE B O 1
ATOM 5388 N N . ASN B 1 312 ? 10.842 47.782 20.646 1.00 16.42 309 ASN B N 1
ATOM 5389 C CA . ASN B 1 312 ? 10.039 46.546 20.779 1.00 15.44 309 ASN B CA 1
ATOM 5390 C C . ASN B 1 312 ? 10.981 45.345 20.897 1.00 16.09 309 ASN B C 1
ATOM 5391 O O . ASN B 1 312 ? 12.210 45.503 20.710 1.00 16.24 309 ASN B O 1
ATOM 5396 N N . SER B 1 313 ? 10.412 44.172 21.176 1.00 13.85 310 SER B N 1
ATOM 5397 C CA . SER B 1 313 ? 11.185 42.925 21.390 1.00 14.89 310 SER B CA 1
ATOM 5398 C C . SER B 1 313 ? 11.995 42.546 20.143 1.00 14.15 310 SER B C 1
ATOM 5399 O O . SER B 1 313 ? 13.097 41.991 20.308 1.00 14.90 310 SER B O 1
ATOM 5402 N N . ILE B 1 314 ? 11.481 42.799 18.939 1.00 13.59 311 ILE B N 1
ATOM 5403 C CA . ILE B 1 314 ? 12.242 42.531 17.678 1.00 13.59 311 ILE B CA 1
ATOM 5404 C C . ILE B 1 314 ? 13.574 43.300 17.724 1.00 14.06 311 ILE B C 1
ATOM 5405 O O . ILE B 1 314 ? 14.641 42.702 17.472 1.00 13.85 311 ILE B O 1
ATOM 5410 N N . LEU B 1 315 ? 13.538 44.604 17.998 1.00 13.93 312 LEU B N 1
ATOM 5411 C CA . LEU B 1 315 ? 14.779 45.423 17.910 1.00 14.52 312 LEU B CA 1
ATOM 5412 C C . LEU B 1 315 ? 15.767 44.994 19.000 1.00 13.91 312 LEU B C 1
ATOM 5413 O O . LEU B 1 315 ? 16.988 44.982 18.732 1.00 14.51 312 LEU B O 1
ATOM 5418 N N . LEU B 1 316 ? 15.268 44.637 20.185 1.00 13.99 313 LEU B N 1
ATOM 5419 C CA . LEU B 1 316 ? 16.137 44.153 21.282 1.00 14.97 313 LEU B CA 1
ATOM 5420 C C . LEU B 1 316 ? 16.799 42.859 20.811 1.00 12.85 313 LEU B C 1
ATOM 5421 O O . LEU B 1 316 ? 18.001 42.691 21.012 1.00 15.75 313 LEU B O 1
ATOM 5426 N N . ASP B 1 317 ? 16.047 41.974 20.163 1.00 13.63 314 ASP B N 1
ATOM 5427 C CA . ASP B 1 317 ? 16.611 40.688 19.669 1.00 15.07 314 ASP B CA 1
ATOM 5428 C C . ASP B 1 317 ? 17.701 40.967 18.625 1.00 14.01 314 ASP B C 1
ATOM 5429 O O . ASP B 1 317 ? 18.787 40.409 18.716 1.00 13.53 314 ASP B O 1
ATOM 5434 N N . TYR B 1 318 ? 17.405 41.799 17.638 1.00 14.27 315 TYR B N 1
ATOM 5435 C CA . TYR B 1 318 ? 18.384 42.197 16.607 1.00 14.70 315 TYR B CA 1
ATOM 5436 C C . TYR B 1 318 ? 19.684 42.651 17.261 1.00 14.96 315 TYR B C 1
ATOM 5437 O O . TYR B 1 318 ? 20.765 42.210 16.823 1.00 15.62 315 TYR B O 1
ATOM 5446 N N . TYR B 1 319 ? 19.581 43.538 18.257 1.00 15.24 316 TYR B N 1
ATOM 5447 C CA . TYR B 1 319 ? 20.761 44.117 18.944 1.00 15.88 316 TYR B CA 1
ATOM 5448 C C . TYR B 1 319 ? 21.557 43.009 19.649 1.00 15.11 316 TYR B C 1
ATOM 5449 O O . TYR B 1 319 ? 22.802 42.922 19.484 1.00 15.71 316 TYR B O 1
ATOM 5458 N N . LEU B 1 320 ? 20.863 42.192 20.435 1.00 13.90 317 LEU B N 1
ATOM 5459 C CA . LEU B 1 320 ? 21.491 41.164 21.307 1.00 14.06 317 LEU B CA 1
ATOM 5460 C C . LEU B 1 320 ? 22.083 40.039 20.451 1.00 13.36 317 LEU B C 1
ATOM 5461 O O . LEU B 1 320 ? 23.150 39.528 20.802 1.00 14.66 317 LEU B O 1
ATOM 5466 N N . TRP B 1 321 ? 21.472 39.711 19.316 1.00 15.23 318 TRP B N 1
ATOM 5467 C CA . TRP B 1 321 ? 22.050 38.700 18.393 1.00 15.13 318 TRP B CA 1
ATOM 5468 C C . TRP B 1 321 ? 23.370 39.237 17.809 1.00 15.33 318 TRP B C 1
ATOM 5469 O O . TRP B 1 321 ? 24.344 38.480 17.700 1.00 15.45 318 TRP B O 1
ATOM 5480 N N . ASP B 1 322 ? 23.392 40.503 17.404 1.00 15.07 319 ASP B N 1
ATOM 5481 C CA . ASP B 1 322 ? 24.627 41.152 16.889 1.00 15.98 319 ASP B CA 1
ATOM 5482 C C . ASP B 1 322 ? 25.682 41.193 17.995 1.00 15.49 319 ASP B C 1
ATOM 5483 O O . ASP B 1 322 ? 26.835 40.965 17.687 1.00 19.00 319 ASP B O 1
ATOM 5488 N N . TYR B 1 323 ? 25.285 41.534 19.222 1.00 17.68 320 TYR B N 1
ATOM 5489 C CA . TYR B 1 323 ? 26.185 41.542 20.396 1.00 18.23 320 TYR B CA 1
ATOM 5490 C C . TYR B 1 323 ? 26.851 40.158 20.525 1.00 20.18 320 TYR B C 1
ATOM 5491 O O . TYR B 1 323 ? 28.076 40.099 20.730 1.00 22.48 320 TYR B O 1
ATOM 5500 N N . ALA B 1 324 ? 26.074 39.076 20.395 1.00 20.17 321 ALA B N 1
ATOM 5501 C CA . ALA B 1 324 ? 26.569 37.687 20.539 1.00 22.05 321 ALA B CA 1
ATOM 5502 C C . ALA B 1 324 ? 27.653 37.441 19.483 1.00 23.77 321 ALA B C 1
ATOM 5503 O O . ALA B 1 324 ? 28.749 36.933 19.837 1.00 24.98 321 ALA B O 1
ATOM 5505 N N . HIS B 1 325 ? 27.363 37.828 18.239 1.00 23.44 322 HIS B N 1
ATOM 5506 C CA . HIS B 1 325 ? 28.277 37.732 17.071 1.00 26.51 322 HIS B CA 1
ATOM 5507 C C . HIS B 1 325 ? 29.583 38.485 17.378 1.00 28.35 322 HIS B C 1
ATOM 5508 O O . HIS B 1 325 ? 30.659 37.913 17.127 1.00 39.56 322 HIS B O 1
ATOM 5515 N N . ASP B 1 326 ? 29.503 39.670 17.999 1.00 30.46 323 ASP B N 1
ATOM 5516 C CA . ASP B 1 326 ? 30.645 40.607 18.194 1.00 33.51 323 ASP B CA 1
ATOM 5517 C C . ASP B 1 326 ? 31.440 40.312 19.474 1.00 32.66 323 ASP B C 1
ATOM 5518 O O . ASP B 1 326 ? 32.584 40.791 19.541 1.00 35.16 323 ASP B O 1
ATOM 5523 N N . HIS B 1 327 ? 30.884 39.556 20.429 1.00 33.53 324 HIS B N 1
ATOM 5524 C CA . HIS B 1 327 ? 31.503 39.256 21.752 1.00 31.75 324 HIS B CA 1
ATOM 5525 C C . HIS B 1 327 ? 31.621 37.740 21.936 1.00 30.92 324 HIS B C 1
ATOM 5526 O O . HIS B 1 327 ? 31.717 37.257 23.106 1.00 28.70 324 HIS B O 1
ATOM 5533 N N . ARG B 1 328 ? 31.647 37.012 20.821 1.00 28.33 325 ARG B N 1
ATOM 5534 C CA . ARG B 1 328 ? 31.593 35.528 20.804 1.00 34.21 325 ARG B CA 1
ATOM 5535 C C . ARG B 1 328 ? 32.708 34.953 21.689 1.00 31.94 325 ARG B C 1
ATOM 5536 O O . ARG B 1 328 ? 32.447 33.970 22.414 1.00 31.98 325 ARG B O 1
ATOM 5544 N N . GLU B 1 329 ? 33.905 35.542 21.667 1.00 36.18 326 GLU B N 1
ATOM 5545 C CA . GLU B 1 329 ? 35.071 34.971 22.400 1.00 40.18 326 GLU B CA 1
ATOM 5546 C C . GLU B 1 329 ? 34.864 35.117 23.916 1.00 38.85 326 GLU B C 1
ATOM 5547 O O . GLU B 1 329 ? 35.343 34.239 24.647 1.00 43.96 326 GLU B O 1
ATOM 5553 N N . ASP B 1 330 ? 34.153 36.162 24.359 1.00 34.94 327 ASP B N 1
ATOM 5554 C CA . ASP B 1 330 ? 33.959 36.508 25.795 1.00 34.30 327 ASP B CA 1
ATOM 5555 C C . ASP B 1 330 ? 32.966 35.545 26.456 1.00 31.70 327 ASP B C 1
ATOM 5556 O O . ASP B 1 330 ? 32.843 35.592 27.696 1.00 36.12 327 ASP B O 1
ATOM 5561 N N . MET B 1 331 ? 32.271 34.717 25.672 1.00 29.75 328 MET B N 1
ATOM 5562 C CA . MET B 1 331 ? 31.078 33.955 26.124 1.00 28.76 328 MET B CA 1
ATOM 5563 C C . MET B 1 331 ? 31.358 32.456 26.307 1.00 28.49 328 MET B C 1
ATOM 5564 O O . MET B 1 331 ? 30.390 31.741 26.643 1.00 29.73 328 MET B O 1
ATOM 5569 N N . LYS B 1 332 ? 32.605 31.993 26.136 1.00 29.32 329 LYS B N 1
ATOM 5570 C CA . LYS B 1 332 ? 32.958 30.542 26.125 1.00 33.69 329 LYS B CA 1
ATOM 5571 C C . LYS B 1 332 ? 32.582 29.875 27.459 1.00 32.06 329 LYS B C 1
ATOM 5572 O O . LYS B 1 332 ? 32.263 28.666 27.431 1.00 33.56 329 LYS B O 1
ATOM 5578 N N . GLY B 1 333 ? 32.625 30.626 28.568 1.00 33.81 330 GLY B N 1
ATOM 5579 C CA . GLY B 1 333 ? 32.358 30.145 29.941 1.00 29.72 330 GLY B CA 1
ATOM 5580 C C . GLY B 1 333 ? 30.922 29.685 30.141 1.00 28.42 330 GLY B C 1
ATOM 5581 O O . GLY B 1 333 ? 30.676 28.865 31.051 1.00 23.68 330 GLY B O 1
ATOM 5582 N N . ILE B 1 334 ? 29.982 30.203 29.348 1.00 26.50 331 ILE B N 1
ATOM 5583 C CA . ILE B 1 334 ? 28.586 29.678 29.318 1.00 23.90 331 ILE B CA 1
ATOM 5584 C C . ILE B 1 334 ? 28.239 29.379 27.866 1.00 21.44 331 ILE B C 1
ATOM 5585 O O . ILE B 1 334 ? 27.853 30.273 27.105 1.00 23.01 331 ILE B O 1
ATOM 5590 N N . PRO B 1 335 ? 28.388 28.105 27.450 1.00 20.35 332 PRO B N 1
ATOM 5591 C CA . PRO B 1 335 ? 28.068 27.691 26.091 1.00 21.07 332 PRO B CA 1
ATOM 5592 C C . PRO B 1 335 ? 26.607 27.920 25.691 1.00 18.68 332 PRO B C 1
ATOM 5593 O O . PRO B 1 335 ? 25.719 27.951 26.531 1.00 20.11 332 PRO B O 1
ATOM 5597 N N . PHE B 1 336 ? 26.388 28.008 24.390 1.00 16.73 333 PHE B N 1
ATOM 5598 C CA . PHE B 1 336 ? 25.042 27.866 23.802 1.00 15.27 333 PHE B CA 1
ATOM 5599 C C . PHE B 1 336 ? 24.689 26.384 23.888 1.00 14.34 333 PHE B C 1
ATOM 5600 O O . PHE B 1 336 ? 25.592 25.508 23.802 1.00 15.48 333 PHE B O 1
ATOM 5608 N N . HIS B 1 337 ? 23.404 26.095 24.063 1.00 15.16 334 HIS B N 1
ATOM 5609 C CA . HIS B 1 337 ? 22.887 24.705 24.011 1.00 14.46 334 HIS B CA 1
ATOM 5610 C C . HIS B 1 337 ? 22.972 24.204 22.572 1.00 15.58 334 HIS B C 1
ATOM 5611 O O . HIS B 1 337 ? 22.725 24.990 21.607 1.00 17.39 334 HIS B O 1
ATOM 5618 N N . ARG B 1 338 ? 23.324 22.938 22.431 1.00 17.18 335 ARG B N 1
ATOM 5619 C CA . ARG B 1 338 ? 23.537 22.323 21.101 1.00 17.58 335 ARG B CA 1
ATOM 5620 C C . ARG B 1 338 ? 22.323 21.468 20.774 1.00 17.06 335 ARG B C 1
ATOM 5621 O O . ARG B 1 338 ? 21.956 20.599 21.590 1.00 19.26 335 ARG B O 1
ATOM 5629 N N . ILE B 1 339 ? 21.754 21.715 19.597 1.00 15.51 336 ILE B N 1
ATOM 5630 C CA . ILE B 1 339 ? 20.568 20.988 19.088 1.00 16.40 336 ILE B CA 1
ATOM 5631 C C . ILE B 1 339 ? 20.667 20.961 17.566 1.00 15.48 336 ILE B C 1
ATOM 5632 O O . ILE B 1 339 ? 21.130 21.954 16.964 1.00 16.53 336 ILE B O 1
ATOM 5637 N N . ARG B 1 340 ? 20.250 19.855 16.975 1.00 15.35 337 ARG B N 1
ATOM 5638 C CA . ARG B 1 340 ? 20.065 19.778 15.508 1.00 15.29 337 ARG B CA 1
ATOM 5639 C C . ARG B 1 340 ? 18.584 19.589 15.209 1.00 14.54 337 ARG B C 1
ATOM 5640 O O . ARG B 1 340 ? 18.058 18.471 15.394 1.00 16.86 337 ARG B O 1
ATOM 5648 N N . CYS B 1 341 ? 17.946 20.666 14.773 1.00 14.67 338 CYS B N 1
ATOM 5649 C CA . CYS B 1 341 ? 16.525 20.657 14.346 1.00 14.80 338 CYS B CA 1
ATOM 5650 C C . CYS B 1 341 ? 16.302 21.745 13.287 1.00 14.20 338 CYS B C 1
ATOM 5651 O O . CYS B 1 341 ? 17.195 22.599 13.078 1.00 15.80 338 CYS B O 1
ATOM 5654 N N . ILE B 1 342 ? 15.155 21.694 12.624 1.00 14.04 339 ILE B N 1
ATOM 5655 C CA . ILE B 1 342 ? 14.810 22.578 11.478 1.00 16.07 339 ILE B CA 1
ATOM 5656 C C . ILE B 1 342 ? 14.186 23.877 12.002 1.00 14.98 339 ILE B C 1
ATOM 5657 O O . ILE B 1 342 ? 13.991 24.802 11.196 1.00 14.22 339 ILE B O 1
ATOM 5662 N N . TYR B 1 343 ? 13.843 23.961 13.285 1.00 13.62 340 TYR B N 1
ATOM 5663 C CA . TYR B 1 343 ? 13.044 25.103 13.794 1.00 13.13 340 TYR B CA 1
ATOM 5664 C C . TYR B 1 343 ? 13.960 26.279 14.140 1.00 12.40 340 TYR B C 1
ATOM 5665 O O . TYR B 1 343 ? 13.499 27.433 14.089 1.00 14.53 340 TYR B O 1
ATOM 5674 N N . TYR B 1 344 ? 15.197 26.003 14.532 1.00 14.75 341 TYR B N 1
ATOM 5675 C CA . TYR B 1 344 ? 16.207 27.042 14.876 1.00 14.34 341 TYR B CA 1
ATOM 5676 C C . TYR B 1 344 ? 17.584 26.378 14.933 1.00 15.54 341 TYR B C 1
ATOM 5677 O O . TYR B 1 344 ? 17.666 25.136 14.903 1.00 16.53 341 TYR B O 1
#

B-factor: mean 22.38, std 10.84, range [9.63, 96.5]

GO terms:
  GO:0005829 cytosol (C, IDA)
  GO:0160254 tRNA queuosine(34) biosynthetic process from salvaged queuosine or its precursors (P, IDA)
  GO:0106432 queuosine nucleosidase activity (F, IDA)
  GO:0043174 nucleoside salvage (P, IDA)
  GO:0043096 purine nucleobase salvage (P, TAS)
  GO:0016787 hydrolase activity (F, TAS)
  GO:0005829 cytosol (C, TAS)
  GO:0005515 protein binding (F, IPI)

Nearest PDB structures (foldseek):
  7ugk-assembly1_A  TM=1.003E+00  e=8.422E-55  Homo sapiens
  7u5a-assembly2_B  TM=9.453E-01  e=1.667E-25  Sphaerobacter thermophilus DSM 20745
  7u1o-assembly1_A  TM=9.302E-01  e=1.101E-25  Sphaerobacter thermophilus DSM 20745
  7ulc-assembly1_A  TM=9.350E-01  e=2.409E-25  Sphaerobacter thermophilus DSM 20745
  7ugk-assembly1_A  TM=1.000E+00  e=1.320E-53  Homo sapiens

Foldseek 3Di:
DEDALLRLLVVLQVPADWKHFDPVLLLLLLVVCLVCLQPLLQALQVLPVVQVLQDPALDQLNLLLLVLLLLQQDDQDDPDPVAHFWADAPNDIDGGSVLVSRLVVVCVVVVNSLSWLVRLLPQDLVNQCVSSPGPDPHGGPPSVVSSVQSNQVSVLCVPPPVRTCLSLLQVQVLALVSSLVSCVVRRVLQVQWEDDPRHIYHQSLSSLVSLSSNLSSNSCDDSSVHPVNQVRWARQGQLQLLLSVLSPRMDGHPVVQVCQLVLPEDERRRSVSSSSRSNSRNSLVSSLVSSVVVCVVVVHDRPDDRHNSSSNSSSSVVCVVCVVSSNSRGTHHYDGSND/DDPDAQEDELLRLLVVLQVVADWKHFDLVLLLLLLVVCLVCCQPLLQALQCLPVVQVLQDPALDQLNLLLLVLLLLQQADQDDPDPPFHFWADAPNDIDGGSVLVSRLVVNCVVVVNSLSWLVRLLDQDLVNLCVSSPGPTPHGGPPSVVSSVQSNQVSVLCVVPPVRTCLSLLQVQVQALVSSLVSCVVRRVLQVQWADDPRHTHHQSLSSLVSLSSNLSSNSCDDSNVHPVNQVRWARQGQLQLLLSVVSPSMDGHPVVQVCQLVLPADERRRSVSSSSRSNSRNSLVSSLVSSVVVCVVVVHDRPDDGHNSSSNSSSSVVCVVCVVVRSSRHGHHYDDSND